Protein AF-A0A964AHW0-F1 (afdb_monomer_lite)

Structure (mmCIF, N/CA/C/O backbone):
data_AF-A0A964AHW0-F1
#
_entry.id   AF-A0A964AHW0-F1
#
loop_
_atom_site.group_PDB
_atom_site.id
_atom_site.type_symbol
_atom_site.label_atom_id
_atom_site.label_alt_id
_atom_site.label_comp_id
_atom_site.label_asym_id
_atom_site.label_entity_id
_atom_site.label_seq_id
_atom_site.pdbx_PDB_ins_code
_atom_site.Cartn_x
_atom_site.Cartn_y
_atom_site.Cartn_z
_atom_site.occupancy
_atom_site.B_iso_or_equiv
_atom_site.auth_seq_id
_atom_site.auth_comp_id
_atom_site.auth_asym_id
_atom_site.auth_atom_id
_atom_site.pdbx_PDB_model_num
ATOM 1 N N . MET A 1 1 ? 5.466 -10.290 -15.021 1.00 94.69 1 MET A N 1
ATOM 2 C CA . MET A 1 1 ? 5.884 -10.598 -13.628 1.00 94.69 1 MET A CA 1
ATOM 3 C C . MET A 1 1 ? 5.876 -9.294 -12.858 1.00 94.69 1 MET A C 1
ATOM 5 O O . MET A 1 1 ? 6.485 -8.363 -13.368 1.00 94.69 1 MET A O 1
ATOM 9 N N . LEU A 1 2 ? 5.230 -9.206 -11.691 1.00 97.94 2 LEU A N 1
ATOM 10 C CA . LEU A 1 2 ? 5.164 -7.955 -10.922 1.00 97.94 2 LEU A CA 1
ATOM 11 C C . LEU A 1 2 ? 5.783 -8.112 -9.524 1.00 97.94 2 LEU A C 1
ATOM 13 O O . LEU A 1 2 ? 5.489 -9.090 -8.841 1.00 97.94 2 LEU A O 1
ATOM 17 N N . VAL A 1 3 ? 6.613 -7.161 -9.089 1.00 98.62 3 VAL A N 1
ATOM 18 C CA . VAL A 1 3 ? 7.237 -7.146 -7.750 1.00 98.62 3 VAL A CA 1
ATOM 19 C C . VAL A 1 3 ? 7.018 -5.791 -7.076 1.00 98.62 3 VAL A C 1
ATOM 21 O O . VAL A 1 3 ? 7.570 -4.785 -7.506 1.00 98.62 3 VAL A O 1
ATOM 24 N N . LEU A 1 4 ? 6.249 -5.750 -5.991 1.00 98.62 4 LEU A N 1
ATOM 25 C CA . LEU A 1 4 ? 5.906 -4.518 -5.277 1.00 98.62 4 LEU A CA 1
ATOM 26 C C . LEU A 1 4 ? 6.507 -4.542 -3.875 1.00 98.62 4 LEU A C 1
ATOM 28 O O . LEU A 1 4 ? 6.177 -5.428 -3.094 1.00 98.62 4 LEU A O 1
ATOM 32 N N . ALA A 1 5 ? 7.350 -3.574 -3.525 1.00 98.50 5 ALA A N 1
ATOM 33 C CA . ALA A 1 5 ? 7.929 -3.454 -2.189 1.00 98.50 5 ALA A CA 1
ATOM 34 C C . ALA A 1 5 ? 7.360 -2.265 -1.409 1.00 98.50 5 ALA A C 1
ATOM 36 O O . ALA A 1 5 ? 7.276 -1.145 -1.915 1.00 98.50 5 ALA A O 1
ATOM 37 N N . GLY A 1 6 ? 7.058 -2.489 -0.131 1.00 96.75 6 GLY A N 1
ATOM 38 C CA . GLY A 1 6 ? 6.569 -1.467 0.796 1.00 96.75 6 GLY A CA 1
ATOM 39 C C . GLY A 1 6 ? 7.627 -0.449 1.230 1.00 96.75 6 GLY A C 1
ATOM 40 O O . GLY A 1 6 ? 7.309 0.486 1.963 1.00 96.75 6 GLY A O 1
ATOM 41 N N . GLY A 1 7 ? 8.873 -0.604 0.774 1.00 93.31 7 GLY A N 1
ATOM 42 C CA . GLY A 1 7 ? 10.006 0.243 1.133 1.00 93.31 7 GLY A CA 1
ATOM 43 C C . GLY A 1 7 ? 10.773 -0.265 2.352 1.00 93.31 7 GLY A C 1
ATOM 44 O O . GLY A 1 7 ? 10.650 -1.418 2.761 1.00 93.31 7 GLY A O 1
ATOM 45 N N . GLY A 1 8 ? 11.564 0.623 2.952 1.00 88.62 8 GLY A N 1
ATOM 46 C CA . GLY A 1 8 ? 12.473 0.287 4.051 1.00 88.62 8 GLY A CA 1
ATOM 47 C C . GLY A 1 8 ? 13.892 0.074 3.539 1.00 88.62 8 GLY A C 1
ATOM 48 O O . GLY A 1 8 ? 14.124 0.076 2.335 1.00 88.62 8 GLY A O 1
ATOM 49 N N . THR A 1 9 ? 14.849 -0.058 4.452 1.00 89.25 9 THR A N 1
ATOM 50 C CA . THR A 1 9 ? 16.249 -0.263 4.071 1.00 89.25 9 THR A CA 1
ATOM 51 C C . THR A 1 9 ? 16.422 -1.665 3.494 1.00 89.25 9 THR A C 1
ATOM 53 O O . THR A 1 9 ? 16.111 -2.662 4.155 1.00 89.25 9 THR A O 1
ATOM 56 N N . GLU A 1 10 ? 16.916 -1.751 2.263 1.00 92.31 10 GLU A N 1
ATOM 57 C CA . GLU A 1 10 ? 17.313 -3.019 1.668 1.00 92.31 10 GLU A CA 1
ATOM 58 C C . GLU A 1 10 ? 18.456 -3.694 2.448 1.00 92.31 10 GLU A C 1
ATOM 60 O O . GLU A 1 10 ? 19.176 -3.072 3.229 1.00 92.31 10 GLU A O 1
ATOM 65 N N . GLY A 1 11 ? 18.605 -5.006 2.260 1.00 86.19 11 GLY A N 1
ATOM 66 C CA . GLY A 1 11 ? 19.669 -5.773 2.892 1.00 86.19 11 GLY A CA 1
ATOM 67 C C . GLY A 1 11 ? 21.027 -5.516 2.255 1.00 86.19 11 GLY A C 1
ATOM 68 O O . GLY A 1 11 ? 21.127 -5.052 1.121 1.00 86.19 11 GLY A O 1
ATOM 69 N N . ASP A 1 12 ? 22.082 -5.886 2.974 1.00 86.50 12 ASP A N 1
ATOM 70 C CA . ASP A 1 12 ? 23.443 -5.794 2.457 1.00 86.50 12 ASP A CA 1
ATOM 71 C C . ASP A 1 12 ? 23.633 -6.654 1.197 1.00 86.50 12 ASP A C 1
ATOM 73 O O . ASP A 1 12 ? 23.062 -7.738 1.063 1.00 86.50 12 ASP A O 1
ATOM 77 N N . LEU A 1 13 ? 24.534 -6.217 0.309 1.00 83.44 13 LEU A N 1
ATOM 78 C CA . LEU A 1 13 ? 24.869 -6.911 -0.947 1.00 83.44 13 LEU A CA 1
ATOM 79 C C . LEU A 1 13 ? 25.315 -8.375 -0.745 1.00 83.44 13 LEU A C 1
ATOM 81 O O . LEU A 1 13 ? 25.306 -9.171 -1.680 1.00 83.44 13 LEU A O 1
ATOM 85 N N . THR A 1 14 ? 25.752 -8.738 0.462 1.00 83.62 14 THR A N 1
ATOM 86 C CA . THR A 1 14 ? 26.234 -10.083 0.797 1.00 83.62 14 THR A CA 1
ATOM 87 C C . THR A 1 14 ? 25.178 -10.962 1.467 1.00 83.62 14 THR A C 1
ATOM 89 O O . THR A 1 14 ? 25.386 -12.174 1.574 1.00 83.62 14 THR A O 1
ATOM 92 N N . ASP A 1 15 ? 24.048 -10.397 1.903 1.00 87.75 15 ASP A N 1
ATOM 93 C CA . ASP A 1 15 ? 23.007 -11.132 2.615 1.00 87.75 15 ASP A CA 1
ATOM 94 C C . ASP A 1 15 ? 21.862 -11.551 1.686 1.00 87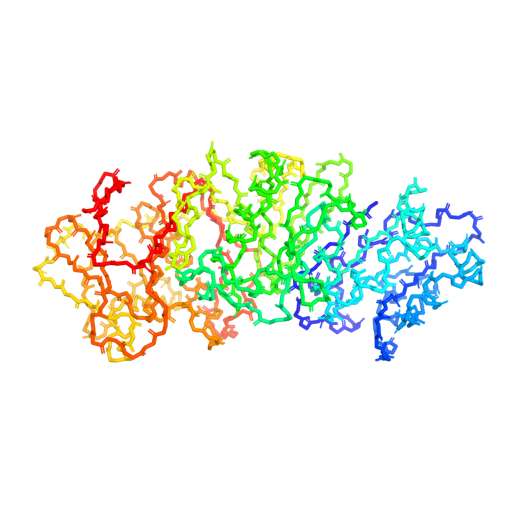.75 15 ASP A C 1
ATOM 96 O O . ASP A 1 15 ? 20.824 -10.901 1.565 1.00 87.75 15 ASP A O 1
ATOM 100 N N . MET A 1 16 ? 22.013 -12.728 1.080 1.00 87.19 16 MET A N 1
ATOM 101 C CA . MET A 1 16 ? 20.982 -13.326 0.223 1.00 87.19 16 MET A CA 1
ATOM 102 C C . MET A 1 16 ? 19.747 -13.834 0.988 1.00 87.19 16 MET A C 1
ATOM 104 O O . MET A 1 16 ? 18.834 -14.390 0.365 1.00 87.19 16 MET A O 1
ATOM 108 N N . ARG A 1 17 ? 19.724 -13.708 2.324 1.00 88.50 17 ARG A N 1
ATOM 109 C CA . ARG A 1 17 ? 18.570 -14.034 3.176 1.00 88.50 17 ARG A CA 1
ATOM 110 C C . ARG A 1 17 ? 17.727 -12.806 3.504 1.00 88.50 17 ARG A C 1
ATOM 112 O O . ARG A 1 17 ? 16.584 -12.984 3.931 1.00 88.50 17 ARG A O 1
ATOM 119 N N . ALA A 1 18 ? 18.257 -11.605 3.278 1.00 92.50 18 ALA A N 1
ATOM 120 C CA . ALA A 1 18 ? 17.533 -10.364 3.488 1.00 92.50 18 ALA A CA 1
ATOM 121 C C . ALA A 1 18 ? 16.209 -10.352 2.714 1.00 92.50 18 ALA A C 1
ATOM 123 O O . ALA A 1 18 ? 16.109 -10.900 1.612 1.00 92.50 18 ALA A O 1
ATOM 124 N N . TRP A 1 19 ? 15.192 -9.706 3.287 1.00 94.00 19 TRP A N 1
ATOM 125 C CA . TRP A 1 19 ? 13.855 -9.597 2.699 1.00 94.00 19 TRP A CA 1
ATOM 126 C C . TRP A 1 19 ? 13.890 -9.128 1.235 1.00 94.00 19 TRP A C 1
ATOM 128 O O . TRP A 1 19 ? 13.243 -9.725 0.379 1.00 94.00 19 TRP A O 1
ATOM 138 N N . SER A 1 20 ? 14.715 -8.126 0.932 1.00 95.88 20 SER A N 1
ATOM 139 C CA . SER A 1 20 ? 14.845 -7.520 -0.395 1.00 95.88 20 SER A CA 1
ATOM 140 C C . SER A 1 20 ? 15.588 -8.429 -1.364 1.00 95.88 20 SER A C 1
ATOM 142 O O . SER A 1 20 ? 15.194 -8.506 -2.518 1.00 95.88 20 SER A O 1
ATOM 144 N N . ALA A 1 21 ? 16.571 -9.216 -0.916 1.00 96.38 21 ALA A N 1
ATOM 145 C CA . ALA A 1 21 ? 17.205 -10.223 -1.769 1.00 96.38 21 ALA A CA 1
ATOM 146 C C . ALA A 1 21 ? 16.217 -11.332 -2.144 1.00 96.38 21 ALA A C 1
ATOM 148 O O . ALA A 1 21 ? 16.267 -11.861 -3.255 1.00 96.38 21 ALA A O 1
ATOM 149 N N . ARG A 1 22 ? 15.354 -11.729 -1.198 1.00 95.75 22 ARG A N 1
ATOM 150 C CA . ARG A 1 22 ? 14.297 -12.726 -1.414 1.00 95.75 22 ARG A CA 1
ATOM 151 C C . ARG A 1 22 ? 13.214 -12.189 -2.344 1.00 95.75 22 ARG A C 1
ATOM 153 O O . ARG A 1 22 ? 12.765 -12.931 -3.200 1.00 95.75 22 ARG A O 1
ATOM 160 N N . LEU A 1 23 ? 12.848 -10.917 -2.206 1.00 97.75 23 LEU A N 1
ATOM 161 C CA . LEU A 1 23 ? 11.823 -10.265 -3.013 1.00 97.75 23 LEU A CA 1
ATOM 162 C C . LEU A 1 23 ? 12.332 -9.873 -4.410 1.00 97.75 23 LEU A C 1
ATOM 164 O O . LEU A 1 23 ? 11.755 -10.283 -5.403 1.00 97.75 23 LEU A O 1
ATOM 168 N N . TYR A 1 24 ? 13.417 -9.107 -4.525 1.00 97.81 24 TYR A N 1
ATOM 169 C CA . TYR A 1 24 ? 13.855 -8.521 -5.799 1.00 97.81 24 TYR A CA 1
ATOM 170 C C . TYR A 1 24 ? 14.407 -9.543 -6.793 1.00 97.81 24 TYR A C 1
ATOM 172 O O . TYR A 1 24 ? 14.322 -9.301 -7.990 1.00 97.81 24 TYR A O 1
ATOM 180 N N . ARG A 1 25 ? 14.894 -10.716 -6.356 1.00 96.31 25 ARG A N 1
ATOM 181 C CA . ARG A 1 25 ? 15.291 -11.777 -7.308 1.00 96.31 25 ARG A CA 1
ATOM 182 C C . ARG A 1 25 ? 14.136 -12.203 -8.212 1.00 96.31 25 ARG A C 1
ATOM 184 O O . ARG A 1 25 ? 14.361 -12.548 -9.360 1.00 96.31 25 ARG A O 1
ATOM 191 N N . HIS A 1 26 ? 12.906 -12.118 -7.705 1.00 97.81 26 HIS A N 1
ATOM 192 C CA . HIS A 1 26 ? 11.705 -12.475 -8.444 1.00 97.81 26 HIS A CA 1
ATOM 193 C C . HIS A 1 26 ? 11.425 -11.547 -9.626 1.00 97.81 26 HIS A C 1
ATOM 195 O O . HIS A 1 26 ? 10.679 -11.938 -10.522 1.00 97.81 26 HIS A O 1
ATOM 201 N N . LEU A 1 27 ? 12.043 -10.362 -9.655 1.00 97.88 27 LEU A N 1
ATOM 202 C CA . LEU A 1 27 ? 12.043 -9.481 -10.818 1.00 97.88 27 LEU A CA 1
ATOM 203 C C . LEU A 1 27 ? 12.719 -10.156 -12.021 1.00 97.88 27 LEU A C 1
ATOM 205 O O . LEU A 1 27 ? 12.324 -9.924 -13.156 1.00 97.88 27 LEU A O 1
ATOM 209 N N . LEU A 1 28 ? 13.703 -11.019 -11.765 1.00 97.50 28 LEU A N 1
ATOM 210 C CA . LEU A 1 28 ? 14.544 -11.660 -12.775 1.00 97.50 28 LEU A CA 1
ATOM 211 C C . LEU A 1 28 ? 14.018 -13.034 -13.214 1.00 97.50 28 LEU A C 1
ATOM 213 O O . LEU A 1 28 ? 14.609 -13.666 -14.082 1.00 97.50 28 LEU A O 1
ATOM 217 N N . ASP A 1 29 ? 12.908 -13.511 -12.643 1.00 95.44 29 ASP A N 1
ATOM 218 C CA . ASP A 1 29 ? 12.386 -14.859 -12.915 1.00 95.44 29 ASP A CA 1
ATOM 219 C C . ASP A 1 29 ? 11.904 -15.040 -14.369 1.00 95.44 29 ASP A C 1
ATOM 221 O O . ASP A 1 29 ? 11.745 -16.174 -14.818 1.00 95.44 29 ASP A O 1
ATOM 225 N N . GLY A 1 30 ? 11.681 -13.942 -15.106 1.00 90.00 30 GLY A N 1
ATOM 226 C CA . GLY A 1 30 ? 11.426 -13.976 -16.551 1.00 90.00 30 GLY A CA 1
ATOM 227 C C . GLY A 1 30 ? 12.650 -14.387 -17.381 1.00 90.00 30 GLY A C 1
ATOM 228 O O . GLY A 1 30 ? 12.483 -14.941 -18.465 1.00 90.00 30 GLY A O 1
ATOM 229 N N . GLY A 1 31 ? 13.863 -14.192 -16.851 1.00 95.00 31 GLY A N 1
ATOM 230 C CA . GLY A 1 31 ? 15.120 -14.438 -17.555 1.00 95.00 31 GLY A CA 1
ATOM 231 C C . GLY A 1 31 ? 15.354 -13.469 -18.717 1.00 95.00 31 GLY A C 1
ATOM 232 O O . GLY A 1 31 ? 14.899 -12.331 -18.678 1.00 95.00 31 GLY A O 1
ATOM 233 N N . ASP A 1 32 ? 16.076 -13.947 -19.731 1.00 95.56 32 ASP A N 1
ATOM 234 C CA . ASP A 1 32 ? 16.316 -13.247 -20.998 1.00 95.56 32 ASP A CA 1
ATOM 235 C C . ASP A 1 32 ? 15.067 -13.370 -21.886 1.00 95.56 32 ASP A C 1
ATOM 237 O O . ASP A 1 32 ? 14.863 -14.367 -22.589 1.00 95.56 32 ASP A O 1
ATOM 241 N N . VAL A 1 33 ? 14.183 -12.379 -21.789 1.00 95.75 33 VAL A N 1
ATOM 242 C CA . VAL A 1 33 ? 12.936 -12.312 -22.564 1.00 95.75 33 VAL A CA 1
ATOM 243 C C . VAL A 1 33 ? 13.152 -11.655 -23.926 1.00 95.75 33 VAL A C 1
ATOM 245 O O . VAL A 1 33 ? 12.294 -11.776 -24.804 1.00 95.75 33 VAL A O 1
ATOM 248 N N . THR A 1 34 ? 14.288 -10.983 -24.124 1.00 94.81 34 THR A N 1
ATOM 249 C CA . THR A 1 34 ? 14.673 -10.387 -25.411 1.00 94.81 34 THR A CA 1
ATOM 250 C C . THR A 1 34 ? 15.317 -11.402 -26.366 1.00 94.81 34 THR A C 1
ATOM 252 O O . THR A 1 34 ? 15.206 -11.268 -27.588 1.00 94.81 34 THR A O 1
ATOM 255 N N . GLY A 1 35 ? 15.925 -12.459 -25.826 1.00 93.69 35 GLY A N 1
ATOM 256 C CA . GLY A 1 35 ? 16.671 -13.485 -26.548 1.00 93.69 35 GLY A CA 1
ATOM 257 C C . GLY A 1 35 ? 18.075 -13.049 -26.975 1.00 93.69 35 GLY A C 1
ATOM 258 O O . GLY A 1 35 ? 18.625 -13.642 -27.912 1.00 93.69 35 GLY A O 1
ATOM 259 N N . ASP A 1 36 ? 18.638 -12.006 -26.357 1.00 93.62 36 ASP A N 1
ATOM 260 C CA . ASP A 1 36 ? 19.953 -11.452 -26.703 1.00 93.62 36 ASP A CA 1
ATOM 261 C C . ASP A 1 36 ? 21.125 -12.125 -25.956 1.00 93.62 36 ASP A C 1
ATOM 263 O O . ASP A 1 36 ? 22.297 -11.909 -26.288 1.00 93.62 36 ASP A O 1
ATOM 267 N N . GLY A 1 37 ? 20.806 -13.028 -25.026 1.00 94.81 37 GLY A N 1
ATOM 268 C CA . GLY A 1 37 ? 21.741 -13.781 -24.205 1.00 94.81 37 GLY A CA 1
ATOM 269 C C . GLY A 1 37 ? 22.113 -13.107 -22.885 1.00 94.81 37 GLY A C 1
ATOM 270 O O . GLY A 1 37 ? 23.018 -13.621 -22.223 1.00 94.81 37 GLY A O 1
ATOM 271 N N . LEU A 1 38 ? 21.470 -11.997 -22.515 1.00 96.19 38 LEU A N 1
ATOM 272 C CA . LEU A 1 38 ? 21.693 -11.252 -21.277 1.00 96.19 38 LEU A CA 1
ATOM 273 C C . LEU A 1 38 ? 20.366 -10.993 -20.551 1.00 96.19 38 LEU A C 1
ATOM 275 O O . LEU A 1 38 ? 19.307 -10.953 -21.157 1.00 96.19 38 LEU A O 1
ATOM 279 N N . VAL A 1 39 ? 20.434 -10.793 -19.236 1.00 97.81 39 VAL A N 1
ATOM 280 C CA . VAL A 1 39 ? 19.333 -10.251 -18.430 1.00 97.81 39 VAL A CA 1
ATOM 281 C C . VAL A 1 39 ? 19.672 -8.817 -18.039 1.00 97.81 39 VAL A C 1
ATOM 283 O O . VAL A 1 39 ? 20.510 -8.592 -17.158 1.00 97.81 39 VAL A O 1
ATOM 286 N N . GLN A 1 40 ? 19.027 -7.843 -18.680 1.00 98.19 40 GLN A N 1
ATOM 287 C CA . GLN A 1 40 ? 19.284 -6.418 -18.471 1.00 98.19 40 GLN A CA 1
ATOM 288 C C . GLN A 1 40 ? 18.147 -5.730 -17.711 1.00 98.19 40 GLN A C 1
ATOM 290 O O . GLN A 1 40 ? 16.969 -5.858 -18.056 1.00 98.19 40 GLN A O 1
ATOM 295 N N . VAL A 1 41 ? 18.505 -4.940 -16.694 1.00 98.69 41 VAL A N 1
ATOM 296 C CA . VAL A 1 41 ? 17.538 -4.228 -15.848 1.00 98.69 41 VAL A CA 1
ATOM 297 C C . VAL A 1 41 ? 17.690 -2.712 -15.945 1.00 98.69 41 VAL A C 1
ATOM 299 O O . VAL A 1 41 ? 18.768 -2.168 -15.703 1.00 98.69 41 VAL A O 1
ATOM 302 N N . LEU A 1 42 ? 16.590 -2.009 -16.215 1.00 98.69 42 LEU A N 1
ATOM 303 C CA . LEU A 1 42 ? 16.533 -0.549 -16.117 1.00 98.69 42 LEU A CA 1
ATOM 304 C C . LEU A 1 42 ? 15.933 -0.129 -14.773 1.00 98.69 42 LEU A C 1
ATOM 306 O O . LEU A 1 42 ? 14.804 -0.487 -14.440 1.00 98.69 42 LEU A O 1
ATOM 310 N N . VAL A 1 43 ? 16.683 0.658 -14.003 1.00 98.69 43 VAL A N 1
ATOM 311 C CA . VAL A 1 43 ? 16.245 1.229 -12.723 1.00 98.69 43 VAL A CA 1
ATOM 312 C C . VAL A 1 43 ? 15.781 2.664 -12.957 1.00 98.69 43 VAL A C 1
ATOM 314 O O . VAL A 1 43 ? 16.594 3.554 -13.195 1.00 98.69 43 VAL A O 1
ATOM 317 N N . LEU A 1 44 ? 14.472 2.894 -12.915 1.00 98.69 44 LEU A N 1
ATOM 318 C CA . LEU A 1 44 ? 13.849 4.172 -13.253 1.00 98.69 44 LEU A CA 1
ATOM 319 C C . LEU A 1 44 ? 13.668 5.064 -12.022 1.00 98.69 44 LEU A C 1
ATOM 321 O O . LEU A 1 44 ? 13.246 4.607 -10.955 1.00 98.69 44 LEU A O 1
ATOM 325 N N . SER A 1 45 ? 13.933 6.359 -12.188 1.00 98.06 45 SER A N 1
ATOM 326 C CA . SER A 1 45 ? 13.725 7.388 -11.163 1.00 98.06 45 SER A CA 1
ATOM 327 C C . SER A 1 45 ? 13.492 8.767 -11.790 1.00 98.06 45 SER A C 1
ATOM 329 O O . SER A 1 45 ? 13.880 9.032 -12.927 1.00 98.06 45 SER A O 1
ATOM 331 N N . THR A 1 46 ? 12.910 9.703 -11.034 1.00 96.88 46 THR A N 1
ATOM 332 C CA . THR A 1 46 ? 12.847 11.127 -11.437 1.00 96.88 46 THR A CA 1
ATOM 333 C C . THR A 1 46 ? 14.026 11.956 -10.905 1.00 96.88 46 THR A C 1
ATOM 335 O O . THR A 1 46 ? 14.224 13.108 -11.310 1.00 96.88 46 THR A O 1
ATOM 338 N N . ALA A 1 47 ? 14.844 11.378 -10.023 1.00 95.06 47 ALA A N 1
ATOM 339 C CA . ALA A 1 47 ? 15.989 12.011 -9.374 1.00 95.06 47 ALA A CA 1
ATOM 340 C C . ALA A 1 47 ? 17.309 11.325 -9.757 1.00 95.06 47 ALA A C 1
ATOM 342 O O . ALA A 1 47 ? 17.313 10.231 -10.309 1.00 95.06 47 ALA A O 1
ATOM 343 N N . GLU A 1 48 ? 18.434 11.986 -9.485 1.00 94.69 48 GLU A N 1
ATOM 344 C CA . GLU A 1 48 ? 19.749 11.341 -9.577 1.00 94.69 48 GLU A CA 1
ATOM 345 C C . GLU A 1 48 ? 19.887 10.286 -8.479 1.00 94.69 48 GLU A C 1
ATOM 347 O O . GLU A 1 48 ? 19.543 10.546 -7.324 1.00 94.69 48 GLU A O 1
ATOM 352 N N . GLU A 1 49 ? 20.414 9.118 -8.838 1.00 95.50 49 GLU A N 1
ATOM 353 C CA . GLU A 1 49 ? 20.486 7.957 -7.957 1.00 95.50 49 GLU A CA 1
ATOM 354 C C . GLU A 1 49 ? 21.890 7.376 -7.872 1.00 95.50 49 GLU A C 1
ATOM 356 O O . GLU A 1 49 ? 22.692 7.478 -8.796 1.00 95.50 49 GLU A O 1
ATOM 361 N N . SER A 1 50 ? 22.191 6.750 -6.735 1.00 95.62 50 SER A N 1
ATOM 362 C CA . SER A 1 50 ? 23.409 5.952 -6.596 1.00 95.62 50 SER A CA 1
ATOM 363 C C . SER A 1 50 ? 23.288 4.635 -7.362 1.00 95.62 50 SER A C 1
ATOM 365 O O . SER A 1 50 ? 22.189 4.096 -7.501 1.00 95.62 50 SER A O 1
ATOM 367 N N . ASP A 1 51 ? 24.416 4.027 -7.714 1.00 96.25 51 ASP A N 1
ATOM 368 C CA . ASP A 1 51 ? 24.447 2.718 -8.382 1.00 96.25 51 ASP A CA 1
ATOM 369 C C . ASP A 1 51 ? 24.169 1.532 -7.443 1.00 96.25 51 ASP A C 1
ATOM 371 O O . ASP A 1 51 ? 24.370 0.379 -7.824 1.00 96.25 51 ASP A O 1
ATOM 375 N N . TRP A 1 52 ? 23.709 1.778 -6.210 1.00 95.69 52 TRP A N 1
ATOM 376 C CA . TRP A 1 52 ? 23.481 0.719 -5.228 1.00 95.69 52 TRP A CA 1
ATOM 377 C C . TRP A 1 52 ? 22.423 -0.294 -5.693 1.00 95.69 52 TRP A C 1
ATOM 379 O O . TRP A 1 52 ? 22.706 -1.489 -5.682 1.00 95.69 52 TRP A O 1
ATOM 389 N N . ILE A 1 53 ? 21.250 0.159 -6.162 1.00 96.38 53 ILE A N 1
ATOM 390 C CA . ILE A 1 53 ? 20.184 -0.735 -6.658 1.00 96.38 53 ILE A CA 1
ATOM 391 C C . ILE A 1 53 ? 20.632 -1.496 -7.919 1.00 96.38 53 ILE A C 1
ATOM 393 O O . ILE A 1 53 ? 20.518 -2.721 -7.912 1.00 96.38 53 ILE A O 1
ATOM 397 N N . PRO A 1 54 ? 21.205 -0.849 -8.958 1.00 97.81 54 PRO A N 1
ATOM 398 C CA . PRO A 1 54 ? 21.795 -1.576 -10.081 1.00 97.81 54 PRO A CA 1
ATOM 399 C C . PRO A 1 54 ? 22.821 -2.637 -9.658 1.00 97.81 54 PRO A C 1
ATOM 401 O O . PRO A 1 54 ? 22.717 -3.799 -10.046 1.00 97.81 54 PRO A O 1
ATOM 404 N N . THR A 1 55 ? 23.773 -2.271 -8.792 1.00 97.56 55 THR A N 1
ATOM 405 C CA . THR A 1 55 ? 24.790 -3.203 -8.274 1.00 97.56 55 THR A CA 1
ATOM 406 C C . THR A 1 55 ? 24.144 -4.377 -7.545 1.00 97.56 55 THR A C 1
ATOM 408 O O . THR A 1 55 ? 24.576 -5.521 -7.690 1.00 97.56 55 THR A O 1
ATOM 411 N N . TYR A 1 56 ? 23.099 -4.106 -6.766 1.00 96.88 56 TYR A N 1
ATOM 412 C CA . TYR A 1 56 ? 22.369 -5.132 -6.044 1.00 96.88 56 TYR A CA 1
ATOM 413 C C . TYR A 1 56 ? 21.635 -6.087 -6.985 1.00 96.88 56 TYR A C 1
ATOM 415 O O . TYR A 1 56 ? 21.739 -7.294 -6.814 1.00 96.88 56 TYR A O 1
ATOM 423 N N . LEU A 1 57 ? 20.962 -5.586 -8.021 1.00 97.62 57 LEU A N 1
ATOM 424 C CA . LEU A 1 57 ? 20.260 -6.422 -9.000 1.00 97.62 57 LEU A CA 1
ATOM 425 C C . LEU A 1 57 ? 21.218 -7.315 -9.802 1.00 97.62 57 LEU A C 1
ATOM 427 O O . LEU A 1 57 ? 20.917 -8.491 -10.009 1.00 97.62 57 LEU A O 1
ATOM 431 N N . VAL A 1 58 ? 22.403 -6.810 -10.162 1.00 97.69 58 VAL A N 1
ATOM 432 C CA . VAL A 1 58 ? 23.472 -7.634 -10.760 1.00 97.69 58 VAL A CA 1
ATOM 433 C C . VAL A 1 58 ? 23.908 -8.739 -9.797 1.00 97.69 58 VAL A C 1
ATOM 435 O O . VAL A 1 58 ? 23.997 -9.907 -10.167 1.00 97.69 58 VAL A O 1
ATOM 438 N N . GLN A 1 59 ? 24.099 -8.406 -8.521 1.00 95.75 59 GLN A N 1
ATOM 439 C CA . GLN A 1 59 ? 24.440 -9.385 -7.488 1.00 95.75 59 GLN A CA 1
ATOM 440 C C . GLN A 1 59 ? 23.342 -10.447 -7.278 1.00 95.75 59 GLN A C 1
ATOM 442 O O . GLN A 1 59 ? 23.644 -11.579 -6.893 1.00 95.75 59 GLN A O 1
ATOM 447 N N . LEU A 1 60 ? 22.076 -10.102 -7.535 1.00 96.00 60 LEU A N 1
ATOM 448 C CA . LEU A 1 60 ? 20.937 -11.021 -7.468 1.00 96.00 60 LEU A CA 1
ATOM 449 C C . LEU A 1 60 ? 20.785 -11.906 -8.714 1.00 96.00 60 LEU A C 1
ATOM 451 O O . LEU A 1 60 ? 20.029 -12.876 -8.649 1.00 96.00 60 LEU A O 1
ATOM 455 N N . GLY A 1 61 ? 21.517 -11.624 -9.796 1.00 95.75 61 GLY A N 1
ATOM 456 C CA . GLY A 1 61 ? 21.586 -12.483 -10.979 1.00 95.75 61 GLY A CA 1
ATOM 457 C C . GLY A 1 61 ? 21.332 -11.799 -12.321 1.00 95.75 61 GLY A C 1
ATOM 458 O O . GLY A 1 61 ? 21.305 -12.506 -13.322 1.00 95.75 61 GLY A O 1
ATOM 459 N N . ALA A 1 62 ? 21.139 -10.477 -12.370 1.00 98.00 62 ALA A N 1
ATOM 460 C CA . ALA A 1 62 ? 21.109 -9.761 -13.646 1.00 98.00 62 ALA A CA 1
ATOM 461 C C . ALA A 1 62 ? 22.518 -9.704 -14.261 1.00 98.00 62 ALA A C 1
ATOM 463 O O . ALA A 1 62 ? 23.505 -9.555 -13.538 1.00 98.00 62 ALA A O 1
ATOM 464 N N . ASP A 1 63 ? 22.624 -9.765 -15.587 1.00 98.25 63 ASP A N 1
ATOM 465 C CA . ASP A 1 63 ? 23.907 -9.592 -16.277 1.00 98.25 63 ASP A CA 1
ATOM 466 C C . ASP A 1 63 ? 24.334 -8.121 -16.301 1.00 98.25 63 ASP A C 1
ATOM 468 O O . ASP A 1 63 ? 25.522 -7.801 -16.195 1.00 98.25 63 ASP A O 1
ATOM 472 N N . ALA A 1 64 ? 23.359 -7.215 -16.399 1.00 98.06 64 ALA A N 1
ATOM 473 C CA . ALA A 1 64 ? 23.569 -5.780 -16.319 1.00 98.06 64 ALA A CA 1
ATOM 474 C C . ALA A 1 64 ? 22.369 -5.082 -15.674 1.00 98.06 64 ALA A C 1
ATOM 476 O O . ALA A 1 64 ? 21.219 -5.487 -15.837 1.00 98.06 64 ALA A O 1
ATOM 477 N N . ALA A 1 65 ? 22.639 -3.992 -14.964 1.00 98.38 65 ALA A N 1
ATOM 478 C CA . ALA A 1 65 ? 21.610 -3.070 -14.520 1.00 98.38 65 ALA A CA 1
ATOM 479 C C . ALA A 1 65 ? 22.153 -1.643 -14.559 1.00 98.38 65 ALA A C 1
ATOM 481 O O . ALA A 1 65 ? 23.328 -1.419 -14.256 1.00 98.38 65 ALA A O 1
ATOM 482 N N . GLU A 1 66 ? 21.306 -0.676 -14.894 1.00 97.75 66 GLU A N 1
ATOM 483 C CA . GLU A 1 66 ? 21.686 0.736 -14.910 1.00 97.75 66 GLU A CA 1
ATOM 484 C C . GLU A 1 66 ? 20.560 1.646 -14.424 1.00 97.75 66 GLU A C 1
ATOM 486 O O . GLU A 1 66 ? 19.375 1.343 -14.566 1.00 97.75 66 GLU A O 1
ATOM 491 N N . ASN A 1 67 ? 20.945 2.791 -13.861 1.00 98.38 67 ASN A N 1
ATOM 492 C CA . ASN A 1 67 ? 20.004 3.854 -13.544 1.00 98.38 67 ASN A CA 1
ATOM 493 C C . ASN A 1 67 ? 19.603 4.601 -14.822 1.00 98.38 67 ASN A C 1
ATOM 495 O O . ASN A 1 67 ? 20.443 5.016 -15.624 1.00 98.38 67 ASN A O 1
ATOM 499 N N . LEU A 1 68 ? 18.308 4.848 -14.970 1.00 98.19 68 LEU A N 1
ATOM 500 C CA . LEU A 1 68 ? 17.735 5.689 -16.002 1.00 98.19 68 LEU A CA 1
ATOM 501 C C . LEU A 1 68 ? 16.864 6.763 -15.352 1.00 98.19 68 LEU A C 1
ATOM 503 O O . LEU A 1 68 ? 15.712 6.546 -14.980 1.00 98.19 68 LEU A O 1
ATOM 507 N N . ARG A 1 69 ? 17.441 7.960 -15.238 1.00 97.88 69 ARG A N 1
ATOM 508 C CA . ARG A 1 69 ? 16.737 9.130 -14.726 1.00 97.88 69 ARG A CA 1
ATOM 509 C C . ARG A 1 69 ? 15.852 9.740 -15.811 1.00 97.88 69 ARG A C 1
ATOM 511 O O . ARG A 1 69 ? 16.361 10.271 -16.797 1.00 97.88 69 ARG A O 1
ATOM 518 N N . VAL A 1 70 ? 14.545 9.776 -15.571 1.00 98.19 70 VAL A N 1
ATOM 519 C CA . VAL A 1 70 ? 13.554 10.416 -16.445 1.00 98.19 70 VAL A CA 1
ATOM 520 C C . VAL A 1 70 ? 12.821 11.502 -15.665 1.00 98.19 70 VAL A C 1
ATOM 522 O O . VAL A 1 70 ? 11.833 11.260 -14.979 1.00 98.19 70 VAL A O 1
ATOM 525 N N . ALA A 1 71 ? 13.345 12.727 -15.733 1.00 97.25 71 ALA A N 1
ATOM 526 C CA . ALA A 1 71 ? 12.938 13.836 -14.862 1.00 97.25 71 ALA A CA 1
ATOM 527 C C . ALA A 1 71 ? 12.010 14.875 -15.525 1.00 97.25 71 ALA A C 1
ATOM 529 O O . ALA A 1 71 ? 11.799 15.950 -14.961 1.00 97.25 71 ALA A O 1
ATOM 530 N N . SER A 1 72 ? 11.502 14.598 -16.729 1.00 98.12 72 SER A N 1
ATOM 531 C CA . SER A 1 72 ? 10.600 15.488 -17.475 1.00 98.12 72 SER A CA 1
ATOM 532 C C . SER A 1 72 ? 9.790 14.703 -18.509 1.00 98.12 72 SER A C 1
ATOM 534 O O . SER A 1 72 ? 10.335 13.737 -19.041 1.00 98.12 72 SER A O 1
ATOM 536 N N . ARG A 1 73 ? 8.587 15.170 -18.882 1.00 98.12 73 ARG A N 1
ATOM 537 C CA . ARG A 1 73 ? 7.799 14.560 -19.976 1.00 98.12 73 ARG A CA 1
ATOM 538 C C . ARG A 1 73 ? 8.580 14.476 -21.289 1.00 98.12 73 ARG A C 1
ATOM 540 O O . ARG A 1 73 ? 8.608 13.436 -21.916 1.00 98.12 73 ARG A O 1
ATOM 547 N N . ALA A 1 74 ? 9.347 15.513 -21.642 1.00 98.50 74 ALA A N 1
ATOM 548 C CA . ALA A 1 74 ? 10.183 15.487 -22.850 1.00 98.50 74 ALA A CA 1
ATOM 549 C C . ALA A 1 74 ? 11.254 14.379 -22.840 1.00 98.50 74 ALA A C 1
ATOM 551 O O . ALA A 1 74 ? 11.644 13.903 -23.898 1.00 98.50 74 ALA A O 1
ATOM 552 N N . ALA A 1 75 ? 11.741 13.989 -21.656 1.00 98.38 75 ALA A N 1
ATOM 553 C CA . ALA A 1 75 ? 12.654 12.857 -21.510 1.00 98.38 75 ALA A CA 1
ATOM 554 C C . ALA A 1 75 ? 11.905 11.516 -21.509 1.00 98.38 75 ALA A C 1
ATOM 556 O O . ALA A 1 75 ? 12.463 10.524 -21.958 1.00 98.38 75 ALA A O 1
ATOM 557 N N . ALA A 1 76 ? 10.667 11.489 -21.005 1.00 98.56 76 ALA A N 1
ATOM 558 C CA . ALA A 1 76 ? 9.791 10.320 -21.055 1.00 98.56 76 ALA A CA 1
ATOM 559 C C . ALA A 1 76 ? 9.294 10.024 -22.483 1.00 98.56 76 ALA A C 1
ATOM 561 O O . ALA A 1 76 ? 9.087 8.868 -22.820 1.00 98.56 76 ALA A O 1
ATOM 562 N N . ASP A 1 77 ? 9.204 11.045 -23.339 1.00 98.62 77 ASP A N 1
ATOM 563 C CA . ASP A 1 77 ? 8.871 10.942 -24.769 1.00 98.62 77 ASP A CA 1
ATOM 564 C C . ASP A 1 77 ? 10.099 10.896 -25.698 1.00 98.62 77 ASP A C 1
ATOM 566 O O . ASP A 1 77 ? 9.977 11.025 -26.920 1.00 98.62 77 ASP A O 1
ATOM 570 N N . ASP A 1 78 ? 11.309 10.743 -25.153 1.00 98.31 78 ASP A N 1
ATOM 571 C CA . ASP A 1 78 ? 12.510 10.668 -25.981 1.00 98.31 78 ASP A CA 1
ATOM 572 C C . ASP A 1 78 ? 12.533 9.347 -26.763 1.00 98.31 78 ASP A C 1
ATOM 574 O O . ASP A 1 78 ? 12.651 8.262 -26.193 1.00 98.31 78 ASP A O 1
ATOM 578 N N . ALA A 1 79 ? 12.490 9.436 -28.095 1.00 97.69 79 ALA A N 1
ATOM 579 C CA . ALA A 1 79 ? 12.528 8.281 -28.988 1.00 97.69 79 ALA A CA 1
ATOM 580 C C . ALA A 1 79 ? 13.755 7.372 -28.767 1.00 97.69 79 ALA A C 1
ATOM 582 O O . ALA A 1 79 ? 13.688 6.180 -29.083 1.00 97.69 79 ALA A O 1
ATOM 583 N N . ALA A 1 80 ? 14.853 7.898 -28.205 1.00 96.38 80 ALA A N 1
ATOM 584 C CA . ALA A 1 80 ? 16.036 7.119 -27.839 1.00 96.38 80 ALA A CA 1
ATOM 585 C C . ALA A 1 80 ? 15.758 6.051 -26.762 1.00 96.38 80 ALA A C 1
ATOM 587 O O . ALA A 1 80 ? 16.508 5.078 -26.661 1.00 96.38 80 ALA A O 1
ATOM 588 N N . LEU A 1 81 ? 14.677 6.186 -25.982 1.00 97.94 81 LEU A N 1
ATOM 589 C CA . LEU A 1 81 ? 14.253 5.166 -25.020 1.00 97.94 81 LEU A CA 1
ATOM 590 C C . LEU A 1 81 ? 13.918 3.837 -25.700 1.00 97.94 81 LEU A C 1
ATOM 592 O O . LEU A 1 81 ? 14.211 2.788 -25.135 1.00 97.94 81 LEU A O 1
ATOM 596 N N . THR A 1 82 ? 13.392 3.870 -26.926 1.00 97.44 82 THR A N 1
ATOM 597 C CA . THR A 1 82 ? 12.992 2.667 -27.673 1.00 97.44 82 THR A CA 1
ATOM 598 C C . THR A 1 82 ? 14.136 1.661 -27.793 1.00 97.44 82 THR A C 1
ATOM 600 O O . THR A 1 82 ? 13.954 0.477 -27.533 1.00 97.44 82 THR A O 1
ATOM 603 N N . GLU A 1 83 ? 15.340 2.123 -28.150 1.00 94.25 83 GLU A N 1
ATOM 604 C CA . GLU A 1 83 ? 16.505 1.243 -28.308 1.00 94.25 83 GLU A CA 1
ATOM 605 C C . GLU A 1 83 ? 16.953 0.655 -26.965 1.00 94.25 83 GLU A C 1
ATOM 607 O O . GLU A 1 83 ? 17.294 -0.523 -26.889 1.00 94.25 83 GLU A O 1
ATOM 612 N N . ARG A 1 84 ? 16.888 1.445 -25.886 1.00 95.44 84 ARG A N 1
ATOM 613 C CA . ARG A 1 84 ? 17.250 0.982 -24.538 1.00 95.44 84 ARG A CA 1
ATOM 614 C C . ARG A 1 84 ? 16.270 -0.057 -24.013 1.00 95.44 84 ARG A C 1
ATOM 616 O O . ARG A 1 84 ? 16.682 -1.069 -23.460 1.00 95.44 84 ARG A O 1
ATOM 623 N N . PHE A 1 85 ? 14.976 0.176 -24.207 1.00 97.94 85 PHE A N 1
ATOM 624 C CA . PHE A 1 85 ? 13.940 -0.750 -23.768 1.00 97.94 85 PHE A CA 1
ATOM 625 C C . PHE A 1 85 ? 13.853 -1.996 -24.650 1.00 97.94 85 PHE A C 1
ATOM 627 O O . PHE A 1 85 ? 13.409 -3.026 -24.156 1.00 97.94 85 PHE A O 1
ATOM 634 N N . ALA A 1 86 ? 14.316 -1.957 -25.903 1.00 95.81 86 ALA A N 1
ATOM 635 C CA . ALA A 1 86 ? 14.387 -3.144 -26.757 1.00 95.81 86 ALA A CA 1
ATOM 636 C C . ALA A 1 86 ? 15.348 -4.221 -26.217 1.00 95.81 86 ALA A C 1
ATOM 638 O O . ALA A 1 86 ? 15.114 -5.403 -26.447 1.00 95.81 86 ALA A O 1
ATOM 639 N N . ALA A 1 87 ? 16.394 -3.816 -25.489 1.00 94.12 87 ALA A N 1
ATOM 640 C CA . ALA A 1 87 ? 17.365 -4.708 -24.850 1.00 94.12 87 ALA A CA 1
ATOM 641 C C . ALA A 1 87 ? 17.061 -4.979 -23.363 1.00 94.12 87 ALA A C 1
ATOM 643 O O . ALA A 1 87 ? 17.869 -5.578 -22.669 1.00 94.12 87 ALA A O 1
ATOM 644 N N . CYS A 1 88 ? 15.930 -4.489 -22.847 1.00 96.00 88 CYS A N 1
ATOM 645 C CA . CYS A 1 88 ? 15.590 -4.556 -21.430 1.00 96.00 88 CYS A CA 1
ATOM 646 C C . CYS A 1 88 ? 14.685 -5.758 -21.121 1.00 96.00 88 CYS A C 1
ATOM 648 O O . CYS A 1 88 ? 13.615 -5.910 -21.719 1.00 96.00 88 CYS A O 1
ATOM 650 N N . ASP A 1 89 ? 15.067 -6.568 -20.137 1.00 98.50 89 ASP A N 1
ATOM 651 C CA . ASP A 1 89 ? 14.293 -7.729 -19.677 1.00 98.50 89 ASP A CA 1
ATOM 652 C C . ASP A 1 89 ? 13.459 -7.427 -18.436 1.00 98.50 89 ASP A C 1
ATOM 654 O O . ASP A 1 89 ? 12.422 -8.054 -18.197 1.00 98.50 89 ASP A O 1
ATOM 658 N N . ALA A 1 90 ? 13.901 -6.454 -17.636 1.00 98.69 90 ALA A N 1
ATOM 659 C CA . ALA A 1 90 ? 13.155 -6.012 -16.477 1.00 98.69 90 ALA A CA 1
ATOM 660 C C . ALA A 1 90 ? 13.306 -4.523 -16.159 1.00 98.69 90 ALA A C 1
ATOM 662 O O . ALA A 1 90 ? 14.337 -3.897 -16.393 1.00 98.69 90 ALA A O 1
ATOM 663 N N . VAL A 1 91 ? 12.272 -3.969 -15.538 1.00 98.75 91 VAL A N 1
ATOM 664 C CA . VAL A 1 91 ? 12.199 -2.576 -15.110 1.00 98.75 91 VAL A CA 1
ATOM 665 C C . VAL A 1 91 ? 11.963 -2.512 -13.604 1.00 98.75 91 VAL A C 1
ATOM 667 O O . VAL A 1 91 ? 11.096 -3.203 -13.071 1.00 98.75 91 VAL A O 1
ATOM 670 N N . PHE A 1 92 ? 12.703 -1.648 -12.913 1.00 98.75 92 PHE A N 1
ATOM 671 C CA . PHE A 1 92 ? 12.522 -1.385 -11.489 1.00 98.75 92 PHE A CA 1
ATOM 672 C C . PHE A 1 92 ? 12.302 0.107 -11.217 1.00 98.75 92 PHE A C 1
ATOM 674 O O . PHE A 1 92 ? 13.196 0.916 -11.441 1.00 98.75 92 PHE A O 1
ATOM 681 N N . LEU A 1 93 ? 11.138 0.485 -10.690 1.00 98.62 93 LEU A N 1
ATOM 682 C CA . LEU A 1 93 ? 10.813 1.856 -10.296 1.00 98.62 93 LEU A CA 1
ATOM 683 C C . LEU A 1 93 ? 11.280 2.111 -8.863 1.00 98.62 93 LEU A C 1
ATO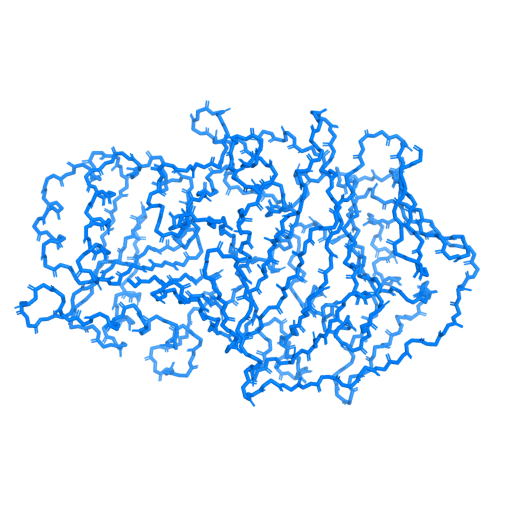M 685 O O . LEU A 1 93 ? 10.797 1.506 -7.900 1.00 98.62 93 LEU A O 1
ATOM 689 N N . LYS A 1 94 ? 12.206 3.052 -8.693 1.00 97.12 94 LYS A N 1
ATOM 690 C CA . LYS A 1 94 ? 12.703 3.414 -7.366 1.00 97.12 94 LYS A CA 1
ATOM 691 C C . LYS A 1 94 ? 11.632 4.153 -6.545 1.00 97.12 94 LYS A C 1
ATOM 693 O O . LYS A 1 94 ? 10.676 4.711 -7.081 1.00 97.12 94 LYS A O 1
ATOM 698 N N . GLY A 1 95 ? 11.814 4.203 -5.228 1.00 94.00 95 GLY A N 1
ATOM 699 C CA . GLY A 1 95 ? 11.057 5.089 -4.348 1.00 94.00 95 GLY A CA 1
ATOM 700 C C . GLY A 1 95 ? 11.329 6.567 -4.626 1.00 94.00 95 GLY A C 1
ATOM 701 O O . GLY A 1 95 ? 12.330 6.936 -5.239 1.00 94.00 95 GLY A O 1
ATOM 702 N N . GLY A 1 96 ? 10.439 7.419 -4.134 1.00 92.06 96 GLY A N 1
ATOM 703 C CA . GLY A 1 96 ? 10.441 8.844 -4.420 1.00 92.06 96 GLY A CA 1
ATOM 704 C C . GLY A 1 96 ? 9.042 9.390 -4.210 1.00 92.06 96 GLY A C 1
ATOM 705 O O . GLY A 1 96 ? 8.522 9.340 -3.100 1.00 92.06 96 GLY A O 1
ATOM 706 N N . ASP A 1 97 ? 8.451 9.863 -5.292 1.00 91.62 97 ASP A N 1
ATOM 707 C CA . ASP A 1 97 ? 7.184 10.572 -5.304 1.00 91.62 97 ASP A CA 1
ATOM 708 C C . ASP A 1 97 ? 6.342 10.046 -6.464 1.00 91.62 97 ASP A C 1
ATOM 710 O O . ASP A 1 97 ? 6.735 10.142 -7.627 1.00 91.62 97 ASP A O 1
ATOM 714 N N . GLN A 1 98 ? 5.211 9.447 -6.112 1.00 90.81 98 GLN A N 1
ATOM 715 C CA . GLN A 1 98 ? 4.309 8.796 -7.047 1.00 90.81 98 GLN A CA 1
ATOM 716 C C . GLN A 1 98 ? 3.466 9.793 -7.858 1.00 90.81 98 GLN A C 1
ATOM 718 O O . GLN A 1 98 ? 3.162 9.501 -9.009 1.00 90.81 98 GLN A O 1
ATOM 723 N N . GLY A 1 99 ? 3.186 10.989 -7.319 1.00 92.25 99 GLY A N 1
ATOM 724 C CA . GLY A 1 99 ? 2.566 12.085 -8.074 1.00 92.25 99 GLY A CA 1
ATOM 725 C C . GLY A 1 99 ? 3.476 12.556 -9.202 1.00 92.25 99 GLY A C 1
ATOM 726 O O . GLY A 1 99 ? 3.065 12.670 -10.348 1.00 92.25 99 GLY A O 1
ATOM 727 N N . ARG A 1 100 ? 4.779 12.675 -8.928 1.00 93.69 100 ARG A N 1
ATOM 728 C CA . ARG A 1 100 ? 5.768 12.979 -9.973 1.00 93.69 100 ARG A CA 1
ATOM 729 C C . ARG A 1 100 ? 5.921 11.889 -11.022 1.00 93.69 100 ARG A C 1
ATOM 731 O O . ARG A 1 100 ? 6.290 12.223 -12.144 1.00 93.69 100 ARG A O 1
ATOM 738 N N . TYR A 1 101 ? 5.740 10.616 -10.675 1.00 95.88 101 TYR A N 1
ATOM 739 C CA . TYR A 1 101 ? 5.739 9.557 -11.687 1.00 95.88 101 TYR A CA 1
ATOM 740 C C . TYR A 1 101 ? 4.532 9.692 -12.603 1.00 95.88 101 TYR A C 1
ATOM 742 O O . TYR A 1 101 ? 4.722 9.718 -13.814 1.00 95.88 101 TYR A O 1
ATOM 750 N N . TYR A 1 102 ? 3.345 9.891 -12.034 1.00 95.56 102 TYR A N 1
ATOM 751 C CA . TYR A 1 102 ? 2.137 10.168 -12.800 1.00 95.56 102 TYR A CA 1
ATOM 752 C C . TYR A 1 102 ? 2.302 11.401 -13.710 1.00 95.56 102 TYR A C 1
ATOM 754 O O . TYR A 1 102 ? 2.292 11.271 -14.932 1.00 95.56 102 TYR A O 1
ATOM 762 N N . ASP A 1 103 ? 2.616 12.572 -13.145 1.00 94.19 103 ASP A N 1
ATOM 763 C CA . ASP A 1 103 ? 2.740 13.847 -13.873 1.00 94.19 103 ASP A CA 1
ATOM 764 C C . ASP A 1 103 ? 3.733 13.812 -15.045 1.00 94.19 103 ASP A C 1
ATOM 766 O O . ASP A 1 103 ? 3.597 14.544 -16.035 1.00 94.19 103 ASP A O 1
ATOM 770 N N . LEU A 1 104 ? 4.817 13.045 -14.893 1.00 96.50 104 LEU A N 1
ATOM 771 C CA . LEU A 1 104 ? 5.928 13.041 -15.838 1.00 96.50 104 LEU A CA 1
ATOM 772 C C . LEU A 1 104 ? 5.882 11.886 -16.828 1.00 96.50 104 LEU A C 1
ATOM 774 O O . LEU A 1 104 ? 6.507 12.020 -17.883 1.00 96.50 104 LEU A O 1
ATOM 778 N N . TRP A 1 105 ? 5.249 10.766 -16.481 1.00 98.12 105 TRP A N 1
ATOM 779 C CA . TRP A 1 105 ? 5.321 9.532 -17.262 1.00 98.12 105 TRP A CA 1
ATOM 780 C C . TRP A 1 105 ? 3.959 9.071 -17.793 1.00 98.12 105 TRP A C 1
ATOM 782 O O . TRP A 1 105 ? 3.969 8.343 -18.780 1.00 98.12 105 TRP A O 1
ATOM 792 N N . ASN A 1 106 ? 2.827 9.502 -17.220 1.00 97.44 106 ASN A N 1
ATOM 793 C CA . ASN A 1 106 ? 1.500 9.176 -17.758 1.00 97.44 106 ASN A CA 1
ATOM 794 C C . ASN A 1 106 ? 1.334 9.718 -19.188 1.00 97.44 106 ASN A C 1
ATOM 796 O O . ASN A 1 106 ? 1.700 10.869 -19.466 1.00 97.44 106 ASN A O 1
ATOM 800 N N . ASP A 1 107 ? 0.778 8.895 -20.076 1.00 97.69 107 ASP A N 1
ATOM 801 C CA . ASP A 1 107 ? 0.551 9.186 -21.492 1.00 97.69 107 ASP A CA 1
ATOM 802 C C . ASP A 1 107 ? 1.855 9.647 -22.172 1.00 97.69 107 ASP A C 1
ATOM 804 O O . ASP A 1 107 ? 1.950 10.745 -22.733 1.00 97.69 107 ASP A O 1
ATOM 808 N N . THR A 1 108 ? 2.914 8.842 -22.017 1.00 98.75 108 THR A N 1
ATOM 809 C CA . THR A 1 108 ? 4.225 9.050 -22.659 1.00 98.75 108 THR A CA 1
ATOM 810 C C . THR A 1 108 ? 4.780 7.758 -23.249 1.00 98.75 108 THR A C 1
ATOM 812 O O . THR A 1 108 ? 4.399 6.656 -22.851 1.00 98.75 108 THR A O 1
ATOM 815 N N . LEU A 1 109 ? 5.768 7.880 -24.140 1.00 98.81 109 LEU A N 1
ATOM 816 C CA . LEU A 1 109 ? 6.493 6.726 -24.686 1.00 98.81 109 LEU A CA 1
ATOM 817 C C . LEU A 1 109 ? 7.101 5.838 -23.584 1.00 98.81 109 LEU A C 1
ATOM 819 O O . LEU A 1 109 ? 7.132 4.617 -23.719 1.00 98.81 109 LEU A O 1
ATOM 823 N N . LEU A 1 110 ? 7.598 6.423 -22.491 1.00 98.88 110 LEU A N 1
ATOM 824 C CA . LEU A 1 110 ? 8.170 5.658 -21.385 1.00 98.88 110 LEU A CA 1
ATOM 825 C C . LEU A 1 110 ? 7.149 4.689 -20.783 1.00 98.88 110 LEU A C 1
ATOM 827 O O . LEU A 1 110 ? 7.494 3.536 -20.529 1.00 98.88 110 LEU A O 1
ATOM 831 N N . GLU A 1 111 ? 5.921 5.145 -20.547 1.00 98.75 111 GLU A N 1
ATOM 832 C CA . GLU A 1 111 ? 4.856 4.291 -20.028 1.00 98.75 111 GLU A CA 1
ATOM 833 C C . GLU A 1 111 ? 4.585 3.125 -20.980 1.00 98.75 111 GLU A C 1
ATOM 835 O O . GLU A 1 111 ? 4.640 1.969 -20.556 1.00 98.75 111 GLU A O 1
ATOM 840 N N . GLU A 1 112 ? 4.399 3.411 -22.272 1.00 98.75 112 GLU A N 1
ATOM 841 C CA . GLU A 1 112 ? 4.191 2.386 -23.300 1.00 98.75 112 GLU A CA 1
ATOM 842 C C . GLU A 1 112 ? 5.304 1.325 -23.280 1.00 98.75 112 GLU A C 1
ATOM 844 O O . GLU A 1 112 ? 5.030 0.124 -23.315 1.00 98.75 112 GLU A O 1
ATOM 849 N N . LEU A 1 113 ? 6.565 1.752 -23.159 1.00 98.81 113 LEU A N 1
ATOM 850 C CA . LEU A 1 113 ? 7.722 0.859 -23.131 1.00 98.81 113 LEU A CA 1
ATOM 851 C C . LEU A 1 113 ? 7.796 0.011 -21.849 1.00 98.81 113 LEU A C 1
ATOM 853 O O . LEU A 1 113 ? 8.182 -1.159 -21.915 1.00 98.81 113 LEU A O 1
ATOM 857 N N . ILE A 1 114 ? 7.410 0.553 -20.687 1.00 98.81 114 ILE A N 1
ATOM 858 C CA . ILE A 1 114 ? 7.309 -0.221 -19.435 1.00 98.81 114 ILE A CA 1
ATOM 859 C C . ILE A 1 114 ? 6.232 -1.306 -19.577 1.00 98.81 114 ILE A C 1
ATOM 861 O O . ILE A 1 114 ? 6.460 -2.465 -19.211 1.00 98.81 114 ILE A O 1
ATOM 865 N N . LEU A 1 115 ? 5.075 -0.950 -20.142 1.00 98.56 115 LEU A N 1
ATOM 866 C CA . LEU A 1 115 ? 3.994 -1.896 -20.420 1.00 98.56 115 LEU A CA 1
ATOM 867 C C . LEU A 1 115 ? 4.429 -2.970 -21.421 1.00 98.56 115 LEU A C 1
ATOM 869 O O . LEU A 1 115 ? 4.089 -4.141 -21.246 1.00 98.56 115 LEU A O 1
ATOM 873 N N . GLU A 1 116 ? 5.219 -2.606 -22.433 1.00 98.44 116 GLU A N 1
ATOM 874 C CA . GLU A 1 116 ? 5.764 -3.548 -23.410 1.00 98.44 116 GLU A CA 1
ATOM 875 C C . GLU A 1 116 ? 6.708 -4.569 -22.758 1.00 98.44 116 GLU A C 1
ATOM 877 O O . GLU A 1 116 ? 6.573 -5.767 -23.025 1.00 98.44 116 GLU A O 1
ATOM 882 N N . VAL A 1 117 ? 7.608 -4.130 -21.861 1.00 98.50 117 VAL A N 1
ATOM 883 C CA . VAL A 1 117 ? 8.481 -5.029 -21.074 1.00 98.50 117 VAL A CA 1
ATOM 884 C C . VAL A 1 117 ? 7.637 -6.061 -20.337 1.00 98.50 117 VAL A C 1
ATOM 886 O O . VAL A 1 117 ? 7.892 -7.263 -20.442 1.00 98.50 117 VAL A O 1
ATOM 889 N N . HIS A 1 118 ? 6.592 -5.619 -19.634 1.00 97.88 118 HIS A N 1
ATOM 890 C CA . HIS A 1 118 ? 5.692 -6.536 -18.942 1.00 97.88 118 HIS A CA 1
ATOM 891 C C . HIS A 1 118 ? 4.960 -7.474 -19.919 1.00 97.88 118 HIS A C 1
ATOM 893 O O . HIS A 1 118 ? 4.873 -8.682 -19.680 1.00 97.88 118 HIS A O 1
ATOM 899 N N . GLY A 1 119 ? 4.459 -6.935 -21.035 1.00 96.94 119 GLY A N 1
ATOM 900 C CA . GLY A 1 119 ? 3.677 -7.650 -22.044 1.00 96.94 119 GLY A CA 1
ATOM 901 C C . GLY A 1 119 ? 4.438 -8.773 -22.750 1.00 96.94 119 GLY A C 1
ATOM 902 O O . GLY A 1 119 ? 3.838 -9.795 -23.088 1.00 96.94 119 GLY A O 1
ATOM 903 N N . ARG A 1 120 ? 5.760 -8.639 -22.913 1.00 96.31 120 ARG A N 1
ATOM 904 C CA . ARG A 1 120 ? 6.630 -9.705 -23.448 1.00 96.31 120 ARG A CA 1
ATOM 905 C C . ARG A 1 120 ? 7.146 -10.691 -22.394 1.00 96.31 120 ARG A C 1
ATOM 907 O O . ARG A 1 120 ? 7.937 -11.569 -22.719 1.00 96.31 120 ARG A O 1
ATOM 914 N N . GLY A 1 121 ? 6.666 -10.591 -21.152 1.00 96.50 121 GLY A N 1
ATOM 915 C CA . GLY A 1 121 ? 6.994 -11.513 -20.060 1.00 96.50 121 GLY A CA 1
ATOM 916 C C . GLY A 1 121 ? 8.099 -11.030 -19.122 1.00 96.50 121 GLY A C 1
ATOM 917 O O . GLY A 1 121 ? 8.443 -11.753 -18.186 1.00 96.50 121 GLY A O 1
ATOM 918 N N . GLY A 1 122 ? 8.613 -9.817 -19.332 1.00 98.06 122 GLY A N 1
ATOM 919 C CA . GLY A 1 122 ? 9.627 -9.203 -18.488 1.00 98.06 122 GLY A CA 1
ATOM 920 C C . GLY A 1 122 ? 9.155 -8.924 -17.060 1.00 98.06 122 GLY A C 1
ATOM 921 O O . GLY A 1 122 ? 7.957 -8.925 -16.726 1.00 98.06 122 GLY A O 1
ATOM 922 N N . GLY A 1 123 ? 10.133 -8.704 -16.188 1.00 98.38 123 GLY A N 1
ATOM 923 C CA . GLY A 1 123 ? 9.902 -8.280 -14.814 1.00 98.38 123 GLY A CA 1
ATOM 924 C C . GLY A 1 123 ? 9.586 -6.797 -14.742 1.00 98.38 123 GLY A C 1
ATOM 925 O O . GLY A 1 123 ? 10.347 -5.987 -15.248 1.00 98.38 123 GLY A O 1
ATOM 926 N N . VAL A 1 124 ? 8.512 -6.412 -14.063 1.00 98.75 124 VAL A N 1
ATOM 927 C CA . VAL A 1 124 ? 8.331 -5.022 -13.638 1.00 98.75 124 VAL A CA 1
ATOM 928 C C . VAL A 1 124 ? 8.193 -5.005 -12.130 1.00 98.75 124 VAL A C 1
ATOM 930 O O . VAL A 1 124 ? 7.518 -5.845 -11.540 1.00 98.75 124 VAL A O 1
ATOM 933 N N . GLY A 1 125 ? 8.864 -4.078 -11.471 1.00 98.50 125 GLY A N 1
ATOM 934 C CA . GLY A 1 125 ? 8.739 -3.941 -10.037 1.00 98.50 125 GLY A CA 1
ATOM 935 C C . GLY A 1 125 ? 9.071 -2.552 -9.555 1.00 98.50 125 GLY A C 1
ATOM 936 O O . GLY A 1 125 ? 9.453 -1.684 -10.331 1.00 98.50 125 GLY A O 1
ATOM 937 N N . GLY A 1 126 ? 8.906 -2.332 -8.262 1.00 98.25 126 GLY A N 1
ATOM 938 C CA . GLY A 1 126 ? 9.251 -1.062 -7.656 1.00 98.25 126 GLY A CA 1
ATOM 939 C C . GLY A 1 126 ? 9.152 -1.082 -6.144 1.00 98.25 126 GLY A C 1
ATOM 940 O O . GLY A 1 126 ? 8.663 -2.039 -5.543 1.00 98.25 126 GLY A O 1
ATOM 941 N N . THR A 1 127 ? 9.633 -0.009 -5.527 1.00 98.06 127 THR A N 1
ATOM 942 C CA . THR A 1 127 ? 9.648 0.157 -4.069 1.00 98.06 127 THR A CA 1
ATOM 943 C C . THR A 1 127 ? 9.042 1.490 -3.664 1.00 98.06 127 THR A C 1
ATOM 945 O O . THR A 1 127 ? 9.259 2.502 -4.334 1.00 98.06 127 THR A O 1
ATOM 948 N N . SER A 1 128 ? 8.285 1.513 -2.563 1.00 95.69 128 SER A N 1
ATOM 949 C CA . SER A 1 128 ? 7.634 2.725 -2.052 1.00 95.69 128 SER A CA 1
ATOM 950 C C . SER A 1 128 ? 6.731 3.364 -3.128 1.00 95.69 128 SER A C 1
ATOM 952 O O . SER A 1 128 ? 5.900 2.671 -3.712 1.00 95.69 128 SER A O 1
ATOM 954 N N . ALA A 1 129 ? 6.925 4.643 -3.462 1.00 95.50 129 ALA A N 1
ATOM 955 C CA . ALA A 1 129 ? 6.238 5.326 -4.566 1.00 95.50 129 ALA A CA 1
ATOM 956 C C . ALA A 1 129 ? 6.260 4.552 -5.901 1.00 95.50 129 ALA A C 1
ATOM 958 O O . ALA A 1 129 ? 5.263 4.536 -6.625 1.00 95.50 129 ALA A O 1
ATOM 959 N N . GLY A 1 130 ? 7.372 3.872 -6.208 1.00 97.50 130 GLY A N 1
ATOM 960 C CA . GLY A 1 130 ? 7.489 3.046 -7.405 1.00 97.50 130 GLY A CA 1
ATOM 961 C C . GLY A 1 130 ? 6.512 1.875 -7.395 1.00 97.50 130 GLY A C 1
ATOM 962 O O . GLY A 1 130 ? 5.882 1.625 -8.407 1.00 97.50 130 GLY A O 1
ATOM 963 N N . ALA A 1 131 ? 6.316 1.211 -6.250 1.00 98.19 131 ALA A N 1
ATOM 964 C CA . ALA A 1 131 ? 5.340 0.128 -6.108 1.00 98.19 131 ALA A CA 1
ATOM 965 C C . ALA A 1 131 ? 3.893 0.629 -6.229 1.00 98.19 131 ALA A C 1
ATOM 967 O O . ALA A 1 131 ? 3.080 -0.003 -6.895 1.00 98.19 131 ALA A O 1
ATOM 968 N N . MET A 1 132 ? 3.581 1.776 -5.616 1.00 97.44 132 MET A N 1
ATOM 969 C CA . MET A 1 132 ? 2.244 2.384 -5.680 1.00 97.44 132 MET A CA 1
ATOM 970 C C . MET A 1 132 ? 1.840 2.719 -7.122 1.00 97.44 132 MET A C 1
ATOM 972 O O . MET A 1 132 ? 0.696 2.499 -7.515 1.00 97.44 132 MET A O 1
ATOM 976 N N . SER A 1 133 ? 2.806 3.174 -7.922 1.00 97.62 133 SER A N 1
ATOM 977 C CA . SER A 1 133 ? 2.612 3.558 -9.325 1.00 97.62 133 SER A CA 1
ATOM 978 C C . SER A 1 133 ? 2.289 2.385 -10.253 1.00 97.62 133 SER A C 1
ATOM 980 O O . SER A 1 133 ? 1.797 2.608 -11.345 1.00 97.62 133 SER A O 1
ATOM 982 N N . LEU A 1 134 ? 2.560 1.138 -9.850 1.00 98.06 134 LEU A N 1
ATOM 983 C CA . LEU A 1 134 ? 2.274 -0.047 -10.675 1.00 98.06 134 LEU A CA 1
ATOM 984 C C . LEU A 1 134 ? 0.837 -0.564 -10.510 1.00 98.06 134 LEU A C 1
ATOM 986 O O . LEU A 1 134 ? 0.447 -1.525 -11.175 1.00 98.06 134 LEU A O 1
ATOM 990 N N . SER A 1 135 ? 0.084 -0.009 -9.561 1.00 97.06 135 SER A N 1
ATOM 991 C CA . SER A 1 135 ? -1.266 -0.470 -9.248 1.00 97.06 135 SER A CA 1
ATOM 992 C C . SER A 1 135 ? -2.296 0.018 -10.272 1.00 97.06 135 SER A C 1
ATOM 994 O O . SER A 1 135 ? -2.038 0.953 -11.018 1.00 97.06 135 SER A O 1
ATOM 996 N N . GLY A 1 136 ? -3.444 -0.660 -10.342 1.00 96.88 136 GLY A N 1
ATOM 997 C CA . GLY A 1 136 ? -4.564 -0.306 -11.222 1.00 96.88 136 GLY A CA 1
ATOM 998 C C . GLY A 1 136 ? -5.154 1.062 -10.918 1.00 96.88 136 GLY A C 1
ATOM 999 O O . GLY A 1 136 ? -5.625 1.731 -11.822 1.00 96.88 136 GLY A O 1
ATOM 1000 N N . TYR A 1 137 ? -5.097 1.455 -9.648 1.00 97.94 137 TYR A N 1
ATOM 1001 C CA . TYR A 1 137 ? -5.551 2.742 -9.148 1.00 97.94 137 TYR A CA 1
ATOM 1002 C C . TYR A 1 137 ? -4.378 3.421 -8.441 1.00 97.94 137 TYR A C 1
ATOM 1004 O O . TYR A 1 137 ? -4.131 3.201 -7.252 1.00 97.94 137 TYR A O 1
ATOM 1012 N N . ALA A 1 138 ? -3.616 4.210 -9.192 1.00 95.00 138 ALA A N 1
ATOM 1013 C CA . ALA A 1 138 ? -2.413 4.876 -8.728 1.00 95.00 138 ALA A CA 1
ATOM 1014 C C . ALA A 1 138 ? -2.767 6.041 -7.795 1.00 95.00 138 ALA A C 1
ATOM 1016 O O . ALA A 1 138 ? -3.371 7.035 -8.195 1.00 95.00 138 ALA A O 1
ATOM 1017 N N . LEU A 1 139 ? -2.361 5.932 -6.529 1.00 92.88 139 LEU A N 1
ATOM 1018 C CA . LEU A 1 139 ? -2.553 6.991 -5.543 1.00 92.88 139 LEU A CA 1
ATOM 1019 C C . LEU A 1 139 ? -1.542 8.129 -5.754 1.00 92.88 139 LEU A C 1
ATOM 1021 O O . LEU A 1 139 ? -0.443 8.072 -5.207 1.00 92.88 139 LEU A O 1
ATOM 1025 N N . ALA A 1 140 ? -1.927 9.170 -6.485 1.00 86.56 140 ALA A N 1
ATOM 1026 C CA . ALA A 1 140 ? -1.101 10.322 -6.856 1.00 86.56 140 ALA A CA 1
ATOM 1027 C C . ALA A 1 140 ? -1.489 11.646 -6.155 1.00 86.56 140 ALA A C 1
ATOM 1029 O O . ALA A 1 140 ? -0.913 12.689 -6.448 1.00 86.56 140 ALA A O 1
ATOM 1030 N N . GLY A 1 141 ? -2.428 11.611 -5.202 1.00 78.25 141 GLY A N 1
ATOM 1031 C CA . GLY A 1 141 ? -2.853 12.787 -4.435 1.00 78.25 141 GLY A CA 1
ATOM 1032 C C . GLY A 1 141 ? -1.724 13.473 -3.658 1.00 78.25 141 GLY A C 1
ATOM 1033 O O . GLY A 1 141 ? -0.624 12.934 -3.504 1.00 78.25 141 GLY A O 1
ATOM 1034 N N . GLY A 1 142 ? -2.022 14.667 -3.142 1.00 71.75 142 GLY A N 1
ATOM 1035 C CA . GLY A 1 142 ? -1.120 15.558 -2.411 1.00 71.75 142 GLY A CA 1
ATOM 1036 C C . GLY A 1 142 ? 0.056 14.884 -1.685 1.00 71.75 142 GLY A C 1
ATOM 1037 O O . GLY A 1 142 ? -0.109 14.092 -0.760 1.00 71.75 142 GLY A O 1
ATOM 1038 N N . MET A 1 143 ? 1.261 15.289 -2.086 1.00 61.62 143 MET A N 1
ATOM 1039 C CA . MET A 1 143 ? 2.601 14.766 -1.775 1.00 61.62 143 MET A CA 1
ATOM 1040 C C . MET A 1 143 ? 2.901 14.073 -0.438 1.00 61.62 143 MET A C 1
ATOM 1042 O O . MET A 1 143 ? 3.833 13.272 -0.376 1.00 61.62 143 MET A O 1
ATOM 1046 N N . ASP A 1 144 ? 2.199 14.382 0.648 1.00 68.81 144 ASP A N 1
ATOM 1047 C CA . ASP A 1 144 ? 2.532 13.841 1.968 1.00 68.81 144 ASP A CA 1
ATOM 1048 C C . ASP A 1 144 ? 1.346 13.841 2.943 1.00 68.81 144 ASP A C 1
ATOM 1050 O O . ASP A 1 144 ? 1.484 14.180 4.122 1.00 68.81 144 ASP A O 1
ATOM 1054 N N . TYR A 1 145 ? 0.157 13.492 2.448 1.00 82.19 145 TYR A N 1
ATOM 1055 C CA . TYR A 1 145 ? -1.020 13.395 3.308 1.00 82.19 145 TYR A CA 1
ATOM 1056 C C . TYR A 1 145 ? -1.024 12.109 4.141 1.00 82.19 145 TYR A C 1
ATOM 1058 O O . TYR A 1 145 ? -0.499 11.054 3.744 1.00 82.19 145 TYR A O 1
ATOM 1066 N N . VAL A 1 146 ? -1.606 12.211 5.331 1.00 85.06 146 VAL A N 1
ATOM 1067 C CA . VAL A 1 146 ? -1.668 11.151 6.340 1.00 85.06 146 VAL A CA 1
ATOM 1068 C C . VAL A 1 146 ? -3.107 10.705 6.577 1.00 85.06 146 VAL A C 1
ATOM 1070 O O . VAL A 1 146 ? -4.053 11.353 6.140 1.00 85.06 146 VAL A O 1
ATOM 1073 N N . SER A 1 147 ? -3.286 9.602 7.311 1.00 87.44 147 SER A N 1
ATOM 1074 C CA . SER A 1 147 ? -4.622 9.116 7.680 1.00 87.44 147 SER A CA 1
ATOM 1075 C C . SER A 1 147 ? -5.467 10.203 8.335 1.00 87.44 147 SER A C 1
ATOM 1077 O O . SER A 1 147 ? -6.640 10.322 8.011 1.00 87.44 147 SER A O 1
ATOM 1079 N N . ALA A 1 148 ? -4.865 11.025 9.200 1.00 81.25 148 ALA A N 1
ATOM 1080 C CA . ALA A 1 148 ? -5.574 12.123 9.835 1.00 81.25 148 ALA A CA 1
ATOM 1081 C C . ALA A 1 148 ? -6.244 13.048 8.814 1.00 81.25 148 ALA A C 1
ATOM 1083 O O . ALA A 1 148 ? -7.428 13.294 8.948 1.00 81.25 148 ALA A O 1
ATOM 1084 N N . ASP A 1 149 ? -5.559 13.481 7.757 1.00 85.31 149 ASP A N 1
ATOM 1085 C CA . ASP A 1 149 ? -6.124 14.447 6.808 1.00 85.31 149 ASP A CA 1
ATOM 1086 C C . ASP A 1 149 ? -7.481 13.993 6.237 1.00 85.31 149 ASP A C 1
ATOM 1088 O O . ASP A 1 149 ? -8.407 14.795 6.150 1.00 85.31 149 ASP A O 1
ATOM 1092 N N . VAL A 1 150 ? -7.621 12.698 5.930 1.00 85.56 150 VAL A N 1
ATOM 1093 C CA . VAL A 1 150 ? -8.859 12.118 5.375 1.00 85.56 150 VAL A CA 1
ATOM 1094 C C . VAL A 1 150 ? -9.896 11.772 6.443 1.00 85.56 150 VAL A C 1
ATOM 1096 O O . VAL A 1 150 ? -11.104 11.800 6.208 1.00 85.56 150 VAL A O 1
ATOM 1099 N N . LEU A 1 151 ? -9.433 11.408 7.636 1.00 85.94 151 LEU A N 1
ATOM 1100 C CA . LEU A 1 151 ? -10.312 11.077 8.753 1.00 85.94 151 LEU A CA 1
ATOM 1101 C C . LEU A 1 151 ? -10.961 12.320 9.379 1.00 85.94 151 LEU A C 1
ATOM 1103 O O . LEU A 1 151 ? -11.950 12.187 10.093 1.00 85.94 151 LEU A O 1
ATOM 1107 N N . VAL A 1 152 ? -10.422 13.503 9.086 1.00 82.44 152 VAL A N 1
ATOM 1108 C CA . VAL A 1 152 ? -10.960 14.814 9.470 1.00 82.44 152 VAL A CA 1
ATOM 1109 C C . VAL A 1 152 ? -11.932 15.335 8.432 1.00 82.44 152 VAL A C 1
ATOM 1111 O O . VAL A 1 152 ? -13.048 15.727 8.758 1.00 82.44 152 VAL A O 1
ATOM 1114 N N . ASP A 1 153 ? -11.498 15.322 7.177 1.00 87.50 153 ASP A N 1
ATOM 1115 C CA . ASP A 1 153 ? -12.314 15.698 6.041 1.00 87.50 153 ASP A CA 1
ATOM 1116 C C . ASP A 1 153 ? -12.116 14.662 4.943 1.00 87.50 153 ASP A C 1
ATOM 1118 O O . ASP A 1 153 ? -11.064 14.564 4.310 1.00 87.50 153 ASP A O 1
ATOM 1122 N N . SER A 1 154 ? -13.162 13.887 4.698 1.00 90.88 154 SER A N 1
ATOM 1123 C CA . SER A 1 154 ? -13.195 12.889 3.639 1.00 90.88 154 SER A CA 1
ATOM 1124 C C . SER A 1 154 ? -13.034 13.494 2.241 1.00 90.88 154 SER A C 1
ATOM 1126 O O . SER A 1 154 ? -12.745 12.747 1.310 1.00 90.88 154 SER A O 1
ATOM 1128 N N . HIS A 1 155 ? -13.194 14.814 2.088 1.00 91.81 155 HIS A N 1
ATOM 1129 C CA . HIS A 1 155 ? -12.939 15.602 0.875 1.00 91.81 155 HIS A CA 1
ATOM 1130 C C . HIS A 1 155 ? -11.742 16.546 1.039 1.00 91.81 155 HIS A C 1
ATOM 1132 O O . HIS A 1 155 ? -11.679 17.598 0.403 1.00 91.81 155 HIS A O 1
ATOM 1138 N N . THR A 1 156 ? -10.801 16.203 1.920 1.00 89.50 156 THR A N 1
ATOM 1139 C CA . THR A 1 156 ? -9.580 16.985 2.086 1.00 89.50 156 THR A CA 1
ATOM 1140 C C . THR A 1 156 ? -8.909 17.231 0.728 1.00 89.50 156 THR A C 1
ATOM 1142 O O . THR A 1 156 ? -8.731 16.279 -0.033 1.00 89.50 156 THR A O 1
ATOM 1145 N N . PRO A 1 157 ? -8.468 18.465 0.422 1.00 90.44 157 PRO A N 1
ATOM 1146 C CA . PRO A 1 157 ? -7.812 18.774 -0.851 1.00 90.44 157 PRO A CA 1
ATOM 1147 C C . PRO A 1 157 ? -6.469 18.053 -1.014 1.00 90.44 157 PRO A C 1
ATOM 1149 O O . PRO A 1 157 ? -5.844 18.111 -2.063 1.00 90.44 157 PRO A O 1
ATOM 1152 N N . TYR A 1 158 ? -5.978 17.383 0.031 1.00 89.62 158 TYR A N 1
ATOM 1153 C CA . TYR A 1 158 ? -4.807 16.525 -0.077 1.00 89.62 158 TYR A CA 1
ATOM 1154 C C . TYR A 1 158 ? -5.087 15.178 -0.757 1.00 89.62 158 TYR A C 1
ATOM 1156 O O . TYR A 1 158 ? -4.139 14.498 -1.141 1.00 89.62 158 TYR A O 1
ATOM 1164 N N . LEU A 1 159 ? -6.356 14.778 -0.877 1.00 90.56 159 LEU A N 1
ATOM 1165 C CA . LEU A 1 159 ? -6.754 13.657 -1.727 1.00 90.56 159 LEU A CA 1
ATOM 1166 C C . LEU A 1 159 ? -6.810 14.046 -3.201 1.00 90.56 159 LEU A C 1
ATOM 1168 O O . LEU A 1 159 ? -6.841 13.148 -4.036 1.00 90.56 159 LEU A O 1
ATOM 1172 N N . ASP A 1 160 ? -6.805 15.340 -3.504 1.00 91.19 160 ASP A N 1
ATOM 1173 C CA . ASP A 1 160 ? -6.752 15.836 -4.867 1.00 91.19 160 ASP A CA 1
ATOM 1174 C C . ASP A 1 160 ? -5.307 15.770 -5.383 1.00 91.19 160 ASP A C 1
ATOM 1176 O O . ASP A 1 160 ? -4.330 15.850 -4.620 1.00 91.19 160 ASP A O 1
ATOM 1180 N N . ASP A 1 161 ? -5.163 15.604 -6.691 1.00 87.75 161 ASP A N 1
ATOM 1181 C CA . ASP A 1 161 ? -3.889 15.723 -7.375 1.00 87.75 161 ASP A CA 1
ATOM 1182 C C . ASP A 1 161 ? -3.400 17.175 -7.279 1.00 87.75 161 ASP A C 1
ATOM 1184 O O . ASP A 1 161 ? -4.108 18.138 -7.584 1.00 87.75 161 ASP A O 1
ATOM 1188 N N . ALA A 1 162 ? -2.161 17.348 -6.823 1.00 84.88 162 ALA A N 1
ATOM 1189 C CA . ALA A 1 162 ? -1.584 18.670 -6.622 1.00 84.88 162 ALA A CA 1
ATOM 1190 C C . ALA A 1 162 ? -1.334 19.428 -7.940 1.00 84.88 162 ALA A C 1
ATOM 1192 O O . ALA A 1 162 ? -1.151 20.650 -7.908 1.00 84.88 162 ALA A O 1
ATOM 1193 N N . SER A 1 163 ? -1.272 18.722 -9.071 1.00 83.69 163 SER A N 1
ATOM 1194 C CA . SER A 1 163 ? -0.955 19.279 -10.384 1.00 83.69 163 SER A CA 1
ATOM 1195 C C . SER A 1 163 ? -2.161 19.956 -11.046 1.00 83.69 163 SER A C 1
ATOM 1197 O O . SER A 1 163 ? -2.002 21.039 -11.623 1.00 83.69 163 SER A O 1
ATOM 1199 N N . ASP A 1 164 ? -3.360 19.379 -10.925 1.00 83.56 164 ASP A N 1
ATOM 1200 C CA . ASP A 1 164 ? -4.573 19.842 -11.611 1.00 83.56 164 ASP A CA 1
ATOM 1201 C C . ASP A 1 164 ? -5.785 20.084 -10.687 1.00 83.56 164 ASP A C 1
ATOM 1203 O O . ASP A 1 164 ? -6.740 20.751 -11.100 1.00 83.56 164 ASP A O 1
ATOM 1207 N N . GLY A 1 165 ? -5.722 19.640 -9.427 1.00 86.00 165 GLY A N 1
ATOM 1208 C CA . GLY A 1 165 ? -6.798 19.754 -8.442 1.00 86.00 165 GLY A CA 1
ATOM 1209 C C . GLY A 1 165 ? -7.971 18.794 -8.665 1.00 86.00 165 GLY A C 1
ATOM 1210 O O . GLY A 1 165 ? -9.024 18.997 -8.062 1.00 86.00 165 GLY A O 1
ATOM 1211 N N . GLY A 1 166 ? -7.830 17.808 -9.554 1.00 89.62 166 GLY A N 1
ATOM 1212 C CA . GLY A 1 166 ? -8.767 16.699 -9.719 1.00 89.62 166 GLY A CA 1
ATOM 1213 C C . GLY A 1 166 ? -8.543 15.591 -8.682 1.00 89.62 166 GLY A C 1
ATOM 1214 O O . GLY A 1 166 ? -7.696 15.736 -7.806 1.00 89.62 166 GLY A O 1
ATOM 1215 N N . PRO A 1 167 ? -9.282 14.470 -8.754 1.00 91.94 167 PRO A N 1
ATOM 1216 C CA . PRO A 1 167 ? -9.072 13.327 -7.868 1.00 91.94 167 PRO A CA 1
ATOM 1217 C C . PRO A 1 167 ? -7.631 12.812 -7.936 1.00 91.94 167 PRO A C 1
ATOM 1219 O O . PRO A 1 167 ? -7.117 12.530 -9.009 1.00 91.94 167 PRO A O 1
ATOM 1222 N N . GLY A 1 168 ? -6.978 12.629 -6.791 1.00 93.00 168 GLY A N 1
ATOM 1223 C CA . GLY A 1 168 ? -5.607 12.119 -6.710 1.00 93.00 168 GLY A CA 1
ATOM 1224 C C . GLY A 1 168 ? -5.498 10.595 -6.758 1.00 93.00 168 GLY A C 1
ATOM 1225 O O . GLY A 1 168 ? -4.538 10.036 -6.226 1.00 93.00 168 GLY A O 1
ATOM 1226 N N . VAL A 1 169 ? -6.487 9.900 -7.314 1.00 95.75 169 VAL A N 1
ATOM 1227 C CA . VAL A 1 169 ? -6.416 8.462 -7.592 1.00 95.75 169 VAL A CA 1
ATOM 1228 C C . VAL A 1 169 ? -6.744 8.263 -9.061 1.00 95.75 169 VAL A C 1
ATOM 1230 O O . VAL A 1 169 ? -7.867 8.532 -9.473 1.00 95.75 169 VAL A O 1
ATOM 1233 N N . HIS A 1 170 ? -5.766 7.770 -9.813 1.00 95.56 170 HIS A N 1
ATOM 1234 C CA . HIS A 1 170 ? -5.830 7.673 -11.270 1.00 95.56 170 HIS A CA 1
ATOM 1235 C C . HIS A 1 170 ? -5.854 6.217 -11.719 1.00 95.56 170 HIS A C 1
ATOM 1237 O O . HIS A 1 170 ? -5.104 5.399 -11.185 1.00 95.56 170 HIS A O 1
ATOM 1243 N N . ASP A 1 171 ? -6.706 5.883 -12.685 1.00 96.81 171 ASP A N 1
ATOM 1244 C CA . ASP A 1 171 ? -6.849 4.532 -13.245 1.00 96.81 171 ASP A CA 1
ATOM 1245 C C . ASP A 1 171 ? -6.296 4.392 -14.675 1.00 96.81 171 ASP A C 1
ATOM 1247 O O . ASP A 1 171 ? -6.475 3.363 -15.330 1.00 96.81 171 ASP A O 1
ATOM 1251 N N . ASP A 1 172 ? -5.585 5.416 -15.146 1.00 96.19 172 ASP A N 1
ATOM 1252 C CA . ASP A 1 172 ? -5.024 5.532 -16.491 1.00 96.19 172 ASP A CA 1
ATOM 1253 C C . ASP A 1 172 ? -3.490 5.431 -16.534 1.00 96.19 172 ASP A C 1
ATOM 1255 O O . ASP A 1 172 ? -2.925 5.555 -17.613 1.00 96.19 172 ASP A O 1
ATOM 1259 N N . PHE A 1 173 ? -2.825 5.142 -15.407 1.00 97.00 173 PHE A N 1
ATOM 1260 C CA . PHE A 1 173 ? -1.362 5.077 -15.320 1.00 97.00 173 PHE A CA 1
ATOM 1261 C C . PHE A 1 173 ? -0.831 3.692 -14.936 1.00 97.00 173 PHE A C 1
ATOM 1263 O O . PHE A 1 173 ? -1.099 3.199 -13.839 1.00 97.00 173 PHE A O 1
ATOM 1270 N N . LEU A 1 174 ? -0.020 3.094 -15.817 1.00 97.69 174 LEU A N 1
ATOM 1271 C CA . LEU A 1 174 ? 0.636 1.775 -15.767 1.00 97.69 174 LEU A CA 1
ATOM 1272 C C . LEU A 1 174 ? -0.287 0.563 -15.551 1.00 97.69 174 LEU A C 1
ATOM 1274 O O . LEU A 1 174 ? -0.142 -0.448 -16.233 1.00 97.69 174 LEU A O 1
ATOM 1278 N N . GLY A 1 175 ? -1.205 0.593 -14.590 1.00 96.88 175 GLY A N 1
ATOM 1279 C CA . GLY A 1 175 ? -2.292 -0.373 -14.463 1.00 96.88 175 GLY A CA 1
ATOM 1280 C C . GLY A 1 175 ? -1.877 -1.849 -14.403 1.00 96.88 175 GLY A C 1
ATOM 1281 O O . GLY A 1 175 ? -2.674 -2.726 -14.737 1.00 96.88 175 GLY A O 1
ATOM 1282 N N . LEU A 1 176 ? -0.639 -2.163 -13.997 1.00 97.69 176 LEU A N 1
ATOM 1283 C CA . LEU A 1 176 ? -0.089 -3.526 -14.057 1.00 97.69 176 LEU A CA 1
ATOM 1284 C C . LEU A 1 176 ? -0.742 -4.475 -13.044 1.00 97.69 176 LEU A C 1
ATOM 1286 O O . LEU A 1 176 ? -0.650 -5.697 -13.191 1.00 97.69 176 LEU A O 1
ATOM 1290 N N . TRP A 1 177 ? -1.448 -3.922 -12.055 1.00 97.62 177 TRP A N 1
ATOM 1291 C CA . TRP A 1 177 ? -2.362 -4.645 -11.177 1.00 97.62 177 TRP A CA 1
ATOM 1292 C C . TRP A 1 177 ? -3.784 -4.040 -11.234 1.00 97.62 177 TRP A C 1
ATOM 1294 O O . TRP A 1 177 ? -4.190 -3.358 -10.293 1.00 97.62 177 TRP A O 1
ATOM 1304 N N . PRO A 1 178 ? -4.576 -4.319 -12.292 1.00 95.12 178 PRO A N 1
ATOM 1305 C CA . PRO A 1 178 ? -5.775 -3.547 -12.665 1.00 95.12 178 PRO A CA 1
ATOM 1306 C C . PRO A 1 178 ? -6.867 -3.374 -11.596 1.00 95.12 178 PRO A C 1
ATOM 1308 O O . PRO A 1 178 ? -7.649 -2.437 -11.667 1.00 95.12 178 PRO A O 1
ATOM 1311 N N . GLY A 1 179 ? -6.963 -4.282 -10.622 1.00 96.19 179 GLY A N 1
ATOM 1312 C CA . GLY A 1 179 ? -7.992 -4.263 -9.573 1.00 96.19 179 GLY A CA 1
ATOM 1313 C C . GLY A 1 179 ? -7.498 -3.812 -8.199 1.00 96.19 179 GLY A C 1
ATOM 1314 O O . GLY A 1 179 ? -8.219 -4.005 -7.223 1.00 96.19 179 GLY A O 1
ATOM 1315 N N . ALA A 1 180 ? -6.277 -3.281 -8.097 1.00 98.38 180 ALA A N 1
ATOM 1316 C CA . ALA A 1 180 ? -5.658 -2.948 -6.819 1.00 98.38 180 ALA A CA 1
ATOM 1317 C C . ALA A 1 180 ? -5.322 -1.461 -6.685 1.00 98.38 180 ALA A C 1
ATOM 1319 O O . ALA A 1 180 ? -4.915 -0.818 -7.651 1.00 98.38 180 ALA A O 1
ATOM 1320 N N . LEU A 1 181 ? -5.415 -0.968 -5.450 1.00 98.62 181 LEU A N 1
ATOM 1321 C CA . LEU A 1 181 ? -4.867 0.309 -4.997 1.00 98.62 181 LEU A CA 1
ATOM 1322 C C . LEU A 1 181 ? -3.816 0.014 -3.926 1.00 98.62 181 LEU A C 1
ATOM 1324 O O . LEU A 1 181 ? -4.131 -0.556 -2.878 1.00 98.62 181 LEU A O 1
ATOM 1328 N N . VAL A 1 182 ? -2.561 0.376 -4.192 1.00 98.44 182 VAL A N 1
ATOM 1329 C CA . VAL A 1 182 ? -1.423 0.034 -3.325 1.00 98.44 182 VAL A CA 1
ATOM 1330 C C . VAL A 1 182 ? -0.974 1.246 -2.509 1.00 98.44 182 VAL A C 1
ATOM 1332 O O . VAL A 1 182 ? -0.744 2.324 -3.053 1.00 98.44 182 VAL A O 1
ATOM 1335 N N . ASP A 1 183 ? -0.760 1.050 -1.207 1.00 97.06 183 ASP A N 1
ATOM 1336 C CA . ASP A 1 183 ? -0.057 1.994 -0.330 1.00 97.06 183 ASP A CA 1
ATOM 1337 C C . ASP A 1 183 ? 1.125 1.294 0.352 1.00 97.06 183 ASP A C 1
ATOM 1339 O O . ASP A 1 183 ? 1.096 0.100 0.643 1.00 97.06 183 ASP A O 1
ATOM 1343 N N . THR A 1 184 ? 2.194 2.042 0.596 1.00 96.06 184 THR A N 1
ATOM 1344 C CA . THR A 1 184 ? 3.473 1.528 1.106 1.00 96.06 184 THR A CA 1
ATOM 1345 C C . THR A 1 184 ? 3.855 2.196 2.421 1.00 96.06 184 THR A C 1
ATOM 1347 O O . THR A 1 184 ? 3.180 3.119 2.880 1.00 96.06 184 THR A O 1
ATOM 1350 N N . HIS A 1 185 ? 4.935 1.752 3.069 1.00 92.25 185 HIS A N 1
ATOM 1351 C CA . HIS A 1 185 ? 5.298 2.182 4.423 1.00 92.25 185 HIS A CA 1
ATOM 1352 C C . HIS A 1 185 ? 4.110 2.136 5.406 1.00 92.25 185 HIS A C 1
ATOM 1354 O O . HIS A 1 185 ? 3.878 3.083 6.167 1.00 92.25 185 HIS A O 1
ATOM 1360 N N . PHE A 1 186 ? 3.284 1.096 5.277 1.00 92.19 186 PHE A N 1
ATOM 1361 C CA . PHE A 1 186 ? 1.878 1.152 5.653 1.00 92.19 186 PHE A CA 1
ATOM 1362 C C . PHE A 1 186 ? 1.656 1.358 7.157 1.00 92.19 186 PHE A C 1
ATOM 1364 O O . PHE A 1 186 ? 1.212 2.427 7.588 1.00 92.19 186 PHE A O 1
ATOM 1371 N N . THR A 1 187 ? 2.016 0.370 7.974 1.00 88.12 187 THR A N 1
ATOM 1372 C CA . THR A 1 187 ? 1.841 0.438 9.430 1.00 88.12 187 THR A CA 1
ATOM 1373 C C . THR A 1 187 ? 2.799 1.437 10.066 1.00 88.12 187 THR A C 1
ATOM 1375 O O . THR A 1 187 ? 2.421 2.162 10.985 1.00 88.12 187 THR A O 1
ATOM 1378 N N . GLU A 1 188 ? 4.021 1.571 9.544 1.00 84.56 188 GLU A N 1
ATOM 1379 C CA . GLU A 1 188 ? 5.012 2.490 10.125 1.00 84.56 188 GLU A CA 1
ATOM 1380 C C . GLU A 1 188 ? 4.601 3.960 10.060 1.00 84.56 188 GLU A C 1
ATOM 1382 O O . GLU A 1 188 ? 5.070 4.762 10.872 1.00 84.56 188 GLU A O 1
ATOM 1387 N N . ARG A 1 189 ? 3.743 4.307 9.097 1.00 84.19 189 ARG A N 1
ATOM 1388 C CA . ARG A 1 189 ? 3.170 5.647 8.930 1.00 84.19 189 ARG A CA 1
ATOM 1389 C C . ARG A 1 189 ? 1.679 5.704 9.288 1.00 84.19 189 ARG A C 1
ATOM 1391 O O . ARG A 1 189 ? 1.029 6.696 8.971 1.00 84.19 189 ARG A O 1
ATOM 1398 N N . GLY A 1 190 ? 1.132 4.653 9.909 1.00 84.44 190 GLY A N 1
ATOM 1399 C CA . GLY A 1 190 ? -0.265 4.592 10.345 1.00 84.44 190 GLY A CA 1
ATOM 1400 C C . GLY A 1 190 ? -1.279 4.788 9.213 1.00 84.44 190 GLY A C 1
ATOM 1401 O O . GLY A 1 190 ? -2.294 5.452 9.416 1.00 84.44 190 GLY A O 1
ATOM 1402 N N . ARG A 1 191 ? -1.011 4.259 8.011 1.00 90.38 191 ARG A N 1
ATOM 1403 C CA . ARG A 1 191 ? -1.724 4.580 6.756 1.00 90.38 191 ARG A CA 1
ATOM 1404 C C . ARG A 1 191 ? -3.044 3.841 6.525 1.00 90.38 191 ARG A C 1
ATOM 1406 O O . ARG A 1 191 ? -3.621 3.960 5.450 1.00 90.38 191 ARG A O 1
ATOM 1413 N N . LEU A 1 192 ? -3.572 3.140 7.528 1.00 92.31 192 LEU A N 1
ATOM 1414 C CA . LEU A 1 192 ? -4.849 2.429 7.406 1.00 92.31 192 LEU A CA 1
ATOM 1415 C C . LEU A 1 192 ? -6.009 3.360 7.011 1.00 92.31 192 LEU A C 1
ATOM 1417 O O . LEU A 1 192 ? -6.754 3.054 6.085 1.00 92.31 192 LEU A O 1
ATOM 1421 N N . GLY A 1 193 ? -6.123 4.522 7.665 1.00 91.38 193 GLY A N 1
ATOM 1422 C CA . GLY A 1 193 ? -7.136 5.528 7.328 1.00 91.38 193 GLY A CA 1
ATOM 1423 C C . GLY A 1 193 ? -6.898 6.191 5.969 1.00 91.38 193 GLY A C 1
ATOM 1424 O O . GLY A 1 193 ? -7.848 6.423 5.230 1.00 91.38 193 GLY A O 1
ATOM 1425 N N . ARG A 1 194 ? -5.633 6.435 5.600 1.00 92.81 194 ARG A N 1
ATOM 1426 C CA . ARG A 1 194 ? -5.249 6.969 4.284 1.00 92.81 194 ARG A CA 1
ATOM 1427 C C . ARG A 1 194 ? -5.652 6.026 3.150 1.00 92.81 194 ARG A C 1
ATOM 1429 O O . ARG A 1 194 ? -6.252 6.490 2.185 1.00 92.81 194 ARG A O 1
ATOM 1436 N N . LEU A 1 195 ? -5.342 4.735 3.273 1.00 96.06 195 LEU A N 1
ATOM 1437 C CA . LEU A 1 195 ? -5.712 3.731 2.277 1.00 96.06 195 LEU A CA 1
ATOM 1438 C C . LEU A 1 195 ? -7.234 3.620 2.161 1.00 96.06 195 LEU A C 1
ATOM 1440 O O . LEU A 1 195 ? -7.758 3.662 1.053 1.00 96.06 195 LEU A O 1
ATOM 1444 N N . ALA A 1 196 ? -7.946 3.568 3.292 1.00 96.50 196 ALA A N 1
ATOM 1445 C CA . ALA A 1 196 ? -9.408 3.574 3.296 1.00 96.50 196 ALA A CA 1
ATOM 1446 C C . ALA A 1 196 ? -9.980 4.825 2.598 1.00 96.50 196 ALA A C 1
ATOM 1448 O O . ALA A 1 196 ? -10.890 4.730 1.781 1.00 96.50 196 ALA A O 1
ATOM 1449 N N . GLY A 1 197 ? -9.398 5.993 2.866 1.00 95.38 197 GLY A N 1
ATOM 1450 C CA . GLY A 1 197 ? -9.726 7.253 2.210 1.00 95.38 197 GLY A CA 1
ATOM 1451 C C . GLY A 1 197 ? -9.539 7.245 0.695 1.00 95.38 197 GLY A C 1
ATOM 1452 O O . GLY A 1 197 ? -10.449 7.615 -0.041 1.00 95.38 197 GLY A O 1
ATOM 1453 N N . ALA A 1 198 ? -8.372 6.789 0.237 1.00 96.75 198 ALA A N 1
ATOM 1454 C CA . ALA A 1 198 ? -8.049 6.685 -1.183 1.00 96.75 198 ALA A CA 1
ATOM 1455 C C . ALA A 1 198 ? -8.978 5.704 -1.910 1.00 96.75 198 ALA A C 1
ATOM 1457 O O . ALA A 1 198 ? -9.470 6.007 -2.991 1.00 96.75 198 ALA A O 1
ATOM 1458 N N . MET A 1 199 ? -9.273 4.552 -1.300 1.00 98.25 199 MET A N 1
ATOM 1459 C CA . MET A 1 199 ? -10.234 3.601 -1.860 1.00 98.25 199 MET A CA 1
ATOM 1460 C C . MET A 1 199 ? -11.641 4.192 -1.939 1.00 98.25 199 MET A C 1
ATOM 1462 O O . MET A 1 199 ? -12.319 4.003 -2.940 1.00 98.25 199 MET A O 1
ATOM 1466 N N . ALA A 1 200 ? -12.086 4.903 -0.902 1.00 97.88 200 ALA A N 1
ATOM 1467 C CA . ALA A 1 200 ? -13.394 5.542 -0.908 1.00 97.88 200 ALA A CA 1
ATOM 1468 C C . ALA A 1 200 ? -13.505 6.604 -2.016 1.00 97.88 200 ALA A C 1
ATOM 1470 O O . ALA A 1 200 ? -14.521 6.645 -2.700 1.00 97.88 200 ALA A O 1
ATOM 1471 N N . LEU A 1 201 ? -12.446 7.395 -2.244 1.00 96.94 201 LEU A N 1
ATOM 1472 C CA . LEU A 1 201 ? -12.366 8.294 -3.398 1.00 96.94 201 LEU A CA 1
ATOM 1473 C C . LEU A 1 201 ? -12.450 7.525 -4.721 1.00 96.94 201 LEU A C 1
ATOM 1475 O O . LEU A 1 201 ? -13.272 7.865 -5.560 1.00 96.94 201 LEU A O 1
ATOM 1479 N N . ALA A 1 202 ? -11.659 6.464 -4.889 1.00 97.62 202 ALA A N 1
ATOM 1480 C CA . ALA A 1 202 ? -11.673 5.665 -6.114 1.00 97.62 202 ALA A CA 1
ATOM 1481 C C . ALA A 1 202 ? -13.072 5.103 -6.428 1.00 97.62 202 ALA A C 1
ATOM 1483 O O . ALA A 1 202 ? -13.498 5.102 -7.579 1.00 97.62 202 ALA A O 1
ATOM 1484 N N . LEU A 1 203 ? -13.804 4.639 -5.408 1.00 97.88 203 LEU A N 1
ATOM 1485 C CA . LEU A 1 203 ? -15.176 4.144 -5.561 1.00 97.88 203 LEU A CA 1
ATOM 1486 C C . LEU A 1 203 ? -16.152 5.250 -5.994 1.00 97.88 203 LEU A C 1
ATOM 1488 O O . LEU A 1 203 ? -17.016 4.985 -6.830 1.00 97.88 203 LEU A O 1
ATOM 1492 N N . ASP A 1 204 ? -16.012 6.471 -5.467 1.00 96.69 204 ASP A N 1
ATOM 1493 C CA . ASP A 1 204 ? -16.821 7.625 -5.890 1.00 96.69 204 ASP A CA 1
ATOM 1494 C C . ASP A 1 204 ? -16.538 8.015 -7.351 1.00 96.69 204 ASP A C 1
ATOM 1496 O O . ASP A 1 204 ? -17.466 8.353 -8.088 1.00 96.69 204 ASP A O 1
ATOM 1500 N N . GLU A 1 205 ? -15.283 7.879 -7.789 1.00 96.00 205 GLU A N 1
ATOM 1501 C CA . GLU A 1 205 ? -14.849 8.109 -9.176 1.00 96.00 205 GLU A CA 1
ATOM 1502 C C . GLU A 1 205 ? -15.176 6.937 -10.127 1.00 96.00 205 GLU A C 1
ATOM 1504 O O . GLU A 1 205 ? -14.937 7.014 -11.331 1.00 96.00 205 GLU A O 1
ATOM 1509 N N . GLY A 1 206 ? -15.800 5.864 -9.624 1.00 96.69 206 GLY A N 1
ATOM 1510 C CA . GLY A 1 206 ? -16.356 4.783 -10.444 1.00 96.69 206 GLY A CA 1
ATOM 1511 C C . GLY A 1 206 ? -15.603 3.454 -10.401 1.00 96.69 206 GLY A C 1
ATOM 1512 O O . GLY A 1 206 ? -15.968 2.536 -11.144 1.00 96.69 206 GLY A O 1
ATOM 1513 N N . ALA A 1 207 ? -14.605 3.298 -9.526 1.00 97.88 207 ALA A N 1
ATOM 1514 C CA . ALA A 1 207 ? -13.986 1.999 -9.275 1.00 97.88 207 ALA A CA 1
ATOM 1515 C C . ALA A 1 207 ? -15.028 0.969 -8.781 1.00 97.88 207 ALA A C 1
ATOM 1517 O O . ALA A 1 207 ? -15.983 1.313 -8.074 1.00 97.88 207 ALA A O 1
ATOM 1518 N N . PRO A 1 208 ? -14.880 -0.324 -9.120 1.00 97.50 208 PRO A N 1
ATOM 1519 C CA . PRO A 1 208 ? -15.823 -1.349 -8.690 1.00 97.50 208 PRO A CA 1
ATOM 1520 C C . PRO A 1 208 ? -15.640 -1.700 -7.205 1.00 97.50 208 PRO A C 1
ATOM 1522 O O . PRO A 1 208 ? -14.538 -1.635 -6.672 1.00 97.50 208 PRO A O 1
ATOM 1525 N N . LEU A 1 209 ? -16.689 -2.218 -6.551 1.00 96.69 209 LEU A N 1
ATOM 1526 C CA . LEU A 1 209 ? -16.592 -2.748 -5.175 1.00 96.69 209 LEU A CA 1
ATOM 1527 C C . LEU A 1 209 ? -15.619 -3.933 -5.029 1.00 96.69 209 LEU A C 1
ATOM 1529 O O . LEU A 1 209 ? -15.252 -4.286 -3.915 1.00 96.69 209 LEU A O 1
ATOM 1533 N N . SER A 1 210 ? -15.185 -4.540 -6.138 1.00 96.62 210 SER A N 1
ATOM 1534 C CA . SER A 1 210 ? -14.106 -5.531 -6.145 1.00 96.62 210 SER A CA 1
ATOM 1535 C C . SER A 1 210 ? -12.707 -4.917 -5.995 1.00 96.62 210 SER A C 1
ATOM 1537 O O . SER A 1 210 ? -11.737 -5.665 -6.028 1.00 96.62 210 SER A O 1
ATOM 1539 N N . LEU A 1 211 ? -12.585 -3.588 -5.872 1.00 98.38 211 LEU A N 1
ATOM 1540 C CA . LEU A 1 211 ? -11.316 -2.901 -5.641 1.00 98.38 211 LEU A CA 1
ATOM 1541 C C . LEU A 1 211 ? -10.622 -3.455 -4.391 1.00 98.38 211 LEU A C 1
ATOM 1543 O O . LEU A 1 211 ? -11.163 -3.406 -3.283 1.00 98.38 211 LEU A O 1
ATOM 1547 N N . LEU A 1 212 ? -9.397 -3.937 -4.578 1.00 98.69 212 LEU A N 1
ATOM 1548 C CA . LEU A 1 212 ? -8.554 -4.461 -3.516 1.00 98.69 212 LEU A CA 1
ATOM 1549 C C . LEU A 1 212 ? -7.617 -3.363 -3.002 1.00 98.69 212 LEU A C 1
ATOM 1551 O O . LEU A 1 212 ? -6.717 -2.913 -3.710 1.00 98.69 212 LEU A O 1
ATOM 1555 N N . GLY A 1 213 ? -7.790 -2.952 -1.749 1.00 98.69 213 GLY A N 1
ATOM 1556 C CA . GLY A 1 213 ? -6.799 -2.120 -1.068 1.00 98.69 213 GLY A CA 1
ATOM 1557 C C . GLY A 1 213 ? -5.638 -2.974 -0.585 1.00 98.69 213 GLY A C 1
ATOM 1558 O O . GLY A 1 213 ? -5.866 -3.974 0.091 1.00 98.69 213 GLY A O 1
ATOM 1559 N N . VAL A 1 214 ? -4.405 -2.579 -0.894 1.00 98.81 214 VAL A N 1
ATOM 1560 C CA . VAL A 1 214 ? -3.194 -3.333 -0.545 1.00 98.81 214 VAL A CA 1
ATOM 1561 C C . VAL A 1 214 ? -2.218 -2.425 0.200 1.00 98.81 214 VAL A C 1
ATOM 1563 O O . VAL A 1 214 ? -1.510 -1.618 -0.397 1.00 98.81 214 VAL A O 1
ATOM 1566 N N . GLY A 1 215 ? -2.162 -2.562 1.522 1.00 98.25 215 GLY A N 1
ATOM 1567 C CA . GLY A 1 215 ? -1.193 -1.875 2.373 1.00 98.25 215 GLY A CA 1
ATOM 1568 C C . GLY A 1 215 ? 0.049 -2.733 2.600 1.00 98.25 215 GLY A C 1
ATOM 1569 O O . GLY A 1 215 ? -0.031 -3.756 3.276 1.00 98.25 215 GLY A O 1
ATOM 1570 N N . ILE A 1 216 ? 1.197 -2.328 2.061 1.00 98.25 216 ILE A N 1
ATOM 1571 C CA . ILE A 1 216 ? 2.465 -3.061 2.166 1.00 98.25 216 ILE A CA 1
ATOM 1572 C C . ILE A 1 216 ? 3.373 -2.383 3.198 1.00 98.25 216 ILE A C 1
ATOM 1574 O O . ILE A 1 216 ? 3.729 -1.206 3.074 1.00 98.25 216 ILE A O 1
ATOM 1578 N N . GLU A 1 217 ? 3.768 -3.126 4.226 1.00 95.06 217 GLU A N 1
ATOM 1579 C CA . GLU A 1 217 ? 4.713 -2.652 5.238 1.00 95.06 217 GLU A CA 1
ATOM 1580 C C . GLU A 1 217 ? 6.150 -2.579 4.719 1.00 95.06 217 GLU A C 1
ATOM 1582 O O . GLU A 1 217 ? 6.518 -3.202 3.719 1.00 95.06 217 GLU A O 1
ATOM 1587 N N . GLN A 1 218 ? 6.995 -1.830 5.429 1.00 92.88 218 GLN A N 1
ATOM 1588 C CA . GLN A 1 218 ? 8.434 -1.867 5.168 1.00 92.88 218 GLN A CA 1
ATOM 1589 C C . GLN A 1 218 ? 9.006 -3.282 5.296 1.00 92.88 218 GLN A C 1
ATOM 1591 O O . GLN A 1 218 ? 8.467 -4.159 5.973 1.00 92.88 218 GLN A O 1
ATOM 1596 N N . SER A 1 219 ? 10.144 -3.497 4.646 1.00 94.38 219 SER A N 1
ATOM 1597 C CA . SER A 1 219 ? 10.833 -4.785 4.618 1.00 94.38 219 SER A CA 1
ATOM 1598 C C . SER A 1 219 ? 9.965 -5.946 4.115 1.00 94.38 219 SER A C 1
ATOM 1600 O O . SER A 1 219 ? 10.218 -7.108 4.437 1.00 94.38 219 SER A O 1
ATOM 1602 N N . THR A 1 220 ? 8.924 -5.629 3.342 1.00 96.81 220 THR A N 1
ATOM 1603 C CA . THR A 1 220 ? 7.914 -6.565 2.848 1.00 96.81 220 THR A CA 1
ATOM 1604 C C . THR A 1 220 ? 7.486 -6.181 1.446 1.00 96.81 220 THR A C 1
ATOM 1606 O O . THR A 1 220 ? 7.573 -5.021 1.042 1.00 96.81 220 THR A O 1
ATOM 1609 N N . GLY A 1 221 ? 7.040 -7.165 0.681 1.00 98.00 221 GLY A N 1
ATOM 1610 C CA . GLY A 1 221 ? 6.485 -6.953 -0.636 1.00 98.00 221 GLY A CA 1
ATOM 1611 C C . GLY A 1 221 ? 5.558 -8.065 -1.081 1.00 98.00 221 GLY A C 1
ATOM 1612 O O . GLY A 1 221 ? 5.380 -9.074 -0.395 1.00 98.00 221 GLY A O 1
ATOM 1613 N N . VAL A 1 222 ? 4.983 -7.848 -2.255 1.00 98.50 222 VAL A N 1
ATOM 1614 C CA . VAL A 1 222 ? 4.124 -8.789 -2.958 1.00 98.50 222 VAL A CA 1
ATOM 1615 C C . VAL A 1 222 ? 4.750 -9.110 -4.302 1.00 98.50 222 VAL A C 1
ATOM 1617 O O . VAL A 1 222 ? 5.217 -8.217 -5.012 1.00 98.50 222 VAL A O 1
ATOM 1620 N N . VAL A 1 223 ? 4.729 -10.383 -4.668 1.00 98.50 223 VAL A N 1
ATOM 1621 C CA . VAL A 1 223 ? 5.059 -10.829 -6.018 1.00 98.50 223 VAL A CA 1
ATOM 1622 C C . VAL A 1 223 ? 3.784 -11.318 -6.690 1.00 98.50 223 VAL A C 1
ATOM 1624 O O . VAL A 1 223 ? 3.137 -12.207 -6.151 1.00 98.50 223 VAL A O 1
ATOM 1627 N N . VAL A 1 224 ? 3.426 -10.766 -7.854 1.00 97.88 224 VAL A N 1
ATOM 1628 C CA . VAL A 1 224 ? 2.226 -11.164 -8.613 1.00 97.88 224 VAL A CA 1
ATOM 1629 C C . VAL A 1 224 ? 2.610 -11.894 -9.899 1.00 97.88 224 VAL A C 1
ATOM 1631 O O . VAL A 1 224 ? 3.390 -11.399 -10.725 1.00 97.88 224 VAL A O 1
ATOM 1634 N N . ARG A 1 225 ? 2.064 -13.103 -10.065 1.00 94.44 225 ARG A N 1
ATOM 1635 C CA . ARG A 1 225 ? 2.385 -14.069 -11.123 1.00 94.44 225 ARG A CA 1
ATOM 1636 C C . ARG A 1 225 ? 1.146 -14.835 -11.540 1.00 94.44 225 ARG A C 1
ATOM 1638 O O . ARG A 1 225 ? 0.573 -15.565 -10.745 1.00 94.44 225 ARG A O 1
ATOM 1645 N N . GLY A 1 226 ? 0.758 -14.720 -12.808 1.00 89.06 226 GLY A N 1
ATOM 1646 C CA . GLY A 1 226 ? -0.324 -15.546 -13.355 1.00 89.06 226 GLY A CA 1
ATOM 1647 C C . GLY A 1 226 ? -1.652 -15.425 -12.594 1.00 89.06 226 GLY A C 1
ATOM 1648 O O . GLY A 1 226 ? -2.395 -16.397 -12.542 1.00 89.06 226 GLY A O 1
ATOM 1649 N N . GLY A 1 227 ? -1.930 -14.261 -11.996 1.00 93.06 227 GLY A N 1
ATOM 1650 C CA . GLY A 1 227 ? -3.128 -14.012 -11.187 1.00 93.06 227 GLY A CA 1
ATOM 1651 C C . GLY A 1 227 ? -2.993 -14.352 -9.701 1.00 93.06 227 GLY A C 1
ATOM 1652 O O . GLY A 1 227 ? -3.862 -13.968 -8.931 1.00 93.06 227 GLY A O 1
ATOM 1653 N N . GLU A 1 228 ? -1.907 -14.994 -9.270 1.00 97.06 228 GLU A N 1
ATOM 1654 C CA . GLU A 1 228 ? -1.621 -15.254 -7.855 1.00 97.06 228 GLU A CA 1
ATOM 1655 C C . GLU A 1 228 ? -0.616 -14.231 -7.312 1.00 97.06 228 GLU A C 1
ATOM 1657 O O . GLU A 1 228 ? 0.347 -13.864 -7.989 1.00 97.06 228 GLU A O 1
ATOM 1662 N N . ALA A 1 229 ? -0.844 -13.768 -6.089 1.00 98.19 229 ALA A N 1
ATOM 1663 C CA . ALA A 1 229 ? 0.030 -12.885 -5.338 1.00 98.19 229 ALA A CA 1
ATOM 1664 C C . ALA A 1 229 ? 0.635 -13.632 -4.140 1.00 98.19 229 ALA A C 1
ATOM 1666 O O . ALA A 1 229 ? -0.080 -14.345 -3.443 1.00 98.19 229 ALA A O 1
ATOM 1667 N N . GLU A 1 230 ? 1.928 -13.448 -3.871 1.00 97.81 230 GLU A N 1
ATOM 1668 C CA . GLU A 1 230 ? 2.643 -14.029 -2.724 1.00 97.81 230 GLU A CA 1
ATOM 1669 C C . GLU A 1 230 ? 3.285 -12.933 -1.865 1.00 97.81 230 GLU A C 1
ATOM 1671 O O . GLU A 1 230 ? 3.977 -12.053 -2.382 1.00 97.81 230 GLU A O 1
ATOM 1676 N N . VAL A 1 231 ? 3.097 -13.008 -0.544 1.00 97.44 231 VAL A N 1
ATOM 1677 C CA . VAL A 1 231 ? 3.731 -12.101 0.424 1.00 97.44 231 VAL A CA 1
ATOM 1678 C C . VAL A 1 231 ? 5.143 -12.571 0.771 1.00 97.44 231 VAL A C 1
ATOM 1680 O O . VAL A 1 231 ? 5.339 -13.671 1.293 1.00 97.44 231 VAL A O 1
ATOM 1683 N N . ILE A 1 232 ? 6.133 -11.697 0.589 1.00 96.00 232 ILE A N 1
ATOM 1684 C CA . ILE A 1 232 ? 7.542 -11.968 0.898 1.00 96.00 232 ILE A CA 1
ATOM 1685 C C . ILE A 1 232 ? 8.114 -10.829 1.742 1.00 96.00 232 ILE A C 1
ATOM 1687 O O . ILE A 1 232 ? 8.181 -9.689 1.291 1.00 96.00 232 ILE A O 1
ATOM 1691 N N . GLY A 1 233 ? 8.594 -11.138 2.949 1.00 94.25 233 GLY A N 1
ATOM 1692 C CA . GLY A 1 233 ? 9.336 -10.181 3.769 1.00 94.25 233 GLY A CA 1
ATOM 1693 C C . GLY A 1 233 ? 9.205 -10.403 5.264 1.00 94.25 233 GLY A C 1
ATOM 1694 O O . 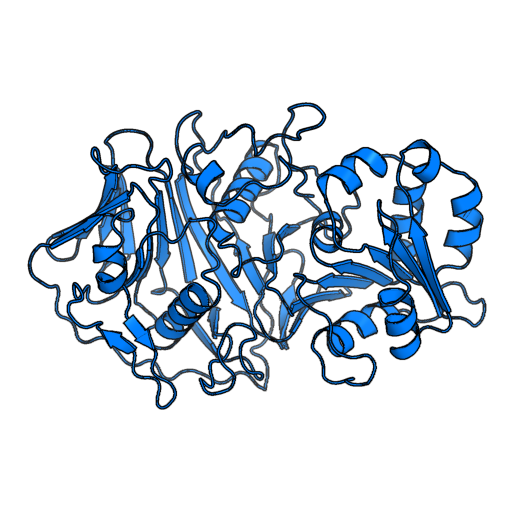GLY A 1 233 ? 8.792 -11.470 5.698 1.00 94.25 233 GLY A O 1
ATOM 1695 N N . ASP A 1 234 ? 9.598 -9.402 6.040 1.00 91.69 234 ASP A N 1
ATOM 1696 C CA . ASP A 1 234 ? 9.697 -9.510 7.499 1.00 91.69 234 ASP A CA 1
ATOM 1697 C C . ASP A 1 234 ? 8.562 -8.790 8.245 1.00 91.69 234 ASP A C 1
ATOM 1699 O O . ASP A 1 234 ? 8.501 -8.866 9.466 1.00 91.69 234 ASP A O 1
ATOM 1703 N N . GLY A 1 235 ? 7.665 -8.103 7.537 1.00 92.94 235 GLY A N 1
ATOM 1704 C CA . GLY A 1 235 ? 6.432 -7.500 8.051 1.00 92.94 235 GLY A CA 1
ATOM 1705 C C . GLY A 1 235 ? 5.185 -8.197 7.497 1.00 92.94 235 GLY A C 1
ATOM 1706 O O . GLY A 1 235 ? 5.141 -9.426 7.370 1.00 92.94 235 GLY A O 1
ATOM 1707 N N . THR A 1 236 ? 4.154 -7.413 7.179 1.00 94.94 236 THR A N 1
ATOM 1708 C CA . THR A 1 236 ? 2.876 -7.904 6.645 1.00 94.94 236 THR A CA 1
ATOM 1709 C C . THR A 1 236 ? 2.365 -7.114 5.440 1.00 94.94 236 THR A C 1
ATOM 1711 O O . THR A 1 236 ? 2.779 -5.988 5.161 1.00 94.94 236 THR A O 1
ATOM 1714 N N . VAL A 1 237 ? 1.416 -7.722 4.733 1.00 97.94 237 VAL A N 1
ATOM 1715 C CA . VAL A 1 237 ? 0.557 -7.072 3.743 1.00 97.94 237 VAL A CA 1
ATOM 1716 C C . VAL A 1 237 ? -0.866 -7.065 4.286 1.00 97.94 237 VAL A C 1
ATOM 1718 O O . VAL A 1 237 ? -1.373 -8.099 4.712 1.00 97.94 237 VAL A O 1
ATOM 1721 N N . THR A 1 238 ? -1.509 -5.903 4.291 1.00 98.19 238 THR A N 1
ATOM 1722 C CA . THR A 1 238 ? -2.909 -5.744 4.697 1.00 98.19 238 THR A CA 1
ATOM 1723 C C . THR A 1 238 ? -3.787 -5.624 3.462 1.00 98.19 238 THR A C 1
ATOM 1725 O O . THR A 1 238 ? -3.546 -4.763 2.619 1.00 98.19 238 THR A O 1
ATOM 1728 N N . LEU A 1 239 ? -4.812 -6.464 3.372 1.00 98.69 239 LEU A N 1
ATOM 1729 C CA . LEU A 1 239 ? -5.838 -6.408 2.340 1.00 98.69 239 LEU A CA 1
ATOM 1730 C C . LEU A 1 239 ? -7.099 -5.762 2.905 1.00 98.69 239 LEU A C 1
ATOM 1732 O O . LEU A 1 239 ? -7.582 -6.189 3.954 1.00 98.69 239 LEU A O 1
ATOM 1736 N N . LEU A 1 240 ? -7.643 -4.778 2.191 1.00 98.69 240 LEU A N 1
ATOM 1737 C CA . LEU A 1 240 ? -8.955 -4.191 2.449 1.00 98.69 240 LEU A CA 1
ATOM 1738 C C . LEU A 1 240 ? -9.899 -4.534 1.300 1.00 98.69 240 LEU A C 1
ATOM 1740 O O . LEU A 1 240 ? -9.575 -4.292 0.137 1.00 98.69 240 LEU A O 1
ATOM 1744 N N . ARG A 1 241 ? -11.073 -5.078 1.624 1.00 98.19 241 ARG A N 1
ATOM 1745 C CA . ARG A 1 241 ? -12.116 -5.404 0.642 1.00 98.19 241 ARG A CA 1
ATOM 1746 C C . ARG A 1 241 ? -13.461 -4.848 1.107 1.00 98.19 241 ARG A C 1
ATOM 1748 O O . ARG A 1 241 ? -13.996 -5.321 2.117 1.00 98.19 241 ARG A O 1
ATOM 1755 N N . PRO A 1 242 ? -14.010 -3.840 0.419 1.00 96.88 242 PRO A N 1
ATOM 1756 C CA . PRO A 1 242 ? -15.284 -3.264 0.799 1.00 96.88 242 PRO A CA 1
ATOM 1757 C C . PRO A 1 242 ? -16.454 -4.114 0.309 1.00 96.88 242 PRO A C 1
ATOM 1759 O O . PRO A 1 242 ? -16.391 -4.757 -0.734 1.00 96.88 242 PRO A O 1
ATOM 1762 N N . SER A 1 243 ? -17.548 -4.105 1.066 1.00 94.19 243 SER A N 1
ATOM 1763 C CA . SER A 1 243 ? -18.822 -4.710 0.649 1.00 94.19 243 SER A CA 1
ATOM 1764 C C . SER A 1 243 ? -19.878 -3.664 0.276 1.00 94.19 243 SER A C 1
ATOM 1766 O O . SER A 1 243 ? -20.839 -3.972 -0.428 1.00 94.19 243 SER A O 1
ATOM 1768 N N . GLU A 1 244 ? -19.665 -2.420 0.703 1.00 94.94 244 GLU A N 1
ATOM 1769 C CA . GLU A 1 244 ? -20.469 -1.242 0.399 1.00 94.94 244 GLU A CA 1
ATOM 1770 C C . GLU A 1 244 ? -19.548 -0.020 0.221 1.00 94.94 244 GLU A C 1
ATOM 1772 O O . GLU A 1 244 ? -18.446 -0.016 0.784 1.00 94.94 244 GLU A O 1
ATOM 1777 N N . PRO A 1 245 ? -19.953 1.011 -0.544 1.00 95.06 245 PRO A N 1
ATOM 1778 C CA . PRO A 1 245 ? -19.226 2.276 -0.598 1.00 95.06 245 PRO A CA 1
ATOM 1779 C C . PRO A 1 245 ? -19.193 2.965 0.769 1.00 95.06 245 PRO A C 1
ATOM 1781 O O . PRO A 1 245 ? -20.100 2.796 1.589 1.00 95.06 245 PRO A O 1
ATOM 1784 N N . ALA A 1 246 ? -18.161 3.769 1.007 1.00 94.75 246 ALA A N 1
ATOM 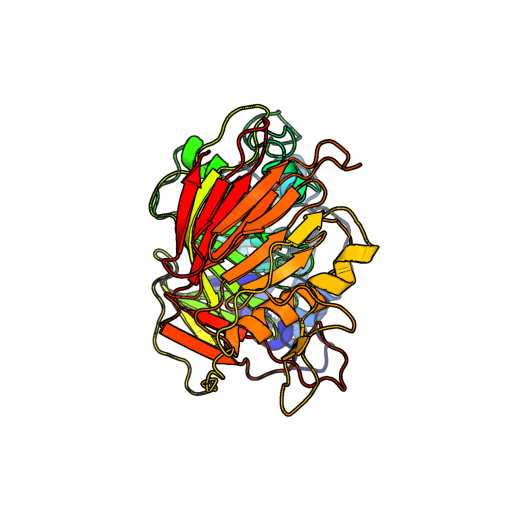1785 C CA . ALA A 1 246 ? -18.110 4.627 2.182 1.00 94.75 246 ALA A CA 1
ATOM 1786 C C . ALA A 1 246 ? -19.108 5.791 2.066 1.00 94.75 246 ALA A C 1
ATOM 1788 O O . ALA A 1 246 ? -19.570 6.139 0.981 1.00 94.75 246 ALA A O 1
ATOM 1789 N N . VAL A 1 247 ? -19.399 6.442 3.191 1.00 92.25 247 VAL A N 1
ATOM 1790 C CA . VAL A 1 247 ? -20.070 7.742 3.208 1.00 92.25 247 VAL A CA 1
ATOM 1791 C C . VAL A 1 247 ? -19.003 8.825 3.333 1.00 92.25 247 VAL A C 1
ATOM 1793 O O . VAL A 1 247 ? -18.274 8.881 4.328 1.00 92.25 247 VAL A O 1
ATOM 1796 N N . ARG A 1 248 ? -18.925 9.688 2.316 1.00 91.81 248 ARG A N 1
ATOM 1797 C CA . ARG A 1 248 ? -18.065 10.873 2.278 1.00 91.81 248 ARG A CA 1
ATOM 1798 C C . ARG A 1 248 ? -18.937 12.119 2.166 1.00 91.81 248 ARG A C 1
ATOM 1800 O O . ARG A 1 248 ? -19.740 12.237 1.245 1.00 91.81 248 ARG A O 1
ATOM 1807 N N . THR A 1 249 ? -18.754 13.065 3.079 1.00 88.75 249 THR A N 1
ATOM 1808 C CA . THR A 1 249 ? -19.445 14.361 3.063 1.00 88.75 249 THR A CA 1
ATOM 1809 C C . THR A 1 249 ? -18.392 15.458 3.213 1.00 88.75 249 THR A C 1
ATOM 1811 O O . THR A 1 249 ? -17.550 15.336 4.103 1.00 88.75 249 THR A O 1
ATOM 1814 N N . PRO A 1 250 ? -18.406 16.524 2.391 1.00 88.44 250 PRO A N 1
ATOM 1815 C CA . PRO A 1 250 ? -17.439 17.610 2.521 1.00 88.44 250 PRO A CA 1
ATOM 1816 C C . PRO A 1 250 ? -17.430 18.224 3.924 1.00 88.44 250 PRO A C 1
ATOM 1818 O O . PRO A 1 250 ? -18.492 18.527 4.476 1.00 88.44 250 PRO A O 1
ATOM 1821 N N . GLY A 1 251 ? -16.239 18.411 4.494 1.00 84.69 251 GLY A N 1
ATOM 1822 C CA . GLY A 1 251 ? -16.069 18.900 5.862 1.00 84.69 251 GLY A CA 1
ATOM 1823 C C . GLY A 1 251 ? -16.402 17.864 6.939 1.00 84.69 251 GLY A C 1
ATOM 1824 O O . GLY A 1 251 ? -16.473 18.223 8.114 1.00 84.69 251 GLY A O 1
ATOM 1825 N N . GLN A 1 252 ? -16.627 16.602 6.558 1.00 85.38 252 GLN A N 1
ATOM 1826 C CA . GLN A 1 252 ? -16.842 15.500 7.486 1.00 85.38 252 GLN A CA 1
ATOM 1827 C C . GLN A 1 252 ? -15.846 14.369 7.274 1.00 85.38 252 GLN A C 1
ATOM 1829 O O . GLN A 1 252 ? -15.544 14.006 6.135 1.00 85.38 252 GLN A O 1
ATOM 1834 N N . GLY A 1 253 ? -15.380 13.775 8.372 1.00 85.62 253 GLY A N 1
ATOM 1835 C CA . GLY A 1 253 ? -14.515 12.605 8.338 1.00 85.62 253 GLY A CA 1
ATOM 1836 C C . GLY A 1 253 ? -15.169 11.391 7.673 1.00 85.62 253 GLY A C 1
ATOM 1837 O O . GLY A 1 253 ? -16.392 11.276 7.598 1.00 85.62 253 GLY A O 1
ATOM 1838 N N . LEU A 1 254 ? -14.339 10.465 7.192 1.00 89.44 254 LEU A N 1
ATOM 1839 C CA . LEU A 1 254 ? -14.792 9.253 6.508 1.00 89.44 254 LEU A CA 1
ATOM 1840 C C . LEU A 1 254 ? -15.642 8.358 7.424 1.00 89.44 254 LEU A C 1
ATOM 1842 O O . LEU A 1 254 ? -15.210 8.006 8.520 1.00 89.44 254 LEU A O 1
ATOM 1846 N N . LEU A 1 255 ? -16.802 7.909 6.944 1.00 90.56 255 LEU A N 1
ATOM 1847 C CA . LEU A 1 255 ? -17.584 6.862 7.598 1.00 90.56 255 LEU A CA 1
ATOM 1848 C C . LEU A 1 255 ? -17.622 5.617 6.713 1.00 90.56 255 LEU A C 1
ATOM 1850 O O . LEU A 1 255 ? -18.169 5.645 5.613 1.00 90.56 255 LEU A O 1
ATOM 1854 N N . TRP A 1 256 ? -17.090 4.502 7.208 1.00 92.94 256 TRP A N 1
ATOM 1855 C CA . TRP A 1 256 ? -17.090 3.242 6.465 1.00 92.94 256 TRP A CA 1
ATOM 1856 C C . TRP A 1 256 ? -17.165 2.052 7.410 1.00 92.94 256 TRP A C 1
ATOM 1858 O O . TRP A 1 256 ? -16.460 2.021 8.411 1.00 92.94 256 TRP A O 1
ATOM 1868 N N . ARG A 1 257 ? -18.022 1.068 7.142 1.00 90.56 257 ARG A N 1
ATOM 1869 C CA . ARG A 1 257 ? -18.272 -0.039 8.074 1.00 90.56 257 ARG A CA 1
ATOM 1870 C C . ARG A 1 257 ? -18.084 -1.374 7.381 1.00 90.56 257 ARG A C 1
ATOM 1872 O O . ARG A 1 257 ? -18.410 -1.513 6.208 1.00 90.56 257 ARG A O 1
ATOM 1879 N N . GLY A 1 258 ? -17.611 -2.358 8.141 1.00 90.44 258 GLY A N 1
ATOM 1880 C CA . GLY A 1 258 ? -17.561 -3.742 7.683 1.00 90.44 258 GLY A CA 1
ATOM 1881 C C . GLY A 1 258 ? -16.648 -3.939 6.475 1.00 90.44 258 GLY A C 1
ATOM 1882 O O . GLY A 1 258 ? -16.913 -4.804 5.640 1.00 90.44 258 GLY A O 1
ATOM 1883 N N . VAL A 1 259 ? -15.591 -3.128 6.358 1.00 96.56 259 VAL A N 1
ATOM 1884 C CA . VAL A 1 259 ? -14.554 -3.349 5.348 1.00 96.56 259 VAL A CA 1
ATOM 1885 C C . VAL A 1 259 ? -13.778 -4.581 5.786 1.00 96.56 259 VAL A C 1
ATOM 1887 O O . VAL A 1 259 ? -13.186 -4.584 6.864 1.00 96.56 259 VAL A O 1
ATOM 1890 N N . ALA A 1 260 ? -13.803 -5.649 4.992 1.00 97.38 260 ALA A N 1
ATOM 1891 C CA . ALA A 1 260 ? -13.075 -6.859 5.342 1.00 97.38 260 ALA A CA 1
ATOM 1892 C C . ALA A 1 260 ? -11.571 -6.563 5.355 1.00 97.38 260 ALA A C 1
ATOM 1894 O O . ALA A 1 260 ? -11.056 -5.952 4.417 1.00 97.38 260 ALA A O 1
ATOM 1895 N N . LEU A 1 261 ? -10.891 -7.003 6.414 1.00 97.00 261 LEU A N 1
ATOM 1896 C CA . LEU A 1 261 ? -9.468 -6.792 6.638 1.00 97.00 261 LEU A CA 1
ATOM 1897 C C . LEU A 1 261 ? -8.778 -8.134 6.878 1.00 97.00 261 LEU A C 1
ATOM 1899 O O . LEU A 1 261 ? -9.082 -8.839 7.843 1.00 97.00 261 LEU A O 1
ATOM 1903 N N . ASP A 1 262 ? -7.807 -8.451 6.025 1.00 97.19 262 ASP A N 1
ATOM 1904 C CA . ASP A 1 262 ? -6.863 -9.542 6.263 1.00 97.19 262 ASP A CA 1
ATOM 1905 C C . ASP A 1 262 ? -5.449 -8.984 6.378 1.00 97.19 262 ASP A C 1
ATOM 1907 O O . ASP A 1 262 ? -4.995 -8.244 5.508 1.00 97.19 262 ASP A O 1
ATOM 1911 N N . ARG A 1 263 ? -4.728 -9.373 7.428 1.00 95.25 263 ARG A N 1
ATOM 1912 C CA . ARG A 1 263 ? -3.305 -9.059 7.590 1.00 95.25 263 ARG A CA 1
ATOM 1913 C C . ARG A 1 263 ? -2.492 -10.324 7.362 1.00 95.25 263 ARG A C 1
ATOM 1915 O O . ARG A 1 263 ? -2.730 -11.339 8.016 1.00 95.25 263 ARG A O 1
ATOM 1922 N N . LEU A 1 264 ? -1.551 -10.270 6.428 1.00 95.44 264 LEU A N 1
ATOM 1923 C CA . LEU A 1 264 ? -0.878 -11.432 5.859 1.00 95.44 264 LEU A CA 1
ATOM 1924 C C . LEU A 1 264 ? 0.637 -11.326 6.084 1.00 95.44 264 LEU A C 1
ATOM 1926 O O . LEU A 1 264 ? 1.278 -10.476 5.466 1.00 95.44 264 LEU A O 1
ATOM 1930 N N . PRO A 1 265 ? 1.242 -12.144 6.963 1.00 93.50 265 PRO A N 1
ATOM 1931 C CA . PRO A 1 265 ? 2.693 -12.254 7.052 1.00 93.50 265 PRO A CA 1
ATOM 1932 C C . PRO A 1 265 ? 3.253 -13.034 5.852 1.00 93.50 265 PRO A C 1
ATOM 1934 O O . PRO A 1 265 ? 2.511 -13.548 5.014 1.00 93.50 265 PRO A O 1
ATOM 1937 N N . GLN A 1 266 ? 4.577 -13.164 5.786 1.00 93.31 266 GLN A N 1
ATOM 1938 C CA . GLN A 1 266 ? 5.251 -13.917 4.727 1.00 93.31 266 GLN A CA 1
ATOM 1939 C C . GLN A 1 266 ? 4.671 -15.318 4.476 1.00 93.31 266 GLN A C 1
ATOM 1941 O O . GLN A 1 266 ? 4.379 -16.075 5.405 1.00 93.31 266 GLN A O 1
ATOM 1946 N N . GLY A 1 267 ? 4.649 -15.687 3.194 1.00 92.12 267 GLY A N 1
ATOM 1947 C CA . GLY A 1 267 ? 4.316 -17.014 2.687 1.00 92.12 267 GLY A CA 1
ATOM 1948 C C . GLY A 1 267 ? 2.838 -17.190 2.372 1.00 92.12 267 GLY A C 1
ATOM 1949 O O . GLY A 1 267 ? 2.474 -18.198 1.778 1.00 92.12 267 GLY A O 1
ATOM 1950 N N . TRP A 1 268 ? 1.991 -16.234 2.759 1.00 94.44 268 TRP A N 1
ATOM 1951 C CA . TRP A 1 268 ? 0.601 -16.201 2.326 1.00 94.44 268 TRP A CA 1
ATOM 1952 C C . TRP A 1 268 ? 0.510 -15.917 0.835 1.00 94.44 268 TRP A C 1
ATOM 1954 O O . TRP A 1 268 ? 1.152 -14.987 0.341 1.00 94.44 268 TRP A O 1
ATOM 1964 N N . THR A 1 269 ? -0.333 -16.692 0.157 1.00 96.31 269 THR A N 1
ATOM 1965 C CA . THR A 1 269 ? -0.766 -16.403 -1.205 1.00 96.31 269 THR A CA 1
ATOM 1966 C C . THR A 1 269 ? -2.226 -15.976 -1.232 1.00 96.31 269 THR A C 1
ATOM 1968 O O . THR A 1 269 ? -3.008 -16.306 -0.332 1.00 96.31 269 THR A O 1
ATOM 1971 N N . PHE A 1 270 ? -2.592 -15.209 -2.251 1.00 97.75 270 PHE A N 1
ATOM 1972 C CA . PHE A 1 270 ? -3.965 -14.801 -2.515 1.00 97.75 270 PHE A CA 1
ATOM 1973 C C . PHE A 1 270 ? -4.177 -14.555 -4.008 1.00 97.75 270 PHE A C 1
ATOM 1975 O O . PHE A 1 270 ? -3.239 -14.242 -4.739 1.00 97.75 270 PHE A O 1
ATOM 1982 N N . ASP A 1 271 ? -5.412 -14.692 -4.471 1.00 97.94 271 ASP A N 1
ATOM 1983 C CA . ASP A 1 271 ? -5.792 -14.306 -5.824 1.00 97.94 271 ASP A CA 1
ATOM 1984 C C . ASP A 1 271 ? -5.696 -12.781 -5.962 1.00 97.94 271 ASP A C 1
ATOM 1986 O O . ASP A 1 271 ? -6.285 -12.024 -5.191 1.00 97.94 271 ASP A O 1
ATOM 1990 N N . ALA A 1 272 ? -4.928 -12.312 -6.939 1.00 97.19 272 ALA A N 1
ATOM 1991 C CA . ALA A 1 272 ? -4.612 -10.900 -7.095 1.00 97.19 272 ALA A CA 1
ATOM 1992 C C . ALA A 1 272 ? -5.830 -10.057 -7.511 1.00 97.19 272 ALA A C 1
ATOM 1994 O O . ALA A 1 272 ? -5.832 -8.849 -7.291 1.00 97.19 272 ALA A O 1
ATOM 1995 N N . ALA A 1 273 ? -6.861 -10.654 -8.114 1.00 95.56 273 ALA A N 1
ATOM 1996 C CA . ALA A 1 273 ? -8.048 -9.924 -8.557 1.00 95.56 273 ALA A CA 1
ATOM 1997 C C . ALA A 1 273 ? -9.099 -9.783 -7.447 1.00 95.56 273 ALA A C 1
ATOM 1999 O O . ALA A 1 273 ? -9.815 -8.788 -7.398 1.00 95.56 273 ALA A O 1
ATOM 2000 N N . THR A 1 274 ? -9.208 -10.782 -6.576 1.00 95.38 274 THR A N 1
ATOM 2001 C CA . THR A 1 274 ? -10.275 -10.888 -5.567 1.00 95.38 274 THR A CA 1
ATOM 2002 C C . THR A 1 274 ? -9.769 -10.699 -4.141 1.00 95.38 274 THR A C 1
ATOM 2004 O O . THR A 1 274 ? -10.544 -10.384 -3.239 1.00 95.38 274 THR A O 1
ATOM 2007 N N . GLY A 1 275 ? -8.470 -10.894 -3.915 1.00 96.50 275 GLY A N 1
ATOM 2008 C CA . GLY A 1 275 ? -7.887 -11.015 -2.587 1.00 96.50 275 GLY A CA 1
ATOM 2009 C C . GLY A 1 275 ? -8.251 -12.323 -1.882 1.00 96.50 275 GLY A C 1
ATOM 2010 O O . GLY A 1 275 ? -8.001 -12.424 -0.681 1.00 96.50 275 GLY A O 1
ATOM 2011 N N . ASP A 1 276 ? -8.861 -13.295 -2.569 1.00 95.88 276 ASP A N 1
ATOM 2012 C CA . ASP A 1 276 ? -9.216 -14.582 -1.974 1.00 95.88 276 ASP A CA 1
ATOM 2013 C C . ASP A 1 276 ? -7.951 -15.322 -1.545 1.00 95.88 276 ASP A C 1
ATOM 2015 O O . ASP A 1 276 ? -7.035 -15.548 -2.333 1.00 95.88 276 ASP A O 1
ATOM 2019 N N . LEU A 1 277 ? -7.889 -15.687 -0.267 1.00 95.00 277 LEU A N 1
ATOM 2020 C CA . LEU A 1 277 ? -6.690 -16.284 0.307 1.00 95.00 277 LEU A CA 1
ATOM 2021 C C . LEU A 1 277 ? -6.506 -17.729 -0.158 1.00 95.00 277 LEU A C 1
ATOM 2023 O O . LEU A 1 277 ? -7.460 -18.512 -0.184 1.00 95.00 277 LEU A O 1
ATOM 2027 N N . GLY A 1 278 ? -5.253 -18.087 -0.432 1.00 89.12 278 GLY A N 1
ATOM 2028 C CA . GLY A 1 278 ? -4.829 -19.460 -0.660 1.00 89.12 278 GLY A CA 1
ATOM 2029 C C . GLY A 1 278 ? -4.837 -20.310 0.615 1.00 89.12 278 GLY A C 1
ATOM 2030 O O . GLY A 1 278 ? -5.447 -19.982 1.640 1.00 89.12 278 GLY A O 1
ATOM 2031 N N . GLU A 1 279 ? -4.142 -21.444 0.556 1.00 85.31 279 GLU A N 1
ATOM 2032 C CA . GLU A 1 279 ? -3.983 -22.314 1.720 1.00 85.31 279 GLU A CA 1
ATOM 2033 C C . GLU A 1 279 ? -3.114 -21.657 2.799 1.00 85.31 279 GLU A C 1
ATOM 2035 O O . GLU A 1 279 ? -2.206 -20.873 2.524 1.00 85.31 279 GLU A O 1
ATOM 2040 N N . THR A 1 280 ? -3.371 -22.015 4.060 1.00 83.12 280 THR A N 1
ATOM 2041 C CA . THR A 1 280 ? -2.520 -21.580 5.168 1.00 83.12 280 THR A CA 1
ATOM 2042 C C . THR A 1 280 ? -1.072 -22.036 4.933 1.00 83.12 280 THR A C 1
ATOM 2044 O O . THR A 1 280 ? -0.845 -23.235 4.744 1.00 83.12 280 THR A O 1
ATOM 2047 N N . PRO A 1 281 ? -0.074 -21.136 5.015 1.00 82.31 281 PRO A N 1
ATOM 2048 C CA . PRO A 1 281 ? 1.316 -21.495 4.753 1.00 82.31 281 PRO A CA 1
ATOM 2049 C C . PRO A 1 281 ? 1.832 -22.557 5.730 1.00 82.31 281 PRO A C 1
ATOM 2051 O O . PRO A 1 281 ? 1.564 -22.495 6.930 1.00 82.31 281 PRO A O 1
ATOM 2054 N N . ALA A 1 282 ? 2.650 -23.499 5.252 1.00 72.56 282 ALA A N 1
ATOM 2055 C CA . ALA A 1 282 ? 3.156 -24.616 6.064 1.00 72.56 282 ALA A CA 1
ATOM 2056 C C . ALA A 1 282 ? 3.968 -24.189 7.309 1.00 72.56 282 ALA A C 1
ATOM 2058 O O . ALA A 1 282 ? 4.076 -24.949 8.269 1.00 72.56 282 ALA A O 1
ATOM 2059 N N . GLY A 1 283 ? 4.548 -22.984 7.296 1.00 66.31 283 GLY A N 1
ATOM 2060 C CA . GLY A 1 283 ? 5.294 -22.402 8.417 1.00 66.31 283 GLY A CA 1
ATOM 2061 C C . GLY A 1 283 ? 4.450 -21.554 9.371 1.00 66.31 283 GLY A C 1
ATOM 2062 O O . GLY A 1 283 ? 5.002 -20.971 10.302 1.00 66.31 283 GLY A O 1
ATOM 2063 N N . ALA A 1 284 ? 3.141 -21.445 9.142 1.00 69.38 284 ALA A N 1
ATOM 2064 C CA . ALA A 1 284 ? 2.294 -20.566 9.923 1.00 69.38 284 ALA A CA 1
ATOM 2065 C C . ALA A 1 284 ? 2.072 -21.131 11.333 1.00 69.38 284 ALA A C 1
ATOM 2067 O O . ALA A 1 284 ? 1.518 -22.215 11.522 1.00 69.38 284 ALA A O 1
ATOM 2068 N N . ILE A 1 285 ? 2.501 -20.377 12.342 1.00 68.81 285 ILE A N 1
ATOM 2069 C CA . ILE A 1 285 ? 2.360 -20.778 13.741 1.00 68.81 285 ILE A CA 1
ATOM 2070 C C . ILE A 1 285 ? 1.008 -20.282 14.242 1.00 68.81 285 ILE A C 1
ATOM 2072 O O . ILE A 1 285 ? 0.804 -19.074 14.375 1.00 68.81 285 ILE A O 1
ATOM 2076 N N . ALA A 1 286 ? 0.095 -21.217 14.518 1.00 67.69 286 ALA A N 1
ATOM 2077 C CA . ALA A 1 286 ? -1.186 -20.900 15.134 1.00 67.69 286 ALA A CA 1
ATOM 2078 C C . ALA A 1 286 ? -0.969 -20.349 16.548 1.00 67.69 286 ALA A C 1
ATOM 2080 O O . ALA A 1 286 ? -0.284 -20.958 17.376 1.00 67.69 286 ALA A O 1
ATOM 2081 N N . VAL A 1 287 ? -1.579 -19.204 16.825 1.00 66.00 287 VAL A N 1
ATOM 2082 C CA . VAL A 1 287 ? -1.618 -18.634 18.170 1.00 66.00 287 VAL A CA 1
ATOM 2083 C C . VAL A 1 287 ? -2.722 -19.327 18.964 1.00 66.00 287 VAL A C 1
ATOM 2085 O O . VAL A 1 287 ? -3.829 -19.514 18.466 1.00 66.00 287 VAL A O 1
ATOM 2088 N N . SER A 1 288 ? -2.417 -19.748 20.194 1.00 56.34 288 SER A N 1
ATOM 2089 C CA . SER A 1 288 ? -3.433 -20.252 21.122 1.00 56.34 288 SER A CA 1
ATOM 2090 C C . SER A 1 288 ? -4.014 -19.066 21.883 1.00 56.34 288 SER A C 1
ATOM 2092 O O . SER A 1 288 ? -3.314 -18.514 22.731 1.00 56.34 288 SER A O 1
ATOM 2094 N N . PRO A 1 289 ? -5.258 -18.659 21.603 1.00 58.38 289 PRO A N 1
ATOM 2095 C CA . PRO A 1 289 ? -5.787 -17.434 22.161 1.00 58.38 289 PRO A CA 1
ATOM 2096 C C . PRO A 1 289 ? -5.986 -17.552 23.669 1.00 58.38 289 PRO A C 1
ATOM 2098 O O . PRO A 1 289 ? -6.581 -18.515 24.166 1.00 58.38 289 PRO A O 1
ATOM 2101 N N . THR A 1 290 ? -5.524 -16.544 24.399 1.00 59.12 290 THR A N 1
ATOM 2102 C CA . THR A 1 290 ? -5.850 -16.392 25.815 1.00 59.12 290 THR A CA 1
ATOM 2103 C C . THR A 1 290 ? -7.107 -15.538 25.910 1.00 59.12 290 THR A C 1
ATOM 2105 O O . THR A 1 290 ? -7.195 -14.476 25.304 1.00 59.12 290 THR A O 1
ATOM 2108 N N . ARG A 1 291 ? -8.125 -15.975 26.655 1.00 55.22 291 ARG A N 1
ATOM 2109 C CA . ARG A 1 291 ? -9.319 -15.141 26.849 1.00 55.22 291 ARG A CA 1
ATOM 2110 C C . ARG A 1 291 ? -9.014 -14.021 27.835 1.00 55.22 291 ARG A C 1
ATOM 2112 O O . ARG A 1 291 ? -8.587 -14.300 28.954 1.00 55.22 291 ARG A O 1
ATOM 2119 N N . LEU A 1 292 ? -9.317 -12.784 27.452 1.00 57.66 292 LEU A N 1
ATOM 2120 C CA . LEU A 1 292 ? -9.467 -11.692 28.411 1.00 57.66 292 LEU A CA 1
ATOM 2121 C C . LEU A 1 292 ? -10.636 -12.038 29.348 1.00 57.66 292 LEU A C 1
ATOM 2123 O O . LEU A 1 292 ? -11.715 -12.431 28.898 1.00 57.66 292 LEU A O 1
ATOM 2127 N N . THR A 1 293 ? -10.425 -11.970 30.662 1.00 52.16 293 THR A N 1
ATOM 2128 C CA . THR A 1 293 ? -11.477 -12.254 31.648 1.00 52.16 293 THR A CA 1
ATOM 2129 C C . THR A 1 293 ? -12.469 -11.094 31.722 1.00 52.16 293 THR A C 1
ATOM 2131 O O . THR A 1 293 ? -12.062 -9.970 31.990 1.00 52.16 293 THR A O 1
ATOM 2134 N N . ALA A 1 294 ? -13.758 -11.392 31.516 1.00 50.19 294 ALA A N 1
ATOM 2135 C CA . ALA A 1 294 ? -14.895 -10.465 31.520 1.00 50.19 294 ALA A CA 1
ATOM 2136 C C . ALA A 1 294 ? -15.016 -9.625 32.805 1.00 50.19 294 ALA A C 1
ATOM 2138 O O . ALA A 1 294 ? -15.512 -10.112 33.820 1.00 50.19 294 ALA A O 1
ATOM 2139 N N . ALA A 1 295 ? -14.634 -8.352 32.735 1.00 50.59 295 ALA A N 1
ATOM 2140 C CA . ALA A 1 295 ? -15.044 -7.318 33.678 1.00 50.59 295 ALA A CA 1
ATOM 2141 C C . ALA A 1 295 ? -15.188 -5.978 32.941 1.00 50.59 295 ALA A C 1
ATOM 2143 O O . ALA A 1 295 ? -14.204 -5.307 32.632 1.00 50.59 295 ALA A O 1
ATOM 2144 N N . LEU A 1 296 ? -16.421 -5.588 32.623 1.00 54.78 296 LEU A N 1
ATOM 2145 C CA . LEU A 1 296 ? -16.683 -4.209 32.217 1.00 54.78 296 LEU A CA 1
ATOM 2146 C C . LEU A 1 296 ? -16.459 -3.338 33.456 1.00 54.78 296 LEU A C 1
ATOM 2148 O O . LEU A 1 296 ? -17.086 -3.567 34.493 1.00 54.78 296 LEU A O 1
ATOM 2152 N N . ALA A 1 297 ? -15.481 -2.439 33.379 1.00 59.94 297 ALA A N 1
ATOM 2153 C CA . ALA A 1 297 ? -15.147 -1.536 34.468 1.00 59.94 297 ALA A CA 1
ATOM 2154 C C . ALA A 1 297 ? -16.231 -0.455 34.639 1.00 59.94 297 ALA A C 1
ATOM 2156 O O . ALA A 1 297 ? -17.058 -0.242 33.752 1.00 59.94 297 ALA A O 1
ATOM 2157 N N . GLU A 1 298 ? -16.221 0.212 35.797 1.00 64.50 298 GLU A N 1
ATOM 2158 C CA . GLU A 1 298 ? -17.025 1.411 36.070 1.00 64.50 298 GLU A CA 1
ATOM 2159 C C . GLU A 1 298 ? -16.915 2.436 34.925 1.00 64.50 298 GLU A C 1
ATOM 2161 O O . GLU A 1 298 ? -15.900 2.443 34.219 1.00 64.50 298 GLU A O 1
ATOM 2166 N N . PRO A 1 299 ? -17.913 3.321 34.748 1.00 71.69 299 PRO A N 1
ATOM 2167 C CA . PRO A 1 299 ? -17.886 4.324 33.695 1.00 71.69 299 PRO A CA 1
ATOM 2168 C C . PRO A 1 299 ? -16.579 5.114 33.676 1.00 71.69 299 PRO A C 1
ATOM 2170 O O . PRO A 1 299 ? -16.102 5.582 34.715 1.00 71.69 299 PRO A O 1
ATOM 2173 N N . TRP A 1 300 ? -16.003 5.273 32.491 1.00 77.19 300 TRP A N 1
ATOM 2174 C CA . TRP A 1 300 ? -14.747 5.992 32.314 1.00 77.19 300 TRP A CA 1
ATOM 2175 C C . TRP A 1 300 ? -14.691 6.682 30.955 1.00 77.19 300 TRP A C 1
ATOM 2177 O O . TRP A 1 300 ? -15.512 6.441 30.070 1.00 77.19 300 TRP A O 1
ATOM 2187 N N . GLN A 1 301 ? -13.711 7.569 30.815 1.00 79.88 301 GLN A N 1
ATOM 2188 C CA . GLN A 1 301 ? -13.532 8.407 29.642 1.00 79.88 301 GLN A CA 1
ATOM 2189 C C . GLN A 1 301 ? -12.046 8.558 29.310 1.00 79.88 301 GLN A C 1
ATOM 2191 O O . GLN A 1 301 ? -11.202 8.619 30.211 1.00 79.88 301 GLN A O 1
ATOM 2196 N N . ALA A 1 302 ? -11.735 8.644 28.021 1.00 78.88 302 ALA A N 1
ATOM 2197 C CA . ALA A 1 302 ? -10.421 9.016 27.525 1.00 78.88 302 ALA A CA 1
ATOM 2198 C C . ALA A 1 302 ? -10.515 9.970 26.341 1.00 78.88 302 ALA A C 1
ATOM 2200 O O . ALA A 1 302 ? -11.388 9.849 25.488 1.00 78.88 302 ALA A O 1
ATOM 2201 N N . ASP A 1 303 ? -9.552 10.877 26.297 1.00 78.12 303 ASP A N 1
ATOM 2202 C CA . ASP A 1 303 ? -9.312 11.813 25.204 1.00 78.12 303 ASP A CA 1
ATOM 2203 C C . ASP A 1 303 ? -8.081 11.342 24.421 1.00 78.12 303 ASP A C 1
ATOM 2205 O O . ASP A 1 303 ? -7.010 11.158 25.007 1.00 78.12 303 ASP A O 1
ATOM 2209 N N . GLY A 1 304 ? -8.246 11.136 23.113 1.00 76.12 304 GLY A N 1
ATOM 2210 C CA . GLY A 1 304 ? -7.192 10.719 22.197 1.00 76.12 304 GLY A CA 1
ATOM 2211 C C . GLY A 1 304 ? -6.075 11.741 21.978 1.00 76.12 304 GLY A C 1
ATOM 2212 O O . GLY A 1 304 ? -5.044 11.360 21.429 1.00 76.12 304 GLY A O 1
ATOM 2213 N N . GLY A 1 305 ? -6.243 13.001 22.396 1.00 72.06 305 GLY A N 1
ATOM 2214 C CA . GLY A 1 305 ? -5.218 14.051 22.341 1.00 72.06 305 GLY A CA 1
ATOM 2215 C C . GLY A 1 305 ? -4.371 14.197 23.613 1.00 72.06 305 GLY A C 1
ATOM 2216 O O . GLY A 1 305 ? -3.283 14.777 23.569 1.00 72.06 305 GLY A O 1
ATOM 2217 N N . ASP A 1 306 ? -4.816 13.658 24.751 1.00 71.38 306 ASP A N 1
ATOM 2218 C CA . ASP A 1 306 ? -4.111 13.812 26.026 1.00 71.38 306 ASP A CA 1
ATOM 2219 C C . ASP A 1 306 ? -2.995 12.763 26.182 1.00 71.38 306 ASP A C 1
ATOM 2221 O O . ASP A 1 306 ? -3.233 11.571 26.396 1.00 71.38 306 ASP A O 1
ATOM 2225 N N . ARG A 1 307 ? -1.736 13.222 26.153 1.00 64.50 307 ARG A N 1
ATOM 2226 C CA . ARG A 1 307 ? -0.543 12.374 26.352 1.00 64.50 307 ARG A CA 1
ATOM 2227 C C . ARG A 1 307 ? -0.536 11.640 27.692 1.00 64.50 307 ARG A C 1
ATOM 2229 O O . ARG A 1 307 ? 0.068 10.575 27.800 1.00 64.50 307 ARG A O 1
ATOM 2236 N N . THR A 1 308 ? -1.191 12.172 28.723 1.00 64.56 308 THR A N 1
ATOM 2237 C CA . THR A 1 308 ? -1.321 11.470 30.008 1.00 64.56 308 THR A CA 1
ATOM 2238 C C . THR A 1 308 ? -2.255 10.263 29.907 1.00 64.56 308 THR A C 1
ATOM 2240 O O . THR A 1 308 ? -2.084 9.289 30.642 1.00 64.56 308 THR A O 1
ATOM 2243 N N . HIS A 1 309 ? -3.183 10.269 28.945 1.00 67.06 309 HIS A N 1
ATOM 2244 C CA . HIS A 1 309 ? -4.029 9.129 28.617 1.00 67.06 309 HIS A CA 1
ATOM 2245 C C . HIS A 1 309 ? -3.359 8.132 27.657 1.00 67.06 309 HIS A C 1
ATOM 2247 O O . HIS A 1 309 ? -3.816 6.999 27.561 1.00 67.06 309 HIS A O 1
ATOM 2253 N N . GLU A 1 310 ? -2.257 8.451 26.972 1.00 60.84 310 GLU A N 1
ATOM 2254 C CA . GLU A 1 310 ? -1.572 7.460 26.114 1.00 60.84 310 GLU A CA 1
ATOM 2255 C C . GLU A 1 310 ? -1.140 6.207 26.905 1.00 60.84 310 GLU A C 1
ATOM 2257 O O . GLU A 1 310 ? -1.165 5.093 26.385 1.00 60.84 310 GLU A O 1
ATOM 2262 N N . GLN A 1 311 ? -0.842 6.363 28.201 1.00 55.69 311 GLN A N 1
ATOM 2263 C CA . GLN A 1 311 ? -0.518 5.257 29.115 1.00 55.69 311 GLN A CA 1
ATOM 2264 C C . GLN A 1 311 ? -1.740 4.421 29.534 1.00 55.69 311 GLN A C 1
ATOM 2266 O O . GLN A 1 311 ? -1.578 3.347 30.113 1.00 55.69 311 GLN A O 1
ATOM 2271 N N . ARG A 1 312 ? -2.956 4.902 29.246 1.00 60.22 312 ARG A N 1
ATOM 2272 C CA . ARG A 1 312 ? -4.224 4.290 29.653 1.00 60.22 312 ARG A CA 1
ATOM 2273 C C . ARG A 1 312 ? -4.671 3.162 28.716 1.00 60.22 312 ARG A C 1
ATOM 2275 O O . ARG A 1 312 ? -5.165 2.144 29.183 1.00 60.22 312 ARG A O 1
ATOM 2282 N N . PHE A 1 313 ? -4.433 3.286 27.414 1.00 58.38 313 PHE A N 1
ATOM 2283 C CA . PHE A 1 313 ? -4.757 2.228 26.441 1.00 58.38 313 PHE A CA 1
ATOM 2284 C C . PHE A 1 313 ? -3.609 1.242 26.172 1.00 58.38 313 PHE A C 1
ATOM 2286 O O . PHE A 1 313 ? -3.809 0.209 25.535 1.00 58.38 313 PHE A O 1
ATOM 2293 N N . GLY A 1 314 ? -2.414 1.530 26.686 1.00 51.50 314 GLY A N 1
ATOM 2294 C CA . GLY A 1 314 ? -1.209 0.744 26.453 1.00 51.50 314 GLY A CA 1
ATOM 2295 C C . GLY A 1 314 ? -1.176 -0.556 27.247 1.00 51.50 314 GLY A C 1
ATOM 2296 O O . GLY A 1 314 ? -0.494 -0.659 28.262 1.00 51.50 314 GLY A O 1
ATOM 2297 N N . TRP A 1 315 ? -1.876 -1.565 26.751 1.00 50.00 315 TRP A N 1
ATOM 2298 C CA . TRP A 1 315 ? -1.506 -2.954 26.969 1.00 50.00 315 TRP A CA 1
ATOM 2299 C C . TRP A 1 315 ? -0.073 -3.149 26.441 1.00 50.00 315 TRP A C 1
ATOM 2301 O O . TRP A 1 315 ? 0.172 -3.081 25.235 1.00 50.00 315 TRP A O 1
ATOM 2311 N N . ALA A 1 316 ? 0.899 -3.320 27.335 1.00 46.44 316 ALA A N 1
ATOM 2312 C CA . ALA A 1 316 ? 2.278 -3.583 26.950 1.00 46.44 316 ALA A CA 1
ATOM 2313 C C . ALA A 1 316 ? 2.435 -5.091 26.745 1.00 46.44 316 ALA A C 1
ATOM 2315 O O . ALA A 1 316 ? 2.300 -5.857 27.698 1.00 46.44 316 ALA A O 1
ATOM 2316 N N . ALA A 1 317 ? 2.720 -5.532 25.515 1.00 46.69 317 ALA A N 1
ATOM 2317 C CA . ALA A 1 317 ? 3.135 -6.913 25.306 1.00 46.69 317 ALA A CA 1
ATOM 2318 C C . ALA A 1 317 ? 4.565 -7.072 25.844 1.00 46.69 317 ALA A C 1
ATOM 2320 O O . ALA A 1 317 ? 5.502 -6.434 25.357 1.00 46.69 317 ALA A O 1
ATOM 2321 N N . SER A 1 318 ? 4.741 -7.895 26.872 1.00 44.47 318 SER A N 1
ATOM 2322 C CA . SER A 1 318 ? 6.061 -8.268 27.367 1.00 44.47 318 SER A CA 1
ATOM 2323 C C . SER A 1 318 ? 6.691 -9.328 26.455 1.00 44.47 318 SER A C 1
ATOM 2325 O O . SER A 1 318 ? 6.007 -10.133 25.816 1.00 44.47 318 SER A O 1
ATOM 2327 N N . ALA A 1 319 ? 8.021 -9.323 26.358 1.00 45.06 319 ALA A N 1
ATOM 2328 C CA . ALA A 1 319 ? 8.754 -10.313 25.580 1.00 45.06 319 ALA A CA 1
ATOM 2329 C C . ALA A 1 319 ? 8.795 -11.656 26.331 1.00 45.06 319 ALA A C 1
ATOM 2331 O O . ALA A 1 319 ? 9.515 -11.783 27.315 1.00 45.06 319 ALA A O 1
ATOM 2332 N N . ALA A 1 320 ? 8.054 -12.640 25.813 1.00 43.06 320 ALA A N 1
ATOM 2333 C CA . ALA A 1 320 ? 8.147 -14.087 26.055 1.00 43.06 320 ALA A CA 1
ATOM 2334 C C . ALA A 1 320 ? 8.198 -14.612 27.529 1.00 43.06 320 ALA A C 1
ATOM 2336 O O . ALA A 1 320 ? 9.202 -14.444 28.221 1.00 43.06 320 ALA A O 1
ATOM 2337 N N . PRO A 1 321 ? 7.214 -15.435 27.966 1.00 47.66 321 PRO A N 1
ATOM 2338 C CA . PRO A 1 321 ? 5.940 -15.663 27.288 1.00 47.66 321 PRO A CA 1
ATOM 2339 C C . PRO A 1 321 ? 5.199 -14.329 27.192 1.00 47.66 321 PRO A C 1
ATOM 2341 O O . PRO A 1 321 ? 5.237 -13.551 28.137 1.00 47.66 321 PRO A O 1
ATOM 2344 N N . PHE A 1 322 ? 4.584 -14.060 26.039 1.00 44.47 322 PHE A N 1
ATOM 2345 C CA . PHE A 1 322 ? 3.855 -12.817 25.815 1.00 44.47 322 PHE A CA 1
ATOM 2346 C C . PHE A 1 322 ? 2.780 -12.664 26.897 1.00 44.47 322 PHE A C 1
ATOM 2348 O O . PHE A 1 322 ? 1.801 -13.408 26.902 1.00 44.47 322 PHE A O 1
ATOM 2355 N N . SER A 1 323 ? 2.988 -11.744 27.839 1.00 46.94 323 SER A N 1
ATOM 2356 C CA . SER A 1 323 ? 1.915 -11.221 28.678 1.00 46.94 323 SER A CA 1
ATOM 2357 C C . SER A 1 323 ? 1.511 -9.890 28.093 1.00 46.94 323 SER A C 1
ATOM 2359 O O . SER A 1 323 ? 2.353 -9.040 27.812 1.00 46.94 323 SER A O 1
ATOM 2361 N N . VAL A 1 324 ? 0.219 -9.726 27.866 1.00 45.88 324 VAL A N 1
ATOM 2362 C CA . VAL A 1 324 ? -0.333 -8.409 27.624 1.00 45.88 324 VAL A CA 1
ATOM 2363 C C . VAL A 1 324 ? -0.639 -7.866 29.011 1.00 45.88 324 VAL A C 1
ATOM 2365 O O . VAL A 1 324 ? -1.555 -8.354 29.670 1.00 45.88 324 VAL A O 1
ATOM 2368 N N . ASP A 1 325 ? 0.177 -6.931 29.491 1.00 52.06 325 ASP A N 1
ATOM 2369 C CA . ASP A 1 325 ? -0.016 -6.349 30.812 1.00 52.06 325 ASP A CA 1
ATOM 2370 C C . ASP A 1 325 ? -0.699 -4.983 30.687 1.00 52.06 325 ASP A C 1
ATOM 2372 O O . ASP A 1 325 ? -0.264 -4.145 29.886 1.00 52.06 325 ASP A O 1
ATOM 2376 N N . PRO A 1 326 ? -1.760 -4.733 31.471 1.00 52.12 326 PRO A N 1
ATOM 2377 C CA . PRO A 1 326 ? -2.263 -3.388 31.649 1.00 52.12 326 PRO A CA 1
ATOM 2378 C C . PRO A 1 326 ? -1.112 -2.479 32.130 1.00 52.12 326 PRO A C 1
ATOM 2380 O O . PRO A 1 326 ? -0.322 -2.886 32.983 1.00 52.12 326 PRO A O 1
ATOM 2383 N N . GLY A 1 327 ? -1.006 -1.253 31.598 1.00 50.66 327 GLY A N 1
ATOM 2384 C CA . GLY A 1 327 ? -0.116 -0.214 32.134 1.00 50.66 327 GLY A CA 1
ATOM 2385 C C . GLY A 1 327 ? -0.314 0.054 33.640 1.00 50.66 327 GLY A C 1
ATOM 2386 O O . GLY A 1 327 ? -1.104 -0.592 34.318 1.00 50.66 327 GLY A O 1
ATOM 2387 N N . SER A 1 328 ? 0.399 1.025 34.214 1.00 51.31 328 SER A N 1
ATOM 2388 C CA . SER A 1 328 ? 0.332 1.275 35.668 1.00 51.31 328 SER A CA 1
ATOM 2389 C C . SER A 1 328 ? -1.016 1.818 36.170 1.00 51.31 328 SER A C 1
ATOM 2391 O O . SER A 1 328 ? -1.267 1.744 37.370 1.00 51.31 328 SER A O 1
ATOM 2393 N N . ASP A 1 329 ? -1.855 2.365 35.281 1.00 55.19 329 ASP A N 1
ATOM 2394 C CA . ASP A 1 329 ? -3.211 2.853 35.591 1.00 55.19 329 ASP A CA 1
ATOM 2395 C C . ASP A 1 329 ? -4.129 2.820 34.344 1.00 55.19 329 ASP A C 1
ATOM 2397 O O . ASP A 1 329 ? -4.523 3.864 33.819 1.00 55.19 329 ASP A O 1
ATOM 2401 N N . PRO A 1 330 ? -4.404 1.640 33.767 1.00 55.28 330 PRO A N 1
ATOM 2402 C CA . PRO A 1 330 ? -5.129 1.524 32.517 1.00 55.28 330 PRO A CA 1
ATOM 2403 C C . PRO A 1 330 ? -6.633 1.370 32.789 1.00 55.28 330 PRO A C 1
ATOM 2405 O O . PRO A 1 330 ? -7.029 0.514 33.587 1.00 55.28 330 PRO A O 1
ATOM 2408 N N . PRO A 1 331 ? -7.516 2.124 32.119 1.00 54.94 331 PRO A N 1
ATOM 2409 C CA . PRO A 1 331 ? -8.906 1.749 31.986 1.00 54.94 331 PRO A CA 1
ATOM 2410 C C . PRO A 1 331 ? -8.983 0.357 31.360 1.00 54.94 331 PRO A C 1
ATOM 2412 O O . PRO A 1 331 ? -8.669 0.139 30.191 1.00 54.94 331 PRO A O 1
ATOM 2415 N N . LEU A 1 332 ? -9.384 -0.615 32.172 1.00 54.41 332 LEU A N 1
ATOM 2416 C CA . LEU A 1 332 ? -9.617 -1.976 31.720 1.00 54.41 332 LEU A CA 1
ATOM 2417 C C . LEU A 1 332 ? -10.927 -2.000 30.924 1.00 54.41 332 LEU A C 1
ATOM 2419 O O . LEU A 1 332 ? -12.006 -2.158 31.497 1.00 54.41 332 LEU A O 1
ATOM 2423 N N . LEU A 1 333 ? -10.844 -1.854 29.599 1.00 60.09 333 LEU A N 1
ATOM 2424 C CA . LEU A 1 333 ? -11.941 -2.245 28.720 1.00 60.09 333 LEU A CA 1
ATOM 2425 C C . LEU A 1 333 ? -11.833 -3.741 28.449 1.00 60.09 333 LEU A C 1
ATOM 2427 O O . LEU A 1 333 ? -10.971 -4.189 27.690 1.00 60.09 333 LEU A O 1
ATOM 2431 N N . THR A 1 334 ? -12.703 -4.541 29.058 1.00 64.12 334 THR A N 1
ATOM 2432 C CA . THR A 1 334 ? -12.731 -5.951 28.676 1.00 64.12 334 THR A CA 1
ATOM 2433 C C . THR A 1 334 ? -13.206 -6.078 27.241 1.00 64.12 334 THR A C 1
ATOM 2435 O O . THR A 1 334 ? -14.246 -5.543 26.872 1.00 64.12 334 THR A O 1
ATOM 2438 N N . GLY A 1 335 ? -12.444 -6.831 26.453 1.00 66.69 335 GLY A N 1
ATOM 2439 C CA . GLY A 1 335 ? -12.781 -7.079 25.066 1.00 66.69 335 GLY A CA 1
ATOM 2440 C C . GLY A 1 335 ? -12.364 -5.943 24.146 1.00 66.69 335 GLY A C 1
ATOM 2441 O O . GLY A 1 335 ? -12.779 -5.971 23.000 1.00 66.69 335 GLY A O 1
ATOM 2442 N N . ALA A 1 336 ? -11.529 -4.991 24.584 1.00 74.88 336 ALA A N 1
ATOM 2443 C CA . ALA A 1 336 ? -10.766 -4.191 23.635 1.00 74.88 336 ALA A CA 1
ATOM 2444 C C . ALA A 1 336 ? -9.335 -3.905 24.072 1.00 74.88 336 ALA A C 1
ATOM 2446 O O . ALA A 1 336 ? -8.979 -3.901 25.250 1.00 74.88 336 ALA A O 1
ATOM 2447 N N . ILE A 1 337 ? -8.525 -3.634 23.060 1.00 78.19 337 ILE A N 1
ATOM 2448 C CA . ILE A 1 337 ? -7.124 -3.255 23.146 1.00 78.19 337 ILE A CA 1
ATOM 2449 C C . ILE A 1 337 ? -6.977 -2.059 22.213 1.00 78.19 337 ILE A C 1
ATOM 2451 O O . ILE A 1 337 ? -7.533 -2.070 21.118 1.00 78.19 337 ILE A O 1
ATOM 2455 N N . GLY A 1 338 ? -6.275 -1.005 22.612 1.00 78.62 338 GLY A N 1
ATOM 2456 C CA . GLY A 1 338 ? -6.253 0.188 21.777 1.00 78.62 338 GLY A CA 1
ATOM 2457 C C . GLY A 1 338 ? -5.050 1.081 21.955 1.00 78.62 338 GLY A C 1
ATOM 2458 O O . GLY A 1 338 ? -4.120 0.766 22.691 1.00 78.62 338 GLY A O 1
ATOM 2459 N N . GLN A 1 339 ? -5.070 2.196 21.235 1.00 76.75 339 GLN A N 1
ATOM 2460 C CA . GLN A 1 339 ? -4.057 3.240 21.256 1.00 76.75 339 GLN A CA 1
ATOM 2461 C C . GLN A 1 339 ? -4.721 4.595 21.103 1.00 76.75 339 GLN A C 1
ATOM 2463 O O . GLN A 1 339 ? -5.587 4.780 20.249 1.00 76.75 339 GLN A O 1
ATOM 2468 N N . LEU A 1 340 ? -4.264 5.544 21.912 1.00 77.69 340 LEU A N 1
ATOM 2469 C CA . LEU A 1 340 ? -4.595 6.954 21.756 1.00 77.69 340 LEU A CA 1
ATOM 2470 C C . LEU A 1 340 ? -3.549 7.647 20.897 1.00 77.69 340 LEU A C 1
ATOM 2472 O O . LEU A 1 340 ? -2.418 7.168 20.794 1.00 77.69 340 LEU A O 1
ATOM 2476 N N . ASN A 1 341 ? -3.930 8.770 20.299 1.00 73.06 341 ASN A N 1
ATOM 2477 C CA . ASN A 1 341 ? -3.122 9.535 19.358 1.00 73.06 341 ASN A CA 1
ATOM 2478 C C . ASN A 1 341 ? -2.565 8.664 18.205 1.00 73.06 341 ASN A C 1
ATOM 2480 O O . ASN A 1 341 ? -1.414 8.778 17.784 1.00 73.06 341 ASN A O 1
ATOM 2484 N N . ALA A 1 342 ? -3.379 7.721 17.721 1.00 72.44 342 ALA A N 1
ATOM 2485 C CA . ALA A 1 342 ? -2.972 6.683 16.773 1.00 72.44 342 ALA A CA 1
ATOM 2486 C C . ALA A 1 342 ? -2.749 7.186 15.333 1.00 72.44 342 ALA A C 1
ATOM 2488 O O . ALA A 1 342 ? -2.256 6.423 14.497 1.00 72.44 342 ALA A O 1
ATOM 2489 N N . HIS A 1 343 ? -3.129 8.434 15.040 1.00 69.25 343 HIS A N 1
ATOM 2490 C CA . HIS A 1 343 ? -3.123 9.029 13.697 1.00 69.25 343 HIS A CA 1
ATOM 2491 C C . HIS A 1 343 ? -2.106 10.176 13.540 1.00 69.25 343 HIS A C 1
ATOM 2493 O O . HIS A 1 343 ? -2.057 10.815 12.487 1.00 69.25 343 HIS A O 1
ATOM 2499 N N . ASP A 1 344 ? -1.286 10.438 14.563 1.00 64.06 344 ASP A N 1
ATOM 2500 C CA . ASP A 1 344 ? -0.204 11.425 14.513 1.00 64.06 344 ASP A CA 1
ATOM 2501 C C . ASP A 1 344 ? 0.926 10.996 13.558 1.00 64.06 344 ASP A C 1
ATOM 2503 O O . ASP A 1 344 ? 1.143 9.811 13.300 1.00 64.06 344 ASP A O 1
ATOM 2507 N N . ARG A 1 345 ? 1.693 11.976 13.070 1.00 56.91 345 ARG A N 1
ATOM 2508 C CA . ARG A 1 345 ? 2.881 11.785 12.220 1.00 56.91 345 ARG A CA 1
ATOM 2509 C C . ARG A 1 345 ? 4.026 11.068 12.944 1.00 56.91 345 ARG A C 1
ATOM 2511 O O . ARG A 1 345 ? 4.975 10.626 12.291 1.00 56.91 345 ARG A O 1
ATOM 2518 N N . ASP A 1 346 ? 3.967 10.962 14.271 1.00 50.59 346 ASP A N 1
ATOM 2519 C CA . ASP A 1 346 ? 5.009 10.314 15.057 1.00 50.59 346 ASP A CA 1
ATOM 2520 C C . ASP A 1 346 ? 4.987 8.785 14.903 1.00 50.59 346 ASP A C 1
ATOM 2522 O O . ASP A 1 346 ? 4.002 8.094 15.156 1.00 50.59 346 ASP A O 1
ATOM 2526 N N . ARG A 1 347 ? 6.148 8.275 14.480 1.00 56.97 347 ARG A N 1
ATOM 2527 C CA . ARG A 1 347 ? 6.510 6.885 14.173 1.00 56.97 347 ARG A CA 1
ATOM 2528 C C . ARG A 1 347 ? 6.105 5.911 15.283 1.00 56.97 347 ARG A C 1
ATOM 2530 O O . ARG A 1 347 ? 6.880 5.631 16.196 1.00 56.97 347 ARG A O 1
ATOM 2537 N N . ARG A 1 348 ? 4.917 5.328 15.148 1.00 65.94 348 ARG A N 1
ATOM 2538 C CA . ARG A 1 348 ? 4.349 4.337 16.075 1.00 65.94 348 ARG A CA 1
ATOM 2539 C C . ARG A 1 348 ? 4.361 2.915 15.524 1.00 65.94 348 ARG A C 1
ATOM 2541 O O . ARG A 1 348 ? 3.593 2.092 16.002 1.00 65.94 348 ARG A O 1
ATOM 2548 N N . ALA A 1 349 ? 5.254 2.605 14.579 1.00 74.19 349 ALA A N 1
ATOM 2549 C CA . ALA A 1 349 ? 5.381 1.269 13.981 1.00 74.19 349 ALA A CA 1
ATOM 2550 C C . ALA A 1 349 ? 5.358 0.153 15.039 1.00 74.19 349 ALA A C 1
ATOM 2552 O O . ALA A 1 349 ? 4.551 -0.765 14.958 1.00 74.19 349 ALA A O 1
ATOM 2553 N N . LEU A 1 350 ? 6.170 0.298 16.095 1.00 76.31 350 LEU A N 1
ATOM 2554 C CA . LEU A 1 350 ? 6.190 -0.643 17.212 1.00 76.31 350 LEU A CA 1
ATOM 2555 C C . LEU A 1 350 ? 4.860 -0.683 17.970 1.00 76.31 350 LEU A C 1
ATOM 2557 O O . LEU A 1 350 ? 4.416 -1.756 18.347 1.00 76.31 350 LEU A O 1
ATOM 2561 N N . ALA A 1 351 ? 4.218 0.460 18.209 1.00 75.81 351 ALA A N 1
ATOM 2562 C CA . ALA A 1 351 ? 2.939 0.474 18.900 1.00 75.81 351 ALA A CA 1
ATOM 2563 C C . ALA A 1 351 ? 1.884 -0.259 18.063 1.00 75.81 351 ALA A C 1
ATOM 2565 O O . ALA A 1 351 ? 1.272 -1.197 18.565 1.00 75.81 351 ALA A O 1
ATOM 2566 N N . HIS A 1 352 ? 1.681 0.107 16.798 1.00 80.31 352 HIS A N 1
ATOM 2567 C CA . HIS A 1 352 ? 0.703 -0.568 15.935 1.00 80.31 352 HIS A CA 1
ATOM 2568 C C . HIS A 1 352 ? 1.002 -2.069 15.829 1.00 80.31 352 HIS A C 1
ATOM 2570 O O . HIS A 1 352 ? 0.093 -2.882 15.961 1.00 80.31 352 HIS A O 1
ATOM 2576 N N . GLU A 1 353 ? 2.276 -2.448 15.707 1.00 81.06 353 GLU A N 1
ATOM 2577 C CA . GLU A 1 353 ? 2.690 -3.851 15.712 1.00 81.06 353 GLU A CA 1
ATOM 2578 C C . GLU A 1 353 ? 2.328 -4.570 17.022 1.00 81.06 353 GLU A C 1
ATOM 2580 O O . GLU A 1 353 ? 1.804 -5.681 16.993 1.00 81.06 353 GLU A O 1
ATOM 2585 N N . LEU A 1 354 ? 2.540 -3.928 18.176 1.00 78.19 354 LEU A N 1
ATOM 2586 C CA . LEU A 1 354 ? 2.137 -4.457 19.483 1.00 78.19 354 LEU A CA 1
ATOM 2587 C C . LEU A 1 354 ? 0.614 -4.591 19.607 1.00 78.19 354 LEU A C 1
ATOM 2589 O O . LEU A 1 354 ? 0.150 -5.566 20.194 1.00 78.19 354 LEU A O 1
ATOM 2593 N N . LEU A 1 355 ? -0.162 -3.659 19.041 1.00 81.88 355 LEU A N 1
ATOM 2594 C CA . LEU A 1 355 ? -1.623 -3.766 18.990 1.00 81.88 355 LEU A CA 1
ATOM 2595 C C . LEU A 1 355 ? -2.041 -4.998 18.186 1.00 81.88 355 LEU A C 1
ATOM 2597 O O . LEU A 1 355 ? -2.800 -5.818 18.696 1.00 81.88 355 LEU A O 1
ATOM 2601 N N . TYR A 1 356 ? -1.538 -5.157 16.959 1.00 86.25 356 TYR A N 1
ATOM 2602 C CA . TYR A 1 356 ? -1.872 -6.317 16.128 1.00 86.25 356 TYR A CA 1
ATOM 2603 C C . TYR A 1 356 ? -1.422 -7.630 16.768 1.00 86.25 356 TYR A C 1
ATOM 2605 O O . TYR A 1 356 ? -2.158 -8.617 16.727 1.00 86.25 356 TYR A O 1
ATOM 2613 N N . ALA A 1 357 ? -0.251 -7.642 17.408 1.00 80.94 357 ALA A N 1
ATOM 2614 C CA . ALA A 1 357 ? 0.217 -8.799 18.153 1.00 80.94 357 ALA A CA 1
ATOM 2615 C C . ALA A 1 357 ? -0.724 -9.152 19.312 1.00 80.94 357 ALA A C 1
ATOM 2617 O O . ALA A 1 357 ? -1.120 -10.309 19.452 1.00 80.94 357 ALA A O 1
ATOM 2618 N N . ALA A 1 358 ? -1.143 -8.158 20.099 1.00 78.50 358 ALA A N 1
ATOM 2619 C CA . ALA A 1 358 ? -2.076 -8.357 21.200 1.00 78.50 358 ALA A CA 1
ATOM 2620 C C . ALA A 1 358 ? -3.458 -8.828 20.707 1.00 78.50 358 ALA A C 1
ATOM 2622 O O . ALA A 1 358 ? -4.031 -9.749 21.285 1.00 78.50 358 ALA A O 1
ATOM 2623 N N . LEU A 1 359 ? -3.964 -8.276 19.600 1.00 82.94 359 LEU A N 1
ATOM 2624 C CA . LEU A 1 359 ? -5.199 -8.743 18.958 1.00 82.94 359 LEU A CA 1
ATOM 2625 C C . LEU A 1 359 ? -5.086 -10.192 18.459 1.00 82.94 359 LEU A C 1
ATOM 2627 O O . LEU A 1 359 ? -6.059 -10.937 18.521 1.00 82.94 359 LEU A O 1
ATOM 2631 N N . GLY A 1 360 ? -3.899 -10.626 18.029 1.00 81.19 360 GLY A N 1
ATOM 2632 C CA . GLY A 1 360 ? -3.642 -12.024 17.678 1.00 81.19 360 GLY A CA 1
ATOM 2633 C C . GLY A 1 360 ? -3.715 -12.992 18.860 1.00 81.19 360 GLY A C 1
ATOM 2634 O O . GLY A 1 360 ? -4.204 -14.110 18.710 1.00 81.19 360 GLY A O 1
ATOM 2635 N N . GLU A 1 361 ? -3.261 -12.578 20.045 1.00 76.75 361 GLU A N 1
ATOM 2636 C CA . GLU A 1 361 ? -3.387 -13.376 21.277 1.00 76.75 361 GLU A CA 1
ATOM 2637 C C . GLU A 1 361 ? -4.810 -13.360 21.851 1.00 76.75 361 GLU A C 1
ATOM 2639 O O . GLU A 1 361 ? -5.192 -14.262 22.605 1.00 76.75 361 GLU A O 1
ATOM 2644 N N . HIS A 1 362 ? -5.597 -12.347 21.486 1.00 76.56 362 HIS A N 1
ATOM 2645 C CA . HIS A 1 362 ? -6.939 -12.094 22.000 1.00 76.56 362 HIS A CA 1
ATOM 2646 C C . HIS A 1 362 ? -7.975 -11.911 20.872 1.00 76.56 362 HIS A C 1
ATOM 2648 O O . HIS A 1 362 ? -8.660 -10.886 20.839 1.00 76.56 362 HIS A O 1
ATOM 2654 N N . PRO A 1 363 ? -8.147 -12.894 19.964 1.00 74.44 363 PRO A N 1
ATOM 2655 C CA . PRO A 1 363 ? -9.187 -12.832 18.947 1.00 74.44 363 PRO A CA 1
ATOM 2656 C C . PRO A 1 363 ? -10.561 -12.741 19.619 1.00 74.44 363 PRO A C 1
ATOM 2658 O O . PRO A 1 363 ? -10.851 -13.449 20.591 1.00 74.44 363 PRO A O 1
ATOM 2661 N N . GLY A 1 364 ? -11.394 -11.838 19.109 1.00 75.69 364 GLY A N 1
ATOM 2662 C CA . GLY A 1 364 ? -12.652 -11.423 19.724 1.00 75.69 364 GLY A CA 1
ATOM 2663 C C . GLY A 1 364 ? -12.557 -10.140 20.550 1.00 75.69 364 GLY A C 1
ATOM 2664 O O . GLY A 1 364 ? -13.593 -9.638 20.975 1.00 75.69 364 GLY A O 1
ATOM 2665 N N . ALA A 1 365 ? -11.359 -9.591 20.770 1.00 78.62 365 ALA A N 1
ATOM 2666 C CA . ALA A 1 365 ? -11.212 -8.230 21.275 1.00 78.62 365 ALA A CA 1
ATOM 2667 C C . ALA A 1 365 ? -11.336 -7.205 20.134 1.00 78.62 365 ALA A C 1
ATOM 2669 O O . ALA A 1 365 ? -10.786 -7.395 19.051 1.00 78.62 365 ALA A O 1
ATOM 2670 N N . ALA A 1 366 ? -12.004 -6.084 20.374 1.00 83.50 366 ALA A N 1
ATOM 2671 C CA . ALA A 1 366 ? -11.976 -4.941 19.477 1.00 83.50 366 ALA A CA 1
ATOM 2672 C C . ALA A 1 366 ? -10.610 -4.235 19.558 1.00 83.50 366 ALA A C 1
ATOM 2674 O O . ALA A 1 366 ? -10.107 -3.937 20.641 1.00 83.50 366 ALA A O 1
ATOM 2675 N N . GLY A 1 367 ? -10.001 -3.949 18.414 1.00 86.38 367 GLY A N 1
ATOM 2676 C CA . GLY A 1 367 ? -8.875 -3.026 18.321 1.00 86.38 367 GLY A CA 1
ATOM 2677 C C . GLY A 1 367 ? -9.384 -1.594 18.217 1.00 86.38 367 GLY A C 1
ATOM 2678 O O . GLY A 1 367 ? -10.224 -1.322 17.367 1.00 86.38 367 GLY A O 1
ATOM 2679 N N . LEU A 1 368 ? -8.889 -0.678 19.044 1.00 86.19 368 LEU A N 1
ATOM 2680 C CA . LEU A 1 368 ? -9.292 0.732 19.022 1.00 86.19 368 LEU A CA 1
ATOM 2681 C C . LEU A 1 368 ? -8.093 1.615 18.671 1.00 86.19 368 LEU A C 1
ATOM 2683 O O . LEU A 1 368 ? -7.146 1.711 19.444 1.00 86.19 368 LEU A O 1
ATOM 2687 N N . LEU A 1 369 ? -8.125 2.281 17.521 1.00 86.44 369 LEU A N 1
ATOM 2688 C CA . LEU A 1 369 ? -7.145 3.300 17.143 1.00 86.44 369 LEU A CA 1
ATOM 2689 C C . LEU A 1 369 ? -7.844 4.657 17.191 1.00 86.44 369 LEU A C 1
ATOM 2691 O O . LEU A 1 369 ? -8.742 4.914 16.394 1.00 86.44 369 LEU A O 1
ATOM 2695 N N . VAL A 1 370 ? -7.459 5.500 18.143 1.00 83.38 370 VAL A N 1
ATOM 2696 C CA . VAL A 1 370 ? -8.164 6.750 18.454 1.00 83.38 370 VAL A CA 1
ATOM 2697 C C . VAL A 1 370 ? -7.274 7.933 18.102 1.00 83.38 370 VAL A C 1
ATOM 2699 O O . VAL A 1 370 ? -6.140 8.022 18.579 1.00 83.38 370 VAL A O 1
ATOM 2702 N N . GLY A 1 371 ? -7.774 8.832 17.259 1.00 80.50 371 GLY A N 1
ATOM 2703 C CA . GLY A 1 371 ? -7.090 10.062 16.864 1.00 80.50 371 GLY A CA 1
ATOM 2704 C C . GLY A 1 371 ? -7.146 11.165 17.917 1.00 80.50 371 GLY A C 1
ATOM 2705 O O . GLY A 1 371 ? -7.986 11.149 18.818 1.00 80.50 371 GLY A O 1
ATOM 2706 N N . ALA A 1 372 ? -6.263 12.154 17.781 1.00 75.25 372 ALA A N 1
ATOM 2707 C CA . ALA A 1 372 ? -6.310 13.364 18.596 1.00 75.25 372 ALA A CA 1
ATOM 2708 C C . ALA A 1 372 ? -7.607 14.153 18.333 1.00 75.25 372 ALA A C 1
ATOM 2710 O O . ALA A 1 372 ? -7.852 14.579 17.209 1.00 75.25 372 ALA A O 1
ATOM 2711 N N . GLY A 1 373 ? -8.433 14.364 19.360 1.00 78.12 373 GLY A N 1
ATOM 2712 C CA . GLY A 1 373 ? -9.741 15.023 19.229 1.00 78.12 373 GLY A CA 1
ATOM 2713 C C . GLY A 1 373 ? -10.944 14.087 19.184 1.00 78.12 373 GLY A C 1
ATOM 2714 O O . GLY A 1 373 ? -12.081 14.556 19.184 1.00 78.12 373 GLY A O 1
ATOM 2715 N N . ALA A 1 374 ? -10.722 12.771 19.205 1.00 82.88 374 ALA A N 1
ATOM 2716 C CA . ALA A 1 374 ? -11.767 11.817 19.545 1.00 82.88 374 ALA A CA 1
ATOM 2717 C C . ALA A 1 374 ? -11.755 11.534 21.053 1.00 82.88 374 ALA A C 1
ATOM 2719 O O . ALA A 1 374 ? -10.712 11.267 21.654 1.00 82.88 374 ALA A O 1
ATOM 2720 N N . ARG A 1 375 ? -12.943 11.549 21.648 1.00 83.44 375 ARG A N 1
ATOM 2721 C CA . ARG A 1 375 ? -13.202 11.169 23.031 1.00 83.44 375 ARG A CA 1
ATOM 2722 C C . ARG A 1 375 ? -13.962 9.856 23.054 1.00 83.44 375 ARG A C 1
ATOM 2724 O O . ARG A 1 375 ? -15.009 9.733 22.424 1.00 83.44 375 ARG A O 1
ATOM 2731 N N . LEU A 1 376 ? -13.448 8.905 23.820 1.00 84.00 376 LEU A N 1
ATOM 2732 C CA . LEU A 1 376 ? -14.113 7.647 24.115 1.00 84.00 376 LEU A CA 1
ATOM 2733 C C . LEU A 1 376 ? -14.731 7.697 25.508 1.00 84.00 376 LEU A C 1
ATOM 2735 O O . LEU A 1 376 ? -14.050 8.004 26.483 1.00 84.00 376 LEU A O 1
ATOM 2739 N N . GLU A 1 377 ? -16.009 7.358 25.598 1.00 84.06 377 GLU A N 1
ATOM 2740 C CA . GLU A 1 377 ? -16.753 7.164 26.838 1.00 84.06 377 GLU A CA 1
ATOM 2741 C C . GLU A 1 377 ? -17.251 5.729 26.896 1.00 84.06 377 GLU A C 1
ATOM 2743 O O . GLU A 1 377 ? -17.731 5.183 25.905 1.00 84.06 377 GLU A O 1
ATOM 2748 N N . VAL A 1 378 ? -17.142 5.107 28.060 1.00 78.94 378 VAL A N 1
ATOM 2749 C CA . VAL A 1 378 ? -17.592 3.733 28.256 1.00 78.94 378 VAL A CA 1
ATOM 2750 C C . VAL A 1 378 ? -18.616 3.715 29.363 1.00 78.94 378 VAL A C 1
ATOM 2752 O O . VAL A 1 378 ? -18.340 4.156 30.477 1.00 78.94 378 VAL A O 1
ATOM 2755 N N . GLU A 1 379 ? -19.780 3.156 29.058 1.00 78.56 379 GLU A N 1
ATOM 2756 C CA . GLU A 1 379 ? -20.841 2.912 30.025 1.00 78.56 379 GLU A CA 1
ATOM 2757 C C . GLU A 1 379 ? -21.359 1.481 29.842 1.00 78.56 379 GLU A C 1
ATOM 2759 O O . GLU A 1 379 ? -21.969 1.130 28.830 1.00 78.56 379 GLU A O 1
ATOM 2764 N N . GLY A 1 380 ? -21.069 0.608 30.810 1.00 77.75 380 GLY A N 1
ATOM 2765 C CA . GLY A 1 380 ? -21.382 -0.814 30.681 1.00 77.75 380 GLY A CA 1
ATOM 2766 C C . GLY A 1 380 ? -20.629 -1.452 29.509 1.00 77.75 380 GLY A C 1
ATOM 2767 O O . GLY A 1 380 ? -19.403 -1.472 29.512 1.00 77.75 380 GLY A O 1
ATOM 2768 N N . ALA A 1 381 ? -21.359 -2.015 28.540 1.00 76.25 381 ALA A N 1
ATOM 2769 C CA . ALA A 1 381 ? -20.800 -2.680 27.353 1.00 76.25 381 ALA A CA 1
ATOM 2770 C C . ALA A 1 381 ? -20.721 -1.761 26.122 1.00 76.25 381 ALA A C 1
ATOM 2772 O O . ALA A 1 381 ? -20.313 -2.204 25.048 1.00 76.25 381 ALA A O 1
ATOM 2773 N N . THR A 1 382 ? -21.135 -0.503 26.260 1.00 80.06 382 THR A N 1
ATOM 2774 C CA . THR A 1 382 ? -21.241 0.433 25.146 1.00 80.06 382 THR A CA 1
ATOM 2775 C C . THR A 1 382 ? -20.050 1.377 25.164 1.00 80.06 382 THR A C 1
ATOM 2777 O O . THR A 1 382 ? -19.830 2.103 26.134 1.00 80.06 382 THR A O 1
ATOM 2780 N N . LEU A 1 383 ? -19.289 1.363 24.074 1.00 82.38 383 LEU A N 1
ATOM 2781 C CA . LEU A 1 383 ? -18.260 2.342 23.770 1.00 82.38 383 LEU A CA 1
ATOM 2782 C C . LEU A 1 383 ? -18.894 3.459 22.945 1.00 82.38 383 LEU A C 1
ATOM 2784 O O . LEU A 1 383 ? -19.386 3.224 21.848 1.00 82.38 383 LEU A O 1
ATOM 2788 N N . ARG A 1 384 ? -18.870 4.679 23.453 1.00 85.25 384 ARG A N 1
ATOM 2789 C CA . ARG A 1 384 ? -19.303 5.874 22.744 1.00 85.25 384 ARG A CA 1
ATOM 2790 C C . ARG A 1 384 ? -18.075 6.638 22.270 1.00 85.25 384 ARG A C 1
ATOM 2792 O O . ARG A 1 384 ? -17.209 6.951 23.077 1.00 85.25 384 ARG A O 1
ATOM 2799 N N . SER A 1 385 ? -18.013 6.953 20.983 1.00 85.25 385 SER A N 1
ATOM 2800 C CA . SER A 1 385 ? -16.974 7.805 20.407 1.00 85.25 385 SER A CA 1
ATOM 2801 C C . SER A 1 385 ? -17.568 9.135 19.961 1.00 85.25 385 SER A C 1
ATOM 2803 O O . SER A 1 385 ? -18.532 9.152 19.199 1.00 85.25 385 SER A O 1
ATOM 2805 N N . THR A 1 386 ? -17.037 10.246 20.460 1.00 82.75 386 THR A N 1
ATOM 2806 C CA . THR A 1 386 ? -17.512 11.617 20.208 1.00 82.75 386 THR A CA 1
ATOM 2807 C C . THR A 1 386 ? -16.355 12.553 19.891 1.00 82.75 386 THR A C 1
ATOM 2809 O O . THR A 1 386 ? -15.208 12.253 20.201 1.00 82.75 386 THR A O 1
ATOM 2812 N N . LEU A 1 387 ? -16.662 13.735 19.361 1.00 80.44 387 LEU A N 1
ATOM 2813 C CA . LEU A 1 387 ? -15.712 14.845 19.325 1.00 80.44 387 LEU A CA 1
ATOM 2814 C C . LEU A 1 387 ? -15.385 15.313 20.754 1.00 80.44 387 LEU A C 1
ATOM 2816 O O . LEU A 1 387 ? -16.306 15.555 21.538 1.00 80.44 387 LEU A O 1
ATOM 2820 N N . ASP A 1 388 ? -14.102 15.468 21.086 1.00 77.12 388 ASP A N 1
ATOM 2821 C CA . ASP A 1 388 ? -13.705 16.201 22.290 1.00 77.12 388 ASP A CA 1
ATOM 2822 C C . ASP A 1 388 ? -13.749 17.715 21.992 1.00 77.12 388 ASP A C 1
ATOM 2824 O O . ASP A 1 388 ? -12.982 18.187 21.149 1.00 77.12 388 ASP A O 1
ATOM 2828 N N . PRO A 1 389 ? -14.651 18.494 22.623 1.00 69.12 389 PRO A N 1
ATOM 2829 C CA . PRO A 1 389 ? -14.778 19.926 22.347 1.00 69.12 389 PRO A CA 1
ATOM 2830 C C . PRO A 1 389 ? -13.564 20.742 22.809 1.00 69.12 389 PRO A C 1
ATOM 2832 O O . PRO A 1 389 ? -13.400 21.875 22.355 1.00 69.12 389 PRO A O 1
ATOM 2835 N N . ASP A 1 390 ? -12.750 20.185 23.709 1.00 69.56 390 ASP A N 1
ATOM 2836 C CA . ASP A 1 390 ? -11.600 20.853 24.314 1.00 69.56 390 ASP A CA 1
ATOM 2837 C C . ASP A 1 390 ? -10.266 20.382 23.706 1.00 69.56 390 ASP A C 1
ATOM 2839 O O . ASP A 1 390 ? -9.210 20.914 24.060 1.00 69.56 390 ASP A O 1
ATOM 2843 N N . ALA A 1 391 ? -10.285 19.408 22.788 1.00 65.31 391 ALA A N 1
ATOM 2844 C CA . ALA A 1 391 ? -9.061 18.884 22.202 1.00 65.31 391 ALA A CA 1
ATOM 2845 C C . ALA A 1 391 ? -8.376 19.893 21.274 1.00 65.31 391 ALA A C 1
ATOM 2847 O O . ALA A 1 391 ? -8.931 20.381 20.287 1.00 65.31 391 ALA A O 1
ATOM 2848 N N . GLU A 1 392 ? -7.098 20.142 21.554 1.00 54.31 392 GLU A N 1
ATOM 2849 C CA . GLU A 1 392 ? -6.203 20.831 20.636 1.00 54.31 392 GLU A CA 1
ATOM 2850 C C . GLU A 1 392 ? -5.715 19.843 19.568 1.00 54.31 392 GLU A C 1
ATOM 2852 O O . GLU A 1 392 ? -4.765 19.092 19.776 1.00 54.31 392 GLU A O 1
ATOM 2857 N N . GLY A 1 393 ? -6.357 19.822 18.403 1.00 55.97 393 GLY A N 1
ATOM 2858 C CA . GLY A 1 393 ? -5.876 19.011 17.288 1.00 55.97 393 GLY A CA 1
ATOM 2859 C C . GLY A 1 393 ? -6.970 18.681 16.285 1.00 55.97 393 GLY A C 1
ATOM 2860 O O . GLY A 1 393 ? -8.137 18.593 16.654 1.00 55.97 393 GLY A O 1
ATOM 2861 N N . PRO A 1 394 ? -6.622 18.507 15.003 1.00 53.91 394 PRO A N 1
ATOM 2862 C CA . PRO A 1 394 ? -7.631 18.420 13.972 1.00 53.91 394 PRO A CA 1
ATOM 2863 C C . PRO A 1 394 ? -8.232 17.028 13.797 1.00 53.91 394 PRO A C 1
ATOM 2865 O O . PRO A 1 394 ? -9.060 16.966 12.918 1.00 53.91 394 PRO A O 1
ATOM 2868 N N . GLN A 1 395 ? -7.861 15.959 14.530 1.00 69.69 395 GLN A N 1
ATOM 2869 C CA . GLN A 1 395 ? -8.009 14.541 14.112 1.00 69.69 395 GLN A CA 1
ATOM 2870 C C . GLN A 1 395 ? -9.173 13.724 14.741 1.00 69.69 395 GLN A C 1
ATOM 2872 O O . GLN A 1 395 ? -8.923 12.615 15.237 1.00 69.69 395 GLN A O 1
ATOM 2877 N N . PRO A 1 396 ? -10.444 14.170 14.752 1.00 74.19 396 PRO A N 1
ATOM 2878 C CA . PRO A 1 396 ? -11.464 13.495 15.530 1.00 74.19 396 PRO A CA 1
ATOM 2879 C C . PRO A 1 396 ? -11.964 12.259 14.783 1.00 74.19 396 PRO A C 1
ATOM 2881 O O . PRO A 1 396 ? -12.926 12.290 14.022 1.00 74.19 396 PRO A O 1
ATOM 2884 N N . SER A 1 397 ? -11.307 11.129 15.013 1.00 83.56 397 SER A N 1
ATOM 2885 C CA . SER A 1 397 ? -11.715 9.860 14.423 1.00 83.56 397 SER A CA 1
ATOM 2886 C C . SER A 1 397 ? -11.355 8.671 15.294 1.00 83.56 397 SER A C 1
ATOM 2888 O O . SER A 1 397 ? -10.462 8.726 16.144 1.00 83.56 397 SER A O 1
ATOM 2890 N N . THR A 1 398 ? -12.082 7.584 15.076 1.00 88.38 398 THR A N 1
ATOM 2891 C CA . THR A 1 398 ? -11.811 6.280 15.674 1.00 88.38 398 THR A CA 1
ATOM 2892 C C . THR A 1 398 ? -11.840 5.220 14.580 1.00 88.38 398 THR A C 1
ATOM 2894 O O . THR A 1 398 ? -12.826 5.104 13.853 1.00 88.38 398 THR A O 1
ATOM 2897 N N . LEU A 1 399 ? -10.777 4.424 14.471 1.00 90.38 399 LEU A N 1
ATOM 2898 C CA . LEU A 1 399 ? -10.802 3.176 13.711 1.00 90.38 399 LEU A CA 1
ATOM 2899 C C . LEU A 1 399 ? -11.042 2.021 14.679 1.00 90.38 399 LEU A C 1
ATOM 2901 O O . LEU A 1 399 ? -10.333 1.884 15.679 1.00 90.38 399 LEU A O 1
ATOM 2905 N N . ILE A 1 400 ? -12.024 1.183 14.363 1.00 91.44 400 ILE A N 1
ATOM 2906 C CA . ILE A 1 400 ? -12.347 -0.022 15.122 1.00 91.44 400 ILE A CA 1
ATOM 2907 C C . ILE A 1 400 ? -11.982 -1.234 14.271 1.00 91.44 400 ILE A C 1
ATOM 2909 O O . ILE A 1 400 ? -12.471 -1.392 13.153 1.00 91.44 400 ILE A O 1
ATOM 2913 N N . LEU A 1 401 ? -11.117 -2.084 14.814 1.00 92.25 401 LEU A N 1
ATOM 2914 C CA . LEU A 1 401 ? -10.778 -3.392 14.269 1.00 92.25 401 LEU A CA 1
ATOM 2915 C C . LEU A 1 401 ? -11.626 -4.438 14.994 1.00 92.25 401 LEU A C 1
ATOM 2917 O O . LEU A 1 401 ? -11.285 -4.856 16.100 1.00 92.25 401 LEU A O 1
ATOM 2921 N N . ASP A 1 402 ? -12.737 -4.855 14.399 1.00 90.19 402 ASP A N 1
ATOM 2922 C CA . ASP A 1 402 ? -13.531 -5.954 14.935 1.00 90.19 402 ASP A CA 1
ATOM 2923 C C . ASP A 1 402 ? -12.849 -7.288 14.609 1.00 90.19 402 ASP A C 1
ATOM 2925 O O . ASP A 1 402 ? -12.730 -7.690 13.447 1.00 90.19 402 ASP A O 1
ATOM 2929 N N . THR A 1 403 ? -12.383 -7.980 15.650 1.00 87.94 403 THR A N 1
ATOM 2930 C CA . THR A 1 403 ? -11.742 -9.292 15.516 1.00 87.94 403 THR A CA 1
ATOM 2931 C C . THR A 1 403 ? -12.645 -10.458 15.913 1.00 87.94 403 THR A C 1
ATOM 2933 O O . THR A 1 403 ? -12.189 -11.601 15.914 1.00 87.94 403 THR A O 1
ATOM 2936 N N . ALA A 1 404 ? -13.930 -10.226 16.206 1.00 82.12 404 ALA A N 1
ATOM 2937 C CA . ALA A 1 404 ? -14.886 -11.297 16.499 1.00 82.12 404 ALA A CA 1
ATOM 2938 C C . ALA A 1 404 ? -15.042 -12.279 15.327 1.00 82.12 404 ALA A C 1
ATOM 2940 O O . ALA A 1 404 ? -15.267 -13.472 15.539 1.00 82.12 404 ALA A O 1
ATOM 2941 N N . GLY A 1 405 ? -14.873 -11.786 14.095 1.00 78.62 405 GLY A N 1
ATOM 2942 C CA . GLY A 1 405 ? -14.875 -12.579 12.864 1.00 78.62 405 GLY A CA 1
ATOM 2943 C C . GLY A 1 405 ? -13.552 -13.276 12.531 1.00 78.62 405 GLY A C 1
ATOM 2944 O O . GLY A 1 405 ? -13.506 -14.031 11.554 1.00 78.62 405 GLY A O 1
ATOM 2945 N N . VAL A 1 406 ? -12.482 -13.063 13.313 1.00 87.56 406 VAL A N 1
ATOM 2946 C CA . VAL A 1 406 ? -11.168 -13.642 13.007 1.00 87.56 406 VAL A CA 1
ATOM 2947 C C . VAL A 1 406 ? -11.233 -15.161 13.108 1.00 87.56 406 VAL A C 1
ATOM 2949 O O . VAL A 1 406 ? -11.456 -15.746 14.168 1.00 87.56 406 VAL A O 1
ATOM 2952 N N . ARG A 1 407 ? -11.007 -15.813 11.970 1.00 86.19 407 ARG A N 1
ATOM 2953 C CA . ARG A 1 407 ? -11.065 -17.272 11.821 1.00 86.19 407 ARG A CA 1
ATOM 2954 C C . ARG A 1 407 ? -9.704 -17.939 11.959 1.00 86.19 407 ARG A C 1
ATOM 2956 O O . ARG A 1 407 ? -9.644 -19.141 12.213 1.00 86.19 407 ARG A O 1
ATOM 2963 N N . ALA A 1 408 ? -8.626 -17.184 11.766 1.00 84.81 408 ALA A N 1
ATOM 2964 C CA . ALA A 1 408 ? -7.271 -17.692 11.894 1.00 84.81 408 ALA A CA 1
ATOM 2965 C C . ALA A 1 408 ? -6.288 -16.578 12.277 1.00 84.81 408 ALA A C 1
ATOM 2967 O O . ALA A 1 408 ? -6.416 -15.437 11.832 1.00 84.81 408 ALA A O 1
ATOM 2968 N N . VAL A 1 409 ? -5.303 -16.939 13.100 1.00 85.69 409 VAL A N 1
ATOM 2969 C CA . VAL A 1 409 ? -4.207 -16.065 13.527 1.00 85.69 409 VAL A CA 1
ATOM 2970 C C . VAL A 1 409 ? -2.890 -16.778 13.269 1.00 85.69 409 VAL A C 1
ATOM 2972 O O . VAL A 1 409 ? -2.743 -17.962 13.588 1.00 85.69 409 VAL A O 1
ATOM 2975 N N . HIS A 1 410 ? -1.926 -16.046 12.720 1.00 84.69 410 HIS A N 1
ATOM 2976 C CA . HIS A 1 410 ? -0.628 -16.587 12.329 1.00 84.69 410 HIS A CA 1
ATOM 2977 C C . HIS A 1 410 ? 0.496 -15.682 12.805 1.00 84.69 410 HIS A C 1
ATOM 2979 O O . HIS A 1 410 ? 0.361 -14.467 12.758 1.00 84.69 410 HIS A O 1
ATOM 2985 N N . ARG A 1 411 ? 1.629 -16.257 13.207 1.00 83.31 411 ARG A N 1
ATOM 2986 C CA . ARG A 1 411 ? 2.869 -15.494 13.398 1.00 83.31 411 ARG A CA 1
ATOM 2987 C C . ARG A 1 411 ? 3.798 -15.668 12.201 1.00 83.31 411 ARG A C 1
ATOM 2989 O O . ARG A 1 411 ? 3.890 -16.765 11.646 1.00 83.31 411 ARG A O 1
ATOM 2996 N N . GLY A 1 412 ? 4.484 -14.594 11.828 1.00 79.69 412 GLY A N 1
ATOM 2997 C CA . GLY A 1 412 ? 5.546 -14.587 10.833 1.00 79.69 412 GLY A CA 1
ATOM 2998 C C . GLY A 1 412 ? 6.730 -15.451 11.264 1.00 79.69 412 GLY A C 1
ATOM 2999 O O . GLY A 1 412 ? 6.940 -15.712 12.449 1.00 79.69 412 GLY A O 1
ATOM 3000 N N . ALA A 1 413 ? 7.506 -15.914 10.286 1.00 76.38 413 ALA A N 1
ATOM 3001 C CA . ALA A 1 413 ? 8.666 -16.773 10.527 1.00 76.38 413 ALA A CA 1
ATOM 3002 C C . ALA A 1 413 ? 9.926 -15.990 10.941 1.00 76.38 413 ALA A C 1
ATOM 3004 O O . ALA A 1 413 ? 10.853 -16.569 11.512 1.00 76.38 413 ALA A O 1
ATOM 3005 N N . THR A 1 414 ? 9.970 -14.690 10.649 1.00 78.81 414 THR A N 1
ATOM 3006 C CA . THR A 1 414 ? 11.080 -13.789 10.969 1.00 78.81 414 THR A CA 1
ATOM 3007 C C . THR A 1 414 ? 10.645 -12.729 11.983 1.00 78.81 414 THR A C 1
ATOM 3009 O O . THR A 1 414 ? 9.462 -12.383 12.034 1.00 78.81 414 THR A O 1
ATOM 3012 N N . PRO A 1 415 ? 11.565 -12.242 12.838 1.00 80.31 415 PRO A N 1
ATOM 3013 C CA . PRO A 1 415 ? 11.246 -11.178 13.779 1.00 80.31 415 PRO A CA 1
ATOM 3014 C C . PRO A 1 415 ? 10.777 -9.912 13.063 1.00 80.31 415 PRO A C 1
ATOM 3016 O O . PRO A 1 415 ? 11.300 -9.569 12.004 1.00 80.31 415 PRO A O 1
ATOM 3019 N N . SER A 1 416 ? 9.842 -9.198 13.686 1.00 82.19 416 SER A N 1
ATOM 3020 C CA . SER A 1 416 ? 9.335 -7.932 13.171 1.00 82.19 416 SER A CA 1
ATOM 3021 C C . SER A 1 416 ? 10.478 -6.919 13.033 1.00 82.19 416 SER A C 1
ATOM 3023 O O . SER A 1 416 ? 11.253 -6.741 13.983 1.00 82.19 416 SER A O 1
ATOM 3025 N N . PRO A 1 417 ? 10.567 -6.192 11.905 1.00 78.62 417 PRO A N 1
ATOM 3026 C CA . PRO A 1 417 ? 11.582 -5.163 11.694 1.00 78.62 417 PRO A CA 1
ATOM 3027 C C . PRO A 1 417 ? 11.398 -3.944 12.614 1.00 78.62 417 PRO A C 1
ATOM 3029 O O . PRO A 1 417 ? 12.288 -3.097 12.691 1.00 78.62 417 PRO A O 1
ATOM 3032 N N . TYR A 1 418 ? 10.266 -3.837 13.319 1.00 76.88 418 TYR A N 1
ATOM 3033 C CA . TYR A 1 418 ? 9.917 -2.673 14.143 1.00 76.88 418 TYR A CA 1
ATOM 3034 C C . TYR A 1 418 ? 10.193 -2.867 15.631 1.00 76.88 418 TYR A C 1
ATOM 3036 O O . TYR A 1 418 ? 9.997 -1.941 16.420 1.00 76.88 418 TYR A O 1
ATOM 3044 N N . ALA A 1 419 ? 10.652 -4.053 16.027 1.00 69.56 419 ALA A N 1
ATOM 3045 C CA . ALA A 1 419 ? 10.876 -4.391 17.419 1.00 69.56 419 ALA A CA 1
ATOM 3046 C C . ALA A 1 419 ? 12.375 -4.407 17.765 1.00 69.56 419 ALA A C 1
ATOM 3048 O O . ALA A 1 419 ? 13.204 -4.783 16.932 1.00 69.56 419 ALA A O 1
ATOM 3049 N N . PRO A 1 420 ? 12.772 -4.032 18.998 1.00 60.78 420 PRO A N 1
ATOM 3050 C CA . PRO A 1 420 ? 14.151 -4.197 19.445 1.00 60.78 420 PRO A CA 1
ATOM 3051 C C . PRO A 1 420 ? 14.590 -5.656 19.293 1.00 60.78 420 PRO A C 1
ATOM 3053 O O . PRO A 1 420 ? 13.816 -6.563 19.599 1.00 60.78 420 PRO A O 1
ATOM 3056 N N . SER A 1 421 ? 15.841 -5.905 18.905 1.00 56.81 421 SER A N 1
ATOM 3057 C CA . SER A 1 421 ? 16.355 -7.266 18.664 1.00 56.81 421 SER A CA 1
ATOM 3058 C C . SER A 1 421 ? 16.229 -8.219 19.864 1.00 56.81 421 SER A C 1
ATOM 3060 O O . SER A 1 421 ? 16.239 -9.434 19.689 1.00 56.81 421 SER A O 1
ATOM 3062 N N . SER A 1 422 ? 16.069 -7.688 21.081 1.00 56.12 422 SER A N 1
ATOM 3063 C CA . SER A 1 422 ? 15.839 -8.449 22.314 1.00 56.12 422 SER A CA 1
ATOM 3064 C C . SER A 1 422 ? 14.376 -8.822 22.585 1.00 56.12 422 SER A C 1
ATOM 3066 O O . SER A 1 422 ? 14.122 -9.603 23.498 1.00 56.12 422 SER A O 1
ATOM 3068 N N . SER A 1 423 ? 13.415 -8.258 21.850 1.00 60.94 423 SER A N 1
ATOM 3069 C CA . SER A 1 423 ? 11.981 -8.371 22.161 1.00 60.94 423 SER A CA 1
ATOM 3070 C C . SER A 1 423 ? 11.296 -9.607 21.569 1.00 60.94 423 SER A C 1
ATOM 3072 O O . SER A 1 423 ? 10.240 -9.997 22.057 1.00 60.94 423 SER A O 1
ATOM 3074 N N . GLY A 1 424 ? 11.885 -10.247 20.549 1.00 67.19 424 GLY A N 1
ATOM 3075 C CA . GLY A 1 424 ? 11.332 -11.466 19.948 1.00 67.19 424 GLY A CA 1
ATOM 3076 C C . GLY A 1 424 ? 9.909 -11.308 19.395 1.00 67.19 424 GLY A C 1
ATOM 3077 O O . GLY A 1 424 ? 9.157 -12.278 19.406 1.00 67.19 424 GLY A O 1
ATOM 3078 N N . LEU A 1 425 ? 9.524 -10.101 18.966 1.00 75.94 425 LEU A N 1
ATOM 3079 C CA . LEU A 1 425 ? 8.221 -9.828 18.358 1.00 75.94 425 LEU A CA 1
ATOM 3080 C C . LEU A 1 425 ? 8.195 -10.357 16.921 1.00 75.94 425 LEU A C 1
ATOM 3082 O O . LEU A 1 425 ? 9.187 -10.234 16.205 1.00 75.94 425 LEU A O 1
ATOM 3086 N N . PHE A 1 426 ? 7.067 -10.918 16.497 1.00 83.19 426 PHE A N 1
ATOM 3087 C CA . PHE A 1 426 ? 6.872 -11.453 15.149 1.00 83.19 426 PHE A CA 1
ATOM 3088 C C . PHE A 1 426 ? 5.618 -10.832 14.531 1.00 83.19 426 PHE A C 1
ATOM 3090 O O . PHE A 1 426 ? 4.637 -10.676 15.264 1.00 83.19 426 PHE A O 1
ATOM 3097 N N . PRO A 1 427 ? 5.615 -10.564 13.211 1.00 87.19 427 PRO A N 1
ATOM 3098 C CA . PRO A 1 427 ? 4.431 -10.118 12.491 1.00 87.19 427 PRO A CA 1
ATOM 3099 C C . PRO A 1 427 ? 3.241 -11.022 12.752 1.00 87.19 427 PRO A C 1
ATOM 3101 O O . PRO A 1 427 ? 3.357 -12.243 12.633 1.00 87.19 427 PRO A O 1
ATOM 3104 N N . VAL A 1 428 ? 2.096 -10.440 13.087 1.00 87.19 428 VAL A N 1
ATOM 3105 C CA . VAL A 1 428 ? 0.861 -11.199 13.292 1.00 87.19 428 VAL A CA 1
ATOM 3106 C C . VAL A 1 428 ? -0.088 -11.014 12.121 1.00 87.19 428 VAL A C 1
ATOM 3108 O O . VAL A 1 428 ? -0.453 -9.892 11.765 1.00 87.19 428 VAL A O 1
ATOM 3111 N N . GLY A 1 429 ? -0.497 -12.143 11.551 1.00 90.62 429 GLY A N 1
ATOM 3112 C CA . GLY A 1 429 ? -1.590 -12.237 10.606 1.00 90.62 429 GLY A CA 1
ATOM 3113 C C . GLY A 1 429 ? -2.928 -12.414 11.304 1.00 90.62 429 GLY A C 1
ATOM 3114 O O . GLY A 1 429 ? -3.049 -13.230 12.219 1.00 90.62 429 GLY A O 1
ATOM 3115 N N . LEU A 1 430 ? -3.920 -11.663 10.839 1.00 91.56 430 LEU A N 1
ATOM 3116 C CA . LEU A 1 430 ? -5.293 -11.653 11.331 1.00 91.56 430 LEU A CA 1
ATOM 3117 C C . LEU A 1 430 ? -6.202 -11.896 10.134 1.00 91.56 430 LEU A C 1
ATOM 3119 O O . LEU A 1 430 ? -6.274 -11.043 9.252 1.00 91.56 430 LEU A O 1
ATOM 3123 N N . ILE A 1 431 ? -6.847 -13.061 10.082 1.00 92.75 431 ILE A N 1
ATOM 3124 C CA . ILE A 1 431 ? -7.669 -13.458 8.937 1.00 92.75 431 ILE A CA 1
ATOM 3125 C C . ILE A 1 431 ? -9.146 -13.358 9.300 1.00 92.75 431 ILE A C 1
ATOM 3127 O O . ILE A 1 431 ? -9.608 -14.092 10.176 1.00 92.75 431 ILE A O 1
ATOM 3131 N N . GLY A 1 432 ? -9.896 -12.518 8.588 1.00 91.75 432 GLY A N 1
ATOM 3132 C CA . GLY A 1 432 ? -11.335 -12.308 8.772 1.00 91.75 432 GLY A CA 1
ATOM 3133 C C . GLY A 1 432 ? -11.708 -11.192 9.750 1.00 91.75 432 GLY A C 1
ATOM 3134 O O . GLY A 1 432 ? -12.819 -11.209 10.277 1.00 91.75 432 GLY A O 1
ATOM 3135 N N . ALA A 1 433 ? -10.806 -10.245 10.015 1.00 94.12 433 ALA A N 1
ATOM 3136 C CA . ALA A 1 433 ? -11.157 -9.050 10.778 1.00 94.12 433 ALA A CA 1
ATOM 3137 C C . ALA A 1 433 ? -12.034 -8.104 9.936 1.00 94.12 433 ALA A C 1
ATOM 3139 O O . ALA A 1 433 ? -12.092 -8.205 8.707 1.00 94.12 433 ALA A O 1
ATOM 3140 N N . GLN A 1 434 ? -12.709 -7.168 10.597 1.00 94.94 434 GLN A N 1
ATOM 3141 C CA . GLN A 1 434 ? -13.407 -6.068 9.936 1.00 94.94 434 GLN A CA 1
ATOM 3142 C C . GLN A 1 434 ? -12.877 -4.727 10.429 1.00 94.94 434 GLN A C 1
ATOM 3144 O O . GLN A 1 434 ? -12.602 -4.543 11.613 1.00 94.94 434 GLN A O 1
ATOM 3149 N N . LEU A 1 435 ? -12.737 -3.785 9.505 1.00 95.38 435 LEU A N 1
ATOM 3150 C CA . LEU A 1 435 ? -12.425 -2.395 9.785 1.00 95.38 435 LEU A CA 1
ATOM 3151 C C . LEU A 1 435 ? -13.707 -1.563 9.735 1.00 95.38 435 LEU A C 1
ATOM 3153 O O . LEU A 1 435 ? -14.474 -1.610 8.767 1.00 95.38 435 LEU A O 1
ATOM 3157 N N . HIS A 1 436 ? -13.883 -0.742 10.763 1.00 93.06 436 HIS A N 1
ATOM 3158 C CA . HIS A 1 436 ? -14.863 0.331 10.806 1.00 93.06 436 HIS A CA 1
ATOM 3159 C C . HIS A 1 436 ? -14.126 1.655 10.998 1.00 93.06 436 HIS A C 1
ATOM 3161 O O . HIS A 1 436 ? -13.328 1.811 11.920 1.00 93.06 436 HIS A O 1
ATOM 3167 N N . VAL A 1 437 ? -14.391 2.602 10.110 1.00 91.25 437 VAL A N 1
ATOM 3168 C CA . VAL A 1 437 ? -13.864 3.960 10.125 1.00 91.25 437 VAL A CA 1
ATOM 3169 C C . VAL A 1 437 ? -14.969 4.885 10.609 1.00 91.25 437 VAL A C 1
ATOM 3171 O O . VAL A 1 437 ? -16.035 4.942 9.995 1.00 91.25 437 VAL A O 1
ATOM 3174 N N . ILE A 1 438 ? -14.714 5.594 11.705 1.00 86.94 438 ILE A N 1
ATOM 3175 C CA . ILE A 1 438 ? -15.643 6.549 12.301 1.00 86.94 438 ILE A CA 1
ATOM 3176 C C . ILE A 1 438 ? -14.980 7.925 12.290 1.00 86.94 438 ILE A C 1
ATOM 3178 O O . ILE A 1 438 ? -14.213 8.261 13.192 1.00 86.94 438 ILE A O 1
ATOM 3182 N N . GLY A 1 439 ? -15.251 8.709 11.252 1.00 78.69 439 GLY A N 1
ATOM 3183 C CA . GLY A 1 439 ? -14.914 10.126 11.195 1.00 78.69 439 GLY A CA 1
ATOM 3184 C C . GLY A 1 439 ? -15.944 10.97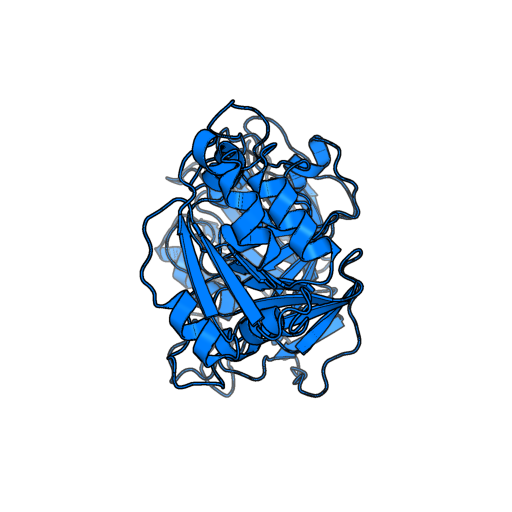1 11.945 1.00 78.69 439 GLY A C 1
ATOM 3185 O O . GLY A 1 439 ? -17.148 10.731 11.839 1.00 78.69 439 GLY A O 1
ATOM 3186 N N . HIS A 1 440 ? -15.481 11.959 12.708 1.00 73.38 440 HIS A N 1
ATOM 3187 C CA . HIS A 1 440 ? -16.343 12.914 13.404 1.00 73.38 440 HIS A CA 1
ATOM 3188 C C . HIS A 1 440 ? -16.281 14.278 12.715 1.00 73.38 440 HIS A C 1
ATOM 3190 O O . HIS A 1 440 ? -15.229 14.714 12.258 1.00 73.38 440 HIS A O 1
ATOM 3196 N N . SER A 1 441 ? -17.417 14.964 12.647 1.00 59.34 441 SER A N 1
ATOM 3197 C CA . SER A 1 441 ? -17.528 16.252 11.948 1.00 59.34 441 SER A CA 1
ATOM 3198 C C . SER A 1 441 ? -18.457 17.249 12.629 1.00 59.34 441 SER A C 1
ATOM 3200 O O . SER A 1 441 ? -18.256 18.455 12.546 1.00 59.34 441 SER A O 1
ATOM 3202 N N . GLU A 1 442 ? -19.470 16.741 13.329 1.00 57.47 442 GLU A N 1
ATOM 3203 C CA . GLU A 1 442 ? -20.376 17.476 14.205 1.00 57.47 442 GLU A CA 1
ATOM 3204 C C . GLU A 1 442 ? -20.529 16.668 15.509 1.00 57.47 442 GLU A C 1
ATOM 3206 O O . GLU A 1 442 ? -20.004 15.562 15.626 1.00 57.47 442 GLU A O 1
ATOM 3211 N N . SER A 1 443 ? -21.211 17.200 16.526 1.00 51.28 443 SER A N 1
ATOM 3212 C CA . SER A 1 443 ? -21.346 16.563 17.852 1.00 51.28 443 SER A CA 1
ATOM 3213 C C . SER A 1 443 ? -22.040 15.185 17.862 1.00 51.28 443 SER A C 1
ATOM 3215 O O . SER A 1 443 ? -22.146 14.564 18.925 1.00 51.28 443 SER A O 1
ATOM 3217 N N . SER A 1 444 ? -22.510 14.693 16.714 1.00 59.72 444 SER A N 1
ATOM 3218 C CA . SER A 1 444 ? -22.990 13.328 16.520 1.00 59.72 444 SER A CA 1
ATOM 3219 C C . SER A 1 444 ? -21.813 12.350 16.522 1.00 59.72 444 SER A C 1
ATOM 3221 O O . SER A 1 444 ? -21.067 12.180 15.561 1.00 59.72 444 SER A O 1
ATOM 3223 N N . GLY A 1 445 ? -21.625 11.708 17.666 1.00 67.56 445 GLY A N 1
ATOM 3224 C CA . GLY A 1 445 ? -20.730 10.568 17.791 1.00 67.56 445 GLY A CA 1
ATOM 3225 C C . GLY A 1 445 ? -21.390 9.244 17.386 1.00 67.56 445 GLY A C 1
ATOM 3226 O O . GLY A 1 445 ? -22.477 9.209 16.816 1.00 67.56 445 GLY A O 1
ATOM 3227 N N . TRP A 1 446 ? -20.737 8.148 17.743 1.00 75.94 446 TRP A N 1
ATOM 3228 C CA . TRP A 1 446 ? -21.194 6.784 17.494 1.00 75.94 446 TRP A CA 1
ATOM 3229 C C . TRP A 1 446 ? -21.187 5.967 18.772 1.00 75.94 446 TRP A C 1
ATOM 3231 O O . TRP A 1 446 ? -20.395 6.231 19.676 1.00 75.94 446 TRP A O 1
ATOM 3241 N N . THR A 1 447 ? -22.033 4.950 18.826 1.00 80.56 447 THR A N 1
ATOM 3242 C CA . THR A 1 447 ? -21.951 3.881 19.816 1.00 80.56 447 THR A CA 1
ATOM 3243 C C . THR A 1 447 ? -21.474 2.598 19.153 1.00 80.56 447 THR A C 1
ATOM 3245 O O . THR A 1 447 ? -21.796 2.308 18.002 1.00 80.56 447 THR A O 1
ATOM 3248 N N . TRP A 1 448 ? -20.684 1.831 19.8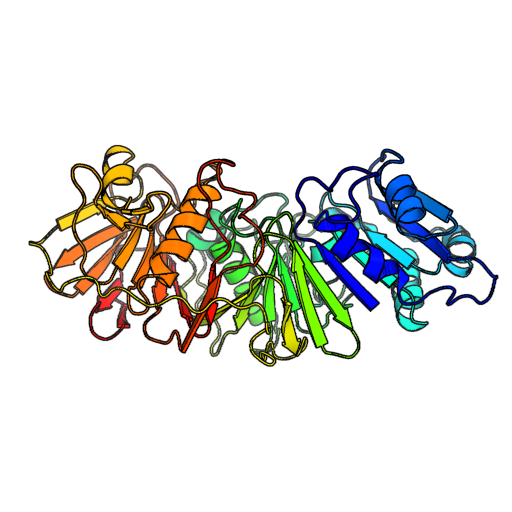92 1.00 81.50 448 TRP A N 1
ATOM 3249 C CA . TRP A 1 448 ? -20.224 0.499 19.549 1.00 81.50 448 TRP A CA 1
ATOM 3250 C C . TRP A 1 448 ? -20.500 -0.423 20.730 1.00 81.50 448 TRP A C 1
ATOM 3252 O O . TRP A 1 448 ? -20.014 -0.196 21.840 1.00 81.50 448 TRP A O 1
ATOM 3262 N N . ASP A 1 449 ? -21.284 -1.466 20.509 1.00 79.69 449 ASP A N 1
ATOM 3263 C CA . ASP A 1 449 ? -21.543 -2.475 21.525 1.00 79.69 449 ASP A CA 1
ATOM 3264 C C . ASP A 1 449 ? -20.421 -3.524 21.516 1.00 79.69 449 ASP A C 1
ATOM 3266 O O . ASP A 1 449 ? -20.247 -4.282 20.562 1.00 79.69 449 ASP A O 1
ATOM 3270 N N . LEU A 1 450 ? -19.641 -3.573 22.597 1.00 70.56 450 LEU A N 1
ATOM 3271 C CA . LEU A 1 450 ? -18.463 -4.439 22.722 1.00 70.56 450 LEU A CA 1
ATOM 3272 C C . LEU A 1 450 ? -18.808 -5.932 22.775 1.00 70.56 450 LEU A C 1
ATOM 3274 O O . LEU A 1 450 ? -17.925 -6.767 22.595 1.00 70.56 450 LEU A O 1
ATOM 3278 N N . ALA A 1 451 ? -20.064 -6.284 23.060 1.00 68.75 451 ALA A N 1
ATOM 3279 C CA . ALA A 1 451 ? -20.498 -7.672 23.161 1.00 68.75 451 ALA A CA 1
ATOM 3280 C C . ALA A 1 451 ? -21.004 -8.226 21.822 1.00 68.75 451 ALA A C 1
ATOM 3282 O O . ALA A 1 451 ? -20.813 -9.406 21.530 1.00 68.75 451 ALA A O 1
ATOM 3283 N N . SER A 1 452 ? -21.671 -7.390 21.031 1.00 71.56 452 SER A N 1
ATOM 3284 C CA . SER A 1 452 ? -22.330 -7.754 19.776 1.00 71.56 452 SER A CA 1
ATOM 3285 C C . SER A 1 452 ? -21.601 -7.261 18.527 1.00 71.56 452 SER A C 1
ATOM 3287 O O . SER A 1 452 ? -21.914 -7.742 17.441 1.00 71.56 452 SER A O 1
ATOM 3289 N N . GLY A 1 453 ? -20.654 -6.325 18.663 1.00 70.81 453 GLY A N 1
ATOM 3290 C CA . GLY A 1 453 ? -19.944 -5.709 17.539 1.00 70.81 453 GLY A CA 1
ATOM 3291 C C . GLY A 1 453 ? -20.819 -4.767 16.706 1.00 70.81 453 GLY A C 1
ATOM 3292 O O . GLY A 1 453 ? -20.516 -4.499 15.547 1.00 70.81 453 GLY A O 1
ATOM 3293 N N . GLN A 1 454 ? -21.951 -4.303 17.246 1.00 75.31 454 GLN A N 1
ATOM 3294 C CA . GLN A 1 454 ? -22.869 -3.432 16.510 1.00 75.31 454 GLN A CA 1
ATOM 3295 C C . GLN A 1 454 ? -22.516 -1.955 16.689 1.00 75.31 454 GLN A C 1
ATOM 3297 O O . GLN A 1 454 ? -22.300 -1.499 17.811 1.00 75.31 454 GLN A O 1
ATOM 3302 N N . ALA A 1 455 ? -22.502 -1.216 15.574 1.00 72.88 455 ALA A N 1
ATOM 3303 C CA . ALA A 1 455 ? -22.258 0.223 15.528 1.00 72.88 455 ALA A CA 1
ATOM 3304 C C . ALA A 1 455 ? -23.532 1.000 15.172 1.00 72.88 455 ALA A C 1
ATOM 3306 O O . ALA A 1 455 ? -24.166 0.698 14.155 1.00 72.88 455 ALA A O 1
ATOM 3307 N N . GLU A 1 456 ? -23.854 2.047 15.930 1.00 77.81 456 GLU A N 1
ATOM 3308 C CA . GLU A 1 456 ? -24.983 2.944 15.655 1.00 77.81 456 GLU A CA 1
ATOM 3309 C C . GLU A 1 456 ? -24.550 4.417 15.697 1.00 77.81 456 GLU A C 1
ATOM 3311 O O . GLU A 1 456 ? -23.751 4.828 16.540 1.00 77.81 456 GLU A O 1
ATOM 3316 N N . ALA A 1 457 ? -25.071 5.219 14.764 1.00 70.81 457 ALA A N 1
ATOM 3317 C CA . ALA A 1 457 ? -24.920 6.672 14.799 1.00 70.81 457 ALA A CA 1
ATOM 3318 C C . ALA A 1 457 ? -25.833 7.252 15.888 1.00 70.81 457 ALA A C 1
ATOM 3320 O O . ALA A 1 457 ? -26.958 6.770 16.053 1.00 70.81 457 ALA A O 1
ATOM 3321 N N . MET A 1 458 ? -25.370 8.280 16.603 1.00 67.44 458 MET A N 1
ATOM 3322 C CA . MET A 1 458 ? -26.165 8.965 17.633 1.00 67.44 458 MET A CA 1
ATOM 3323 C C . MET A 1 458 ? -27.017 10.116 17.109 1.00 67.44 458 MET A C 1
ATOM 3325 O O . MET A 1 458 ? -26.577 10.806 16.160 1.00 67.44 458 MET A O 1
#

Foldseek 3Di:
DEKEALADDFDDLPDCPFLCVVRVLLLCVLPQLLPPPFAEEEEEDLDDDDCPVQSSSVSSPGVGYDYDHQNALCSQQPPVVVVVLSRHQGYEYEDDALLSCCVGNFPHNNLVSNLVSVVSPGGYYYYASSNQQQAQWRQNFAGDDFLQQQLQALVRLSCAHPPPSHGRIDRRGNHNLNQEGEHHLDLQQLRPSVLLSNVLSVVVVPRDLLRKYKYHHHQWMWDDDPQKIFITGFAWIKIWGAPDHWDHDGSWHIWGWFTWIWIGAGGWMAGSRRRHTDDDGPPWDFADADAQDDDQDAKDKDALQDPVCQLQLQQDQFFPPTDRDRGPHHNDDHQAHEGGQSGDSDRCSVVSQRLLVNCSNHQRRKYKYAHQQWMWIDDGQKIKIWGDPPTDDSRRKIKIKGRPQFPTKTWHPHAHPPDDPPRRRTHMITHGITITIFRYRDRWIWMAGSVPRDIDID

Sequence (458 aa):
MLVLAGGGTEGDLTDMRAWSARLYRHLLDGGDVTGDGLVQVLVLSTAEESDWIPTYLVQLGADAAENLRVASRAAADDAALTERFAACDAVFLKGGDQGRYYDLWNDTLLEELILEVHGRGGGVGGTSAGAMSLSGYALAGGMDYVSADVLVDSHTPYLDDASDGGPGVHDDFLGLWPGALVDTHFTERGRLGRLAGAMALALDEGAPLSLLGVGIEQSTGVVVRGGEAEVIGDGTVTLLRPSEPAVRTPGQGLLWRGVALDRLPQGWTFDAATGDLGETPAGAIAVSPTRLTAALAEPWQADGGDRTHEQRFGWAASAAPFSVDPGSDPPLLTGAIGQLNAHDRDRRALAHELLYAALGEHPGAAGLLVGAGARLEVEGATLRSTLDPDAEGPQPSTLILDTAGVRAVHRGATPSPYAPSSSGLFPVGLIGAQLHVIGHSESSGWTWDLASGQAEAM

Secondary structure (DSSP, 8-state):
-EEEE--SPPPPTT-TTSHHHHHHGGGGTT--SSSSS--EEEEEESS---THHHHHHHHHT-SEEEEEE--SHHHHT-TTHHHHHHT-SEEEEPSS-HHHHHHHHTTSHHHHHHHHHHHTT-EEEEETHHHHTTBSSEE-SSTT--HHHHHH-TT-TTSB-TTTSSBSEESSS--SBTTEEEE-STGGGTTHHHHHHHHHHHHHTT--TT-EEEEEPTTEEEEEETTEEEEEESSEEEEEE-SSPPB--TTS--EEEEEEEEEEETT-EEETTT--B-SPPTT-EE--PPPPP--BPSSEEEETT-TTTHHHH--EE-SSS--EE--SS---BTTEEEEESTTSSS--HHHHHHHHHHHHHSTTPEEEEE-TTEEEEEETTEEEEEE-TT--SS--EEEEEE-TT--EEEE-SS--TTS-TTS----EEEEEEEEEEEE--SS--EEEETTT--EEE-

Radius of gyration: 22.14 Å; chains: 1; bounding box: 52×46×65 Å

pLDDT: mean 85.65, std 14.27, range [43.06, 98.88]